Protein AF-0000000078595632 (afdb_homodimer)

Foldseek 3Di:
DVQLVVLQVLLQVDAFEEEELALLDLLQLQLLQVLVVSNRHQYEYEDDPVSNVVSCVVVVGDNVRHHYYQCVDDPCLLVLLVVLCVLCVVVPDDSVNSSVVCNRSLNVSLSCCLVVVGQEYEYALPDHPCVNVVSLCSRQNFAPPADDKAWKKWKAFPPDCWAPHRTAIFIHAGDFAADFLQNLLRRQVQQCVCCCQQRVDLAQEAQEDPDFPPNDDDPLQVSSQSSQVVNCVVPVVRNYDDDDHPCQQTQVVNVCVRPNPRPRGNHGRYYRYRGHVCRNVVSVCCCPVSVIDIQAGFMTGGLGGYGYDHNPDGSVSVSSNSSSNSSRSVVSD/DVQLVVLQVLLQVDAFEEEELALLDLLQLQLLQVLVVSNRHQYEYEDDPVSNVVSCVVVVGDNVRHHYYQCVDHPCLLVLLVVLCVLCVVVPDDSVNSSVVCNRSLNVSLSCCLVVVGQEYEYALPDHPCVNVVSLCSRQNFAPPADDKAWKKWKAFPPDCWAPHRTAIFIHAGDFAADFLQNLLRRQLQSCVCCCQQRVDLAQEAQEDPDFPPNDDDPLQVSSQSSQVVNCVVPVVRNYDDDDHPCQQTQVVNVCVRPNPRPRGNHGRYYRYRGNVCRNVVSVCCCPVSVIDIQAGFMTGGLGGYGYDHNPDGSVSVSSNSSSNSSRSVVSD

Structure (mmCIF, N/CA/C/O backbone):
data_AF-0000000078595632-model_v1
#
loop_
_entity.id
_entity.type
_entity.pdbx_description
1 polymer 'Phosphate acetyltransferase'
#
loop_
_atom_site.group_PDB
_atom_site.id
_atom_site.type_symbol
_atom_site.label_atom_id
_atom_site.label_alt_id
_atom_site.label_comp_id
_atom_site.label_asym_id
_atom_site.label_entity_id
_atom_site.label_seq_id
_atom_site.pdbx_PDB_ins_code
_atom_site.Cartn_x
_atom_site.Cartn_y
_atom_site.Cartn_z
_atom_site.occupancy
_atom_site.B_iso_or_equiv
_atom_site.auth_seq_id
_atom_site.auth_comp_id
_atom_site.auth_asym_id
_atom_site.auth_atom_id
_atom_site.pdbx_PDB_model_num
ATOM 1 N N . MET A 1 1 ? 1.241 -23.203 10.469 1 64.5 1 MET A N 1
ATOM 2 C CA . MET A 1 1 ? 0.076 -22.359 10.227 1 64.5 1 MET A CA 1
ATOM 3 C C . MET A 1 1 ? -1.195 -23.188 10.141 1 64.5 1 MET A C 1
ATOM 5 O O . MET A 1 1 ? -1.183 -24.297 9.586 1 64.5 1 MET A O 1
ATOM 9 N N . ARG A 1 2 ? -2.236 -22.781 10.883 1 74.69 2 ARG A N 1
ATOM 10 C CA . ARG A 1 2 ? -3.51 -23.484 10.977 1 74.69 2 ARG A CA 1
ATOM 11 C C . ARG A 1 2 ? -4.133 -23.672 9.602 1 74.69 2 ARG A C 1
ATOM 13 O O . ARG A 1 2 ? -4.574 -24.781 9.266 1 74.69 2 ARG A O 1
ATOM 20 N N . LEU A 1 3 ? -3.928 -22.719 8.672 1 83.88 3 LEU A N 1
ATOM 21 C CA . LEU A 1 3 ? -4.555 -22.828 7.359 1 83.88 3 LEU A CA 1
ATOM 22 C C . LEU A 1 3 ? -3.809 -23.828 6.484 1 83.88 3 LEU A C 1
ATOM 24 O O . LEU A 1 3 ? -4.43 -24.656 5.809 1 83.88 3 LEU A O 1
AT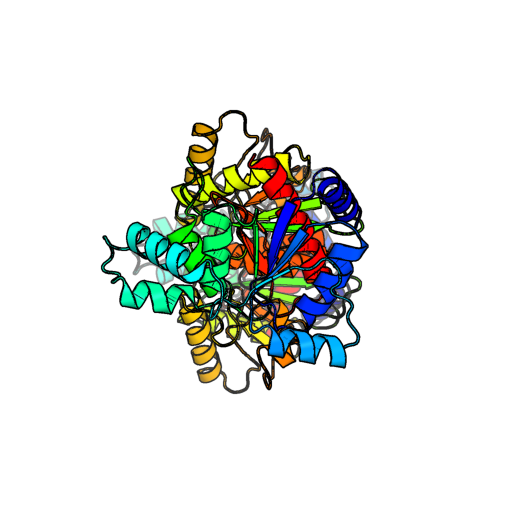OM 28 N N . MET A 1 4 ? -2.521 -23.781 6.535 1 89.81 4 MET A N 1
ATOM 29 C CA . MET A 1 4 ? -1.743 -24.656 5.66 1 89.81 4 MET A CA 1
ATOM 30 C C . MET A 1 4 ? -1.923 -26.109 6.059 1 89.81 4 MET A C 1
ATOM 32 O O . MET A 1 4 ? -1.937 -27 5.199 1 89.81 4 MET A O 1
ATOM 36 N N . LYS A 1 5 ? -2.107 -26.25 7.328 1 91.75 5 LYS A N 1
ATOM 37 C CA . LYS A 1 5 ? -2.389 -27.609 7.785 1 91.75 5 LYS A CA 1
ATOM 38 C C . LYS A 1 5 ? -3.697 -28.125 7.191 1 91.75 5 LYS A C 1
ATOM 40 O O . LYS A 1 5 ? -3.781 -29.281 6.773 1 91.75 5 LYS A O 1
ATOM 45 N N . GLN A 1 6 ? -4.648 -27.297 7.184 1 91.38 6 GLN A N 1
ATOM 46 C CA . GLN A 1 6 ? -5.938 -27.656 6.605 1 91.38 6 GLN A CA 1
ATOM 47 C C . GLN A 1 6 ? -5.816 -27.906 5.105 1 91.38 6 GLN A C 1
ATOM 49 O O . GLN A 1 6 ? -6.441 -28.828 4.574 1 91.38 6 GLN A O 1
ATOM 54 N N . ILE A 1 7 ? -5.055 -27.125 4.445 1 93.12 7 ILE A N 1
ATOM 55 C CA . ILE A 1 7 ? -4.863 -27.266 3.004 1 93.12 7 ILE A CA 1
ATOM 56 C C . ILE A 1 7 ? -4.137 -28.562 2.695 1 93.12 7 ILE A C 1
ATOM 58 O O . ILE A 1 7 ? -4.484 -29.266 1.742 1 93.12 7 ILE A O 1
ATOM 62 N N . TRP A 1 8 ? -3.16 -28.859 3.506 1 96.31 8 TRP A N 1
ATOM 63 C CA . TRP A 1 8 ? -2.451 -30.109 3.328 1 96.31 8 TRP A CA 1
ATOM 64 C C . TRP A 1 8 ? -3.404 -31.297 3.463 1 96.31 8 TRP A C 1
ATOM 66 O O . TRP A 1 8 ? -3.354 -32.25 2.666 1 96.31 8 TRP A O 1
ATOM 76 N N . GLU A 1 9 ? -4.246 -31.203 4.465 1 95.81 9 GLU A N 1
ATOM 77 C CA . GLU A 1 9 ? -5.203 -32.281 4.68 1 95.81 9 GLU A CA 1
ATOM 78 C C . GLU A 1 9 ? -6.156 -32.438 3.496 1 95.81 9 GLU A C 1
ATOM 80 O O . GLU A 1 9 ? -6.457 -33.531 3.059 1 95.81 9 GLU A O 1
ATOM 85 N N . LYS A 1 10 ? -6.578 -31.344 2.982 1 94.5 10 LYS A N 1
ATOM 86 C CA . LYS A 1 10 ? -7.445 -31.375 1.811 1 94.5 10 LYS A CA 1
ATOM 87 C C . LYS A 1 10 ? -6.727 -31.969 0.606 1 94.5 10 LYS A C 1
ATOM 89 O O . LYS A 1 10 ? -7.312 -32.75 -0.148 1 94.5 10 LYS A O 1
ATOM 94 N N . ALA A 1 11 ? -5.531 -31.594 0.421 1 97.31 11 ALA A N 1
ATOM 95 C CA . ALA A 1 11 ? -4.75 -32.062 -0.714 1 97.31 11 ALA A CA 1
ATOM 96 C C . ALA A 1 11 ? -4.633 -33.594 -0.69 1 97.31 11 ALA A C 1
ATOM 98 O O . ALA A 1 11 ? -4.672 -34.25 -1.738 1 97.31 11 ALA A O 1
ATOM 99 N N . LYS A 1 12 ? -4.555 -34.125 0.501 1 97.62 12 LYS A N 1
ATOM 100 C CA . LYS A 1 12 ? -4.355 -35.562 0.685 1 97.62 12 LYS A CA 1
ATOM 101 C C . LYS A 1 12 ? -5.625 -36.344 0.341 1 97.62 12 LYS A C 1
ATOM 103 O O . LYS A 1 12 ? -5.559 -37.531 -0.013 1 97.62 12 LYS A O 1
ATOM 108 N N . THR A 1 13 ? -6.758 -35.688 0.498 1 95.88 13 THR A N 1
ATOM 109 C CA . THR A 1 13 ? -8.031 -36.406 0.381 1 95.88 13 THR A CA 1
ATOM 110 C C . THR A 1 13 ? -8.312 -36.781 -1.07 1 95.88 13 THR A C 1
ATOM 112 O O . THR A 1 13 ? -9.039 -37.719 -1.339 1 95.88 13 THR A O 1
ATOM 115 N N . ASP A 1 14 ? -7.844 -36.062 -1.997 1 96.31 14 ASP A N 1
ATOM 116 C CA . ASP A 1 14 ? -7.953 -36.312 -3.436 1 96.31 14 ASP A CA 1
ATOM 117 C C . ASP A 1 14 ? -6.676 -35.875 -4.156 1 96.31 14 ASP A C 1
ATOM 119 O O . ASP A 1 14 ? -6.613 -34.781 -4.723 1 96.31 14 ASP A O 1
ATOM 123 N N . LYS A 1 15 ? -5.789 -36.719 -4.203 1 97.19 15 LYS A N 1
ATOM 124 C CA . LYS A 1 15 ? -4.453 -36.406 -4.703 1 97.19 15 LYS A CA 1
ATOM 125 C C . LYS A 1 15 ? -4.496 -36.031 -6.184 1 97.19 15 LYS A C 1
ATOM 127 O O . LYS A 1 15 ? -5.023 -36.781 -7.004 1 97.19 15 LYS A O 1
ATOM 132 N N . LYS A 1 16 ? -4.027 -34.906 -6.453 1 98.56 16 LYS A N 1
ATOM 133 C CA . LYS A 1 16 ? -3.969 -34.375 -7.82 1 98.56 16 LYS A CA 1
ATOM 134 C C . LYS A 1 16 ? -2.543 -34.438 -8.359 1 98.56 16 LYS A C 1
ATOM 136 O O . LYS A 1 16 ? -1.588 -34.594 -7.598 1 98.56 16 LYS A O 1
ATOM 141 N N . THR A 1 17 ? -2.441 -34.406 -9.664 1 98.81 17 THR A N 1
ATOM 142 C CA . THR A 1 17 ? -1.135 -34.406 -10.312 1 98.81 17 THR A CA 1
ATOM 143 C C . THR A 1 17 ? -0.682 -32.969 -10.594 1 98.81 17 THR A C 1
ATOM 145 O O . THR A 1 17 ? -1.321 -32.25 -11.367 1 98.81 17 THR A O 1
ATOM 148 N N . ILE A 1 18 ? 0.411 -32.531 -9.961 1 98.88 18 ILE A N 1
ATOM 149 C CA . ILE A 1 18 ? 0.931 -31.188 -10.109 1 98.88 18 ILE A CA 1
ATOM 150 C C . ILE A 1 18 ? 2.297 -31.219 -10.789 1 98.88 18 ILE A C 1
ATOM 152 O O . ILE A 1 18 ? 3.174 -32 -10.391 1 98.88 18 ILE A O 1
ATOM 156 N N . VAL A 1 19 ? 2.477 -30.453 -11.789 1 98.88 19 VAL A N 1
ATOM 157 C CA . VAL A 1 19 ? 3.742 -30.422 -12.516 1 98.88 19 VAL A CA 1
ATOM 158 C C . VAL A 1 19 ? 4.59 -29.25 -12.031 1 98.88 19 VAL A C 1
ATOM 160 O O . VAL A 1 19 ? 4.074 -28.141 -11.82 1 98.88 19 VAL A O 1
ATOM 163 N N . LEU A 1 20 ? 5.82 -29.422 -11.727 1 98.75 20 LE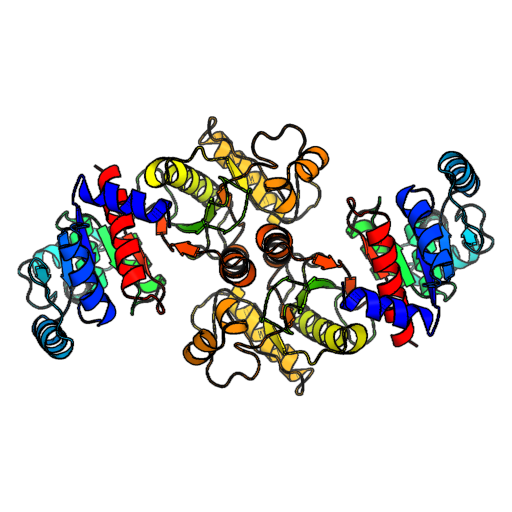U A N 1
ATOM 164 C CA . LEU A 1 20 ? 6.852 -28.422 -11.477 1 98.75 20 LEU A CA 1
ATOM 165 C C . LEU A 1 20 ? 7.703 -28.203 -12.719 1 98.75 20 LEU A C 1
ATOM 167 O O . LEU A 1 20 ? 8.469 -29.078 -13.125 1 98.75 20 LEU A O 1
ATOM 171 N N . ALA A 1 21 ? 7.621 -27.016 -13.258 1 98.5 21 ALA A N 1
ATOM 172 C CA . ALA A 1 21 ? 8.203 -26.75 -14.57 1 98.5 21 ALA A CA 1
ATOM 173 C C . ALA A 1 21 ? 9.719 -26.594 -14.477 1 98.5 21 ALA A C 1
ATOM 175 O O . ALA A 1 21 ? 10.422 -26.641 -15.484 1 98.5 21 ALA A O 1
ATOM 176 N N . GLU A 1 22 ? 10.203 -26.391 -13.289 1 98.38 22 GLU A N 1
ATOM 177 C CA . GLU A 1 22 ? 11.625 -26.172 -13.055 1 98.38 22 GLU A CA 1
ATOM 178 C C . GLU A 1 22 ? 12.258 -27.344 -12.328 1 98.38 22 GLU A C 1
ATOM 180 O O . GLU A 1 22 ? 12.867 -27.172 -11.273 1 98.38 22 GLU A O 1
ATOM 185 N N . GLY A 1 23 ? 12.219 -28.453 -13.016 1 98 23 GLY A N 1
ATOM 186 C CA . GLY A 1 23 ? 12.57 -29.719 -12.391 1 98 23 GLY A CA 1
ATOM 187 C C . GLY A 1 23 ? 14.055 -29.844 -12.086 1 98 23 GLY A C 1
ATOM 188 O O . GLY A 1 23 ? 14.469 -30.703 -11.305 1 98 23 GLY A O 1
ATOM 189 N N . GLU A 1 24 ? 14.891 -29.016 -12.641 1 97.88 24 GLU A N 1
ATOM 190 C CA . GLU A 1 24 ? 16.328 -29.094 -12.461 1 97.88 24 GLU A CA 1
ATOM 191 C C . GLU A 1 24 ? 16.781 -28.234 -11.273 1 97.88 24 GLU A C 1
ATOM 193 O O . GLU A 1 24 ? 17.938 -28.344 -10.836 1 97.88 24 GLU A O 1
ATOM 198 N N . GLU A 1 25 ? 15.859 -27.438 -10.812 1 97.44 25 GLU A N 1
ATOM 199 C CA . GLU A 1 25 ? 16.203 -26.5 -9.75 1 97.44 25 GLU A CA 1
ATOM 200 C C . GLU A 1 25 ? 16.219 -27.203 -8.391 1 97.44 25 GLU A C 1
ATOM 202 O O . GLU A 1 25 ? 15.266 -27.875 -8.016 1 97.44 25 GLU A O 1
ATOM 207 N N . GLU A 1 26 ? 17.219 -26.969 -7.484 1 97.62 26 GLU A N 1
ATOM 208 C CA . GLU A 1 26 ? 17.469 -27.719 -6.254 1 97.62 26 GLU A CA 1
ATOM 209 C C . GLU A 1 26 ? 16.312 -27.594 -5.277 1 97.62 26 GLU A C 1
ATOM 211 O O . GLU A 1 26 ? 15.93 -28.562 -4.625 1 97.62 26 GLU A O 1
ATOM 216 N N . ARG A 1 27 ? 15.797 -26.531 -5.137 1 96.69 27 ARG A N 1
ATOM 217 C CA . ARG A 1 27 ? 14.688 -26.328 -4.215 1 96.69 27 ARG A CA 1
ATOM 218 C C . ARG A 1 27 ? 13.477 -27.156 -4.629 1 96.69 27 ARG A C 1
ATOM 220 O O . ARG A 1 27 ? 12.734 -27.656 -3.775 1 96.69 27 ARG A O 1
ATOM 227 N N . ASN A 1 28 ? 13.234 -27.25 -5.945 1 98.38 28 ASN A N 1
ATOM 228 C CA . ASN A 1 28 ? 12.148 -28.094 -6.441 1 98.38 28 ASN A CA 1
ATOM 229 C C . ASN A 1 28 ? 12.406 -29.562 -6.164 1 98.38 28 ASN A C 1
ATOM 231 O O . ASN A 1 28 ? 11.477 -30.312 -5.867 1 98.38 28 ASN A O 1
ATOM 235 N N . LEU A 1 29 ? 13.672 -29.984 -6.301 1 98.56 29 LEU A N 1
ATOM 236 C CA . LEU A 1 29 ? 14.023 -31.375 -6.008 1 98.56 29 LEU A CA 1
ATOM 237 C C . LEU A 1 29 ? 13.742 -31.703 -4.547 1 98.56 29 LEU A C 1
ATOM 239 O O . LEU A 1 29 ? 13.109 -32.719 -4.254 1 98.56 29 LEU A O 1
ATOM 243 N N . LYS A 1 30 ? 14.109 -30.797 -3.68 1 98.44 30 LYS A N 1
ATOM 244 C CA . LYS A 1 30 ? 13.859 -30.969 -2.254 1 98.44 30 LYS A CA 1
ATOM 245 C C . LYS A 1 30 ? 12.367 -30.953 -1.953 1 98.44 30 LYS A C 1
ATOM 247 O O . LYS A 1 30 ? 11.883 -31.75 -1.137 1 98.44 30 LYS A O 1
ATOM 252 N N . ALA A 1 31 ? 11.68 -30.078 -2.633 1 98.38 31 ALA A N 1
ATOM 253 C CA . ALA A 1 31 ? 10.234 -29.984 -2.449 1 98.38 31 ALA A CA 1
ATOM 254 C C . ALA A 1 31 ? 9.547 -31.266 -2.914 1 98.38 31 ALA A C 1
ATOM 256 O O . ALA A 1 31 ? 8.594 -31.734 -2.285 1 98.38 31 ALA A O 1
ATOM 257 N N . GLY A 1 32 ? 10.023 -31.797 -4.066 1 98.31 32 GLY A N 1
ATOM 258 C CA . GLY A 1 32 ? 9.453 -33.031 -4.582 1 98.31 32 GLY A CA 1
ATOM 259 C C . GLY A 1 32 ? 9.477 -34.156 -3.576 1 98.31 32 GLY A C 1
ATOM 260 O O . GLY A 1 32 ? 8.492 -34.906 -3.424 1 98.31 32 GLY A O 1
ATOM 261 N N . GLU A 1 33 ? 10.57 -34.281 -2.891 1 98.38 33 GLU A N 1
ATOM 262 C CA . GLU A 1 33 ? 10.695 -35.281 -1.848 1 98.38 33 GLU A CA 1
ATOM 263 C C . GLU A 1 33 ? 9.672 -35.094 -0.738 1 98.38 33 GLU A C 1
ATOM 265 O O . GLU A 1 33 ? 8.984 -36.031 -0.331 1 98.38 33 GLU A O 1
ATOM 270 N N . LYS A 1 34 ? 9.562 -33.875 -0.3 1 98.12 34 LYS A N 1
ATOM 271 C CA . LYS A 1 34 ? 8.664 -33.531 0.799 1 98.12 34 LYS A CA 1
ATOM 272 C C . LYS A 1 34 ? 7.207 -33.75 0.396 1 98.12 34 LYS A C 1
ATOM 274 O O . LYS A 1 34 ? 6.402 -34.25 1.187 1 98.12 34 LYS A O 1
ATOM 279 N N . ILE A 1 35 ? 6.867 -33.375 -0.82 1 98.56 35 ILE A N 1
ATOM 280 C CA . ILE A 1 35 ? 5.504 -33.5 -1.325 1 98.56 35 ILE A CA 1
ATOM 281 C C . ILE A 1 35 ? 5.094 -34.969 -1.374 1 98.56 35 ILE A C 1
ATOM 283 O O . ILE A 1 35 ? 3.998 -35.312 -0.935 1 98.56 35 ILE A O 1
ATOM 287 N N . THR A 1 36 ? 5.992 -35.812 -1.872 1 98.06 36 THR A N 1
ATOM 288 C CA . THR A 1 36 ? 5.715 -37.219 -2.004 1 98.06 36 THR A CA 1
ATOM 289 C C . THR A 1 36 ? 5.641 -37.906 -0.632 1 98.06 36 THR A C 1
ATOM 291 O O . THR A 1 36 ? 4.742 -38.688 -0.372 1 98.06 36 THR A O 1
ATOM 294 N N . LYS A 1 37 ? 6.531 -37.562 0.224 1 97.56 37 LYS A N 1
ATOM 295 C CA . LYS A 1 37 ? 6.578 -38.156 1.562 1 97.56 37 LYS A CA 1
ATOM 296 C C . LYS A 1 37 ? 5.312 -37.812 2.35 1 97.56 37 LYS A C 1
ATOM 298 O O . LYS A 1 37 ? 4.844 -38.625 3.148 1 97.56 37 LYS A O 1
ATOM 303 N N . ASN A 1 38 ? 4.809 -36.688 2.098 1 97.69 38 ASN A N 1
ATOM 304 C CA . ASN A 1 38 ? 3.635 -36.25 2.85 1 97.69 38 ASN A CA 1
ATOM 305 C C . ASN A 1 38 ? 2.344 -36.562 2.1 1 97.69 38 ASN A C 1
ATOM 307 O O . ASN A 1 38 ? 1.251 -36.25 2.584 1 97.69 38 ASN A O 1
ATOM 311 N N . GLY A 1 39 ? 2.445 -37.094 0.878 1 98.25 39 GLY A N 1
ATOM 312 C CA . GLY A 1 39 ? 1.285 -37.5 0.108 1 98.25 39 GLY A CA 1
ATOM 313 C C . GLY A 1 39 ? 0.42 -36.344 -0.345 1 98.25 39 GLY A C 1
ATOM 314 O O . GLY A 1 39 ? -0.807 -36.469 -0.398 1 98.25 39 GLY A O 1
ATOM 315 N N . LEU A 1 40 ? 0.982 -35.219 -0.708 1 98.31 40 LEU A N 1
ATOM 316 C CA . LEU A 1 40 ? 0.229 -34 -0.978 1 98.31 40 LEU A CA 1
ATOM 317 C C . LEU A 1 40 ? -0.231 -33.969 -2.432 1 98.31 40 LEU A C 1
ATOM 319 O O . LEU A 1 40 ? -1.247 -33.344 -2.748 1 98.31 40 LEU A O 1
ATOM 323 N N . ALA A 1 41 ? 0.549 -34.594 -3.336 1 98.75 41 ALA A N 1
ATOM 324 C CA . ALA A 1 41 ? 0.268 -34.594 -4.77 1 98.75 41 ALA A CA 1
ATOM 325 C C . ALA A 1 41 ? 1.104 -35.656 -5.496 1 98.75 41 ALA A C 1
ATOM 327 O O . ALA A 1 41 ? 2.111 -36.125 -4.965 1 98.75 41 ALA A O 1
ATOM 328 N N . ASN A 1 42 ? 0.599 -36.125 -6.609 1 98.75 42 ASN A N 1
ATOM 329 C CA . ASN A 1 42 ? 1.483 -36.719 -7.594 1 98.75 42 ASN A CA 1
ATOM 330 C C . ASN A 1 42 ? 2.32 -35.688 -8.32 1 98.75 42 ASN A C 1
ATOM 332 O O . ASN A 1 42 ? 1.776 -34.75 -8.914 1 98.75 42 ASN A O 1
ATOM 336 N N . VAL A 1 43 ? 3.641 -35.844 -8.305 1 98.81 43 VAL A N 1
ATOM 337 C CA . VAL A 1 43 ? 4.496 -34.781 -8.797 1 98.81 43 VAL A CA 1
ATOM 338 C C . VAL A 1 43 ? 5.133 -35.188 -10.125 1 98.81 43 VAL A C 1
ATOM 340 O O . VAL A 1 43 ? 5.605 -36.312 -10.273 1 98.81 43 VAL A O 1
ATOM 343 N N . ILE A 1 44 ? 5.059 -34.312 -11.078 1 98.81 44 ILE A N 1
ATOM 344 C CA . ILE A 1 44 ? 5.832 -34.406 -12.312 1 98.81 44 ILE A CA 1
ATOM 345 C C . ILE A 1 44 ? 6.891 -33.312 -12.352 1 98.81 44 ILE A C 1
ATOM 347 O O . ILE A 1 44 ? 6.586 -32.125 -12.109 1 98.81 44 ILE A O 1
ATOM 351 N N . MET A 1 45 ? 8.117 -33.594 -12.641 1 98.69 45 MET A N 1
ATOM 352 C CA . MET A 1 45 ? 9.195 -32.625 -12.797 1 98.69 45 MET A CA 1
ATOM 353 C C . MET A 1 45 ? 9.641 -32.531 -14.25 1 98.69 45 MET A C 1
ATOM 355 O O . MET A 1 45 ? 9.984 -33.562 -14.859 1 98.69 45 MET A O 1
ATOM 359 N N . VAL A 1 46 ? 9.617 -31.391 -14.719 1 98.81 46 VAL A N 1
ATOM 360 C CA . VAL A 1 46 ? 9.977 -31.188 -16.109 1 98.81 46 VAL A CA 1
ATOM 361 C C . VAL A 1 46 ? 11.406 -30.656 -16.203 1 98.81 46 VAL A C 1
ATOM 363 O O . VAL A 1 46 ? 11.758 -29.672 -15.539 1 98.81 46 VAL A O 1
ATOM 366 N N . GLY A 1 47 ? 12.242 -31.234 -16.984 1 98.44 47 GLY A N 1
ATOM 367 C CA . GLY A 1 47 ? 13.625 -30.859 -17.203 1 98.44 47 GLY A CA 1
ATOM 368 C C . GLY A 1 47 ? 14.469 -31.984 -17.781 1 98.44 47 GLY A C 1
ATOM 369 O O . GLY A 1 47 ? 13.953 -33.062 -18.078 1 98.44 47 GLY A O 1
ATOM 370 N N . ASN A 1 48 ? 15.711 -31.672 -17.953 1 98.5 48 ASN A N 1
ATOM 371 C CA . ASN A 1 48 ? 16.656 -32.688 -18.391 1 98.5 48 ASN A CA 1
ATOM 372 C C . ASN A 1 48 ? 16.828 -33.781 -17.344 1 98.5 48 ASN A C 1
ATOM 374 O O . ASN A 1 48 ? 17.328 -33.531 -16.25 1 98.5 48 ASN A O 1
ATOM 378 N N . ILE A 1 49 ? 16.5 -35.031 -17.75 1 98.38 49 ILE A N 1
ATOM 379 C CA . ILE A 1 49 ? 16.438 -36.125 -16.797 1 98.38 49 ILE A CA 1
ATOM 380 C C . ILE A 1 49 ? 17.828 -36.406 -16.234 1 98.38 49 ILE A C 1
ATOM 382 O O . ILE A 1 49 ? 17.984 -36.688 -15.047 1 98.38 49 ILE A O 1
ATOM 386 N N . ASP A 1 50 ? 18.812 -36.281 -17.062 1 98.19 50 ASP A N 1
ATOM 387 C CA . ASP A 1 50 ? 20.172 -36.562 -16.609 1 98.19 50 ASP A CA 1
ATOM 388 C C . ASP A 1 50 ? 20.641 -35.531 -15.594 1 98.19 50 ASP A C 1
ATOM 390 O O . ASP A 1 50 ? 21.281 -35.875 -14.602 1 98.19 50 ASP A O 1
ATOM 394 N N . VAL A 1 51 ? 20.312 -34.312 -15.867 1 98.31 51 VAL A N 1
ATOM 395 C CA . VAL A 1 51 ? 20.672 -33.219 -14.953 1 98.31 51 VAL A CA 1
ATOM 396 C C . VAL A 1 51 ? 19.969 -33.438 -13.617 1 98.31 51 VAL A C 1
ATOM 398 O O . VAL A 1 51 ? 20.578 -33.281 -12.555 1 98.31 51 VAL A O 1
ATOM 401 N N . ILE A 1 52 ? 18.656 -33.812 -13.656 1 98.31 52 ILE A N 1
ATOM 402 C CA . ILE A 1 52 ? 17.875 -34 -12.445 1 98.31 52 ILE A CA 1
ATOM 403 C C . ILE A 1 52 ? 18.484 -35.156 -11.625 1 98.31 52 ILE A C 1
ATOM 405 O O . ILE A 1 52 ? 18.703 -35 -10.422 1 98.31 52 ILE A O 1
ATOM 409 N N . LYS A 1 53 ? 18.844 -36.219 -12.273 1 97.75 53 LYS A N 1
ATOM 410 C CA . LYS A 1 53 ? 19.375 -37.375 -11.578 1 97.75 53 LYS A CA 1
ATOM 411 C C . LYS A 1 53 ? 20.719 -37.062 -10.93 1 97.75 53 LYS A C 1
ATOM 413 O O . LYS A 1 53 ? 21 -37.5 -9.812 1 97.75 53 LYS A O 1
ATOM 418 N N . GLU A 1 54 ? 21.531 -36.344 -11.625 1 98.06 54 GLU A N 1
ATOM 419 C CA . GLU A 1 54 ? 22.828 -35.938 -11.094 1 98.06 54 GLU A CA 1
ATOM 420 C C . GLU A 1 54 ? 22.672 -35.094 -9.828 1 98.06 54 GLU A C 1
ATOM 422 O O . GLU A 1 54 ? 23.344 -35.344 -8.828 1 98.06 54 GLU A O 1
ATOM 427 N N . LYS A 1 55 ? 21.781 -34.156 -9.898 1 98 55 LYS A N 1
ATOM 428 C CA . LYS A 1 55 ? 21.578 -33.281 -8.758 1 98 55 LYS A CA 1
ATOM 429 C C . LYS A 1 55 ? 20.953 -34 -7.586 1 98 55 LYS A C 1
ATOM 431 O O . LYS A 1 55 ? 21.266 -33.719 -6.426 1 98 55 LYS A O 1
ATOM 436 N N . VAL A 1 56 ? 20.062 -34.875 -7.906 1 97.75 56 VAL A N 1
ATOM 437 C CA . VAL A 1 56 ? 19.391 -35.688 -6.883 1 97.75 56 VAL A CA 1
ATOM 438 C C . VAL A 1 56 ? 20.438 -36.5 -6.098 1 97.75 56 VAL A C 1
ATOM 440 O O . VAL A 1 56 ? 20.375 -36.562 -4.867 1 97.75 56 VAL A O 1
ATOM 443 N N . SER A 1 57 ? 21.375 -37.031 -6.844 1 97.44 57 SER A N 1
ATOM 444 C CA . SER A 1 57 ? 22.453 -37.812 -6.219 1 97.44 57 SER A CA 1
ATOM 445 C C . SER A 1 57 ? 23.328 -36.906 -5.355 1 97.44 57 SER A C 1
ATOM 447 O O . SER A 1 57 ? 23.656 -37.25 -4.223 1 97.44 57 SER A O 1
ATOM 449 N N . LYS A 1 58 ? 23.656 -35.812 -5.844 1 97.75 58 LYS A N 1
ATOM 450 C CA . LYS A 1 58 ? 24.531 -34.875 -5.141 1 97.75 58 LYS A CA 1
ATOM 451 C C . LYS A 1 58 ? 23.859 -34.344 -3.869 1 97.75 58 LYS A C 1
ATOM 453 O O . LYS A 1 58 ? 24.531 -34.156 -2.85 1 97.75 58 LYS A O 1
ATOM 458 N N . LEU A 1 59 ? 22.547 -34.125 -3.93 1 97.56 59 LEU A N 1
ATOM 459 C CA . LEU A 1 59 ? 21.812 -33.5 -2.83 1 97.56 59 LEU A CA 1
ATOM 460 C C . LEU A 1 59 ? 21.312 -34.562 -1.855 1 97.56 59 LEU A C 1
ATOM 462 O O . LEU A 1 59 ? 20.859 -34.219 -0.757 1 97.56 59 LEU A O 1
ATOM 466 N N . ASN A 1 60 ? 21.406 -35.812 -2.26 1 97.44 60 ASN A N 1
ATOM 467 C CA . ASN A 1 60 ? 20.875 -36.906 -1.471 1 97.44 60 ASN A CA 1
ATOM 468 C C . ASN A 1 60 ? 19.375 -36.781 -1.239 1 97.44 60 ASN A C 1
ATOM 470 O O . ASN A 1 60 ? 18.906 -36.812 -0.099 1 97.44 60 ASN A O 1
ATOM 474 N N . VAL A 1 61 ? 18.688 -36.438 -2.309 1 97.75 61 VAL A N 1
ATOM 475 C CA . VAL A 1 61 ? 17.234 -36.312 -2.309 1 97.75 61 VAL A CA 1
ATOM 476 C C . VAL A 1 61 ? 16.594 -37.594 -2.848 1 97.75 61 VAL A C 1
ATOM 478 O O . VAL A 1 61 ? 17.156 -38.219 -3.74 1 97.75 61 VAL A O 1
ATOM 481 N N . ASP A 1 62 ? 15.523 -37.969 -2.271 1 97.81 62 ASP A N 1
ATOM 482 C CA . ASP A 1 62 ? 14.773 -39.156 -2.719 1 97.81 62 ASP A CA 1
ATOM 483 C C . ASP A 1 62 ? 13.555 -38.75 -3.545 1 97.81 62 ASP A C 1
ATOM 485 O O . ASP A 1 62 ? 12.586 -38.188 -3.008 1 97.81 62 ASP A O 1
ATOM 489 N N . LEU A 1 63 ? 13.539 -39.062 -4.832 1 97.62 63 LEU A N 1
ATOM 490 C CA . LEU A 1 63 ? 12.438 -38.688 -5.711 1 97.62 63 LEU A CA 1
ATOM 491 C C . LEU A 1 63 ? 11.617 -39.906 -6.102 1 97.62 63 LEU A C 1
ATOM 493 O O . LEU A 1 63 ? 11.008 -39.938 -7.172 1 97.62 63 LEU A O 1
ATOM 497 N N . THR A 1 64 ? 11.742 -40.906 -5.238 1 96.69 64 THR A N 1
ATOM 498 C CA . THR A 1 64 ? 10.883 -42.062 -5.473 1 96.69 64 THR A CA 1
ATOM 499 C C . THR A 1 64 ? 9.422 -41.656 -5.57 1 96.69 64 THR A C 1
ATOM 501 O O . THR A 1 64 ? 8.922 -40.938 -4.707 1 96.69 64 THR A O 1
ATOM 504 N N . GLY A 1 65 ? 8.727 -42 -6.645 1 96.44 65 GLY A N 1
ATOM 505 C CA . GLY A 1 65 ? 7.324 -41.688 -6.844 1 96.44 65 GLY A CA 1
ATOM 506 C C . GLY A 1 65 ? 7.117 -40.438 -7.688 1 96.44 65 GLY A C 1
ATOM 507 O O . GLY A 1 65 ? 5.988 -40.125 -8.07 1 96.44 65 GLY A O 1
ATOM 508 N N . VAL A 1 66 ? 8.203 -39.719 -8.008 1 98.38 66 VAL A N 1
ATOM 509 C CA . VAL A 1 66 ? 8.109 -38.5 -8.844 1 98.38 66 VAL A CA 1
ATOM 510 C C . VAL A 1 66 ? 8.336 -38.875 -10.305 1 98.38 66 VAL A C 1
ATOM 512 O O . VAL A 1 66 ? 9.242 -39.656 -10.617 1 98.38 66 VAL A O 1
ATOM 515 N N . THR A 1 67 ? 7.504 -38.438 -11.117 1 98.56 67 THR A N 1
ATOM 516 C CA . THR A 1 67 ? 7.668 -38.656 -12.555 1 98.56 67 THR A CA 1
ATOM 517 C C . THR A 1 67 ? 8.562 -37.562 -13.164 1 98.56 67 THR A C 1
ATOM 519 O O . THR A 1 67 ? 8.344 -36.375 -12.945 1 98.56 67 THR A O 1
ATOM 522 N N . LEU A 1 68 ? 9.562 -38 -13.898 1 98.62 68 LEU A N 1
ATOM 523 C CA . LEU A 1 68 ? 10.445 -37.062 -14.586 1 98.62 68 LEU A CA 1
ATOM 524 C C . LEU A 1 68 ? 10.141 -37.031 -16.078 1 98.62 68 LEU A C 1
ATOM 526 O O . LEU A 1 68 ? 9.945 -38.062 -16.703 1 98.62 68 LEU A O 1
ATOM 530 N N . VAL A 1 69 ? 10.047 -35.844 -16.609 1 98.75 69 VAL A N 1
ATOM 531 C CA . VAL A 1 69 ? 9.75 -35.719 -18.031 1 98.75 69 VAL A CA 1
ATOM 532 C C . VAL A 1 69 ? 10.703 -34.719 -18.672 1 98.75 69 VAL A C 1
ATOM 534 O O . VAL A 1 69 ? 10.891 -33.625 -18.156 1 98.75 69 VAL A O 1
ATOM 537 N N . ASP A 1 70 ? 11.328 -35.062 -19.734 1 98.69 70 ASP A N 1
ATOM 538 C CA . ASP A 1 70 ? 12.172 -34.156 -20.531 1 98.69 70 ASP A CA 1
ATOM 539 C C . ASP A 1 70 ? 11.445 -33.719 -21.797 1 98.69 70 ASP A C 1
ATOM 541 O O . ASP A 1 70 ? 11.141 -34.531 -22.672 1 98.69 70 ASP A O 1
ATOM 545 N N . PRO A 1 71 ? 11.195 -32.375 -21.922 1 98.44 71 PRO A N 1
ATOM 546 C CA . PRO A 1 71 ? 10.477 -31.891 -23.109 1 98.44 71 PRO A CA 1
ATOM 547 C C . PRO A 1 71 ? 11.156 -32.25 -24.422 1 98.44 71 PRO A C 1
ATOM 549 O O . PRO A 1 71 ? 10.484 -32.406 -25.438 1 98.44 71 PRO A O 1
ATOM 552 N N . GLN A 1 72 ? 12.453 -32.5 -24.391 1 98.19 72 GLN A N 1
ATOM 553 C CA . GLN A 1 72 ? 13.211 -32.719 -25.609 1 98.19 72 GLN A CA 1
ATOM 554 C C . GLN A 1 72 ? 13.008 -34.156 -26.109 1 98.19 72 GLN A C 1
ATOM 556 O O . GLN A 1 72 ? 13.164 -34.406 -27.312 1 98.19 72 GLN A O 1
ATOM 561 N N . THR A 1 73 ? 12.664 -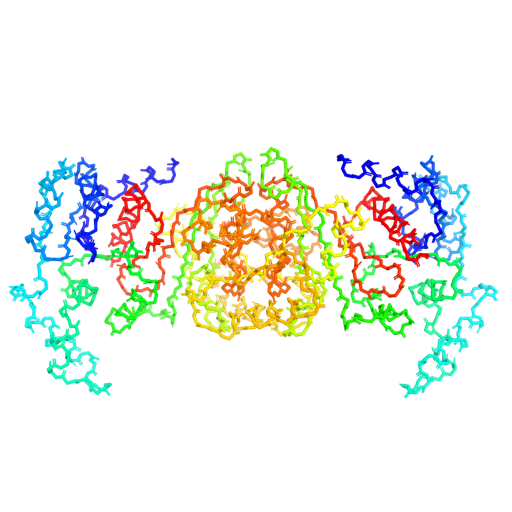35.031 -25.234 1 97.69 73 THR A N 1
ATOM 562 C CA . THR A 1 73 ? 12.664 -36.438 -25.625 1 97.69 73 THR A CA 1
ATOM 563 C C . THR A 1 73 ? 11.312 -37.094 -25.344 1 97.69 73 THR A C 1
ATOM 565 O O . THR A 1 73 ? 11.102 -38.25 -25.656 1 97.69 73 THR A O 1
ATOM 568 N N . SER A 1 74 ? 10.438 -36.344 -24.781 1 98.25 74 SER A N 1
ATOM 569 C CA . SER A 1 74 ? 9.141 -36.906 -24.375 1 98.25 74 SER A CA 1
ATOM 570 C C . SER A 1 74 ? 8.367 -37.406 -25.594 1 98.25 74 SER A C 1
ATOM 572 O O . SER A 1 74 ? 8.391 -36.812 -26.656 1 98.25 74 SER A O 1
ATOM 574 N N . ASP A 1 75 ? 7.633 -38.469 -25.391 1 97.88 75 ASP A N 1
ATOM 575 C CA . ASP A 1 75 ? 6.789 -39 -26.438 1 97.88 75 ASP A CA 1
ATOM 576 C C . ASP A 1 75 ? 5.555 -38.125 -26.672 1 97.88 75 ASP A C 1
ATOM 578 O O . ASP A 1 75 ? 4.824 -38.344 -27.641 1 97.88 75 ASP A O 1
ATOM 582 N N . LYS A 1 76 ? 5.402 -37.125 -25.844 1 98.19 76 LYS A N 1
ATOM 583 C CA . LYS A 1 76 ? 4.238 -36.25 -25.953 1 98.19 76 LYS A CA 1
ATOM 584 C C . LYS A 1 76 ? 4.59 -34.938 -26.688 1 98.19 76 LYS A C 1
ATOM 586 O O . LYS A 1 76 ? 3.711 -34.125 -27 1 98.19 76 LYS A O 1
ATOM 591 N N . LEU A 1 77 ? 5.844 -34.75 -27 1 98.38 77 LEU A N 1
ATOM 592 C CA . LEU A 1 77 ? 6.328 -33.469 -27.578 1 98.38 77 LEU A CA 1
ATOM 593 C C . LEU A 1 77 ? 5.586 -33.156 -28.875 1 98.38 77 LEU A C 1
ATOM 595 O O . LEU A 1 77 ? 5.109 -32.031 -29.047 1 98.38 77 LEU A O 1
ATOM 599 N N . GLU A 1 78 ? 5.453 -34.125 -29.75 1 98.19 78 GLU A N 1
ATOM 600 C CA . GLU A 1 78 ? 4.828 -33.906 -31.047 1 98.19 78 GLU A CA 1
ATOM 601 C C . GLU A 1 78 ? 3.355 -33.531 -30.875 1 98.19 78 GLU A C 1
ATOM 603 O O . GLU A 1 78 ? 2.865 -32.594 -31.547 1 98.19 78 GLU A O 1
ATOM 608 N N . LYS A 1 79 ? 2.732 -34.219 -30.031 1 98.62 79 LYS A N 1
ATOM 609 C CA . LYS A 1 79 ? 1.327 -33.938 -29.766 1 98.62 79 LYS A CA 1
ATOM 610 C C . LYS A 1 79 ? 1.164 -32.531 -29.188 1 98.62 79 LYS A C 1
ATOM 612 O O . LYS A 1 79 ? 0.306 -31.766 -29.641 1 98.62 79 LYS A O 1
ATOM 617 N N . TYR A 1 80 ? 1.967 -32.188 -28.188 1 98.81 80 TYR A N 1
ATOM 618 C CA . TYR A 1 80 ? 1.889 -30.875 -27.562 1 98.81 80 TYR A CA 1
ATOM 619 C C . TYR A 1 80 ? 2.193 -29.766 -28.578 1 98.81 80 TYR A C 1
ATOM 621 O O . TYR A 1 80 ? 1.532 -28.719 -28.578 1 98.81 80 TYR A O 1
ATOM 629 N N . ALA A 1 81 ? 3.189 -29.984 -29.406 1 98.69 81 ALA A N 1
ATOM 630 C CA . ALA A 1 81 ? 3.562 -29.016 -30.422 1 98.69 81 ALA A CA 1
ATOM 631 C C . ALA A 1 81 ? 2.42 -28.781 -31.406 1 98.69 81 ALA A C 1
ATOM 633 O O . ALA A 1 81 ? 2.133 -27.641 -31.781 1 98.69 81 ALA A O 1
ATOM 634 N N . HIS A 1 82 ? 1.831 -29.859 -31.797 1 98.69 82 HIS A N 1
ATOM 635 C CA . HIS A 1 82 ? 0.719 -29.766 -32.75 1 98.69 82 HIS A CA 1
ATOM 636 C C . HIS A 1 82 ? -0.455 -29.016 -32.125 1 98.69 82 HIS A C 1
ATOM 638 O O . HIS A 1 82 ? -1.04 -28.141 -32.781 1 98.69 82 HIS A O 1
ATOM 644 N N . GLU A 1 83 ? -0.808 -29.375 -30.922 1 98.75 83 GLU A N 1
ATOM 645 C CA . GLU A 1 83 ? -1.93 -28.719 -30.266 1 98.75 83 GLU A CA 1
ATOM 646 C C . GLU A 1 83 ? -1.64 -27.25 -30.031 1 98.75 83 GLU A C 1
ATOM 648 O O . GLU A 1 83 ? -2.537 -26.406 -30.125 1 98.75 83 GLU A O 1
ATOM 653 N N . PHE A 1 84 ? -0.438 -26.922 -29.656 1 98.75 84 PHE A N 1
ATOM 654 C CA . PHE A 1 84 ? -0.067 -25.531 -29.469 1 98.75 84 PHE A CA 1
ATOM 655 C C . PHE A 1 84 ? -0.178 -24.75 -30.781 1 98.75 84 PHE A C 1
ATOM 657 O O . PHE A 1 84 ? -0.652 -23.609 -30.812 1 98.75 84 PHE A O 1
ATOM 664 N N . TYR A 1 85 ? 0.272 -25.344 -31.812 1 98.56 85 TYR A N 1
ATOM 665 C CA . TYR A 1 85 ? 0.125 -24.766 -33.156 1 98.56 85 TYR A CA 1
ATOM 666 C C . TYR A 1 85 ? -1.339 -24.469 -33.438 1 98.56 85 TYR A C 1
ATOM 668 O O . TYR A 1 85 ? -1.681 -23.359 -33.875 1 98.56 85 TYR A O 1
ATOM 676 N N . GLU A 1 86 ? -2.164 -25.406 -33.188 1 98.5 86 GLU A N 1
ATOM 677 C CA . GLU A 1 86 ? -3.586 -25.234 -33.469 1 98.5 86 GLU A CA 1
ATOM 678 C C . GLU A 1 86 ? -4.16 -24.078 -32.656 1 98.5 86 GLU A C 1
ATOM 680 O O . GLU A 1 86 ? -5 -23.312 -33.156 1 98.5 86 GLU A O 1
ATOM 685 N N . LEU A 1 87 ? -3.688 -23.938 -31.438 1 97.88 87 LEU A N 1
ATOM 686 C CA . LEU A 1 87 ? -4.184 -22.891 -30.547 1 97.88 87 LEU A CA 1
ATOM 687 C C . LEU A 1 87 ? -3.736 -21.516 -31.016 1 97.88 87 LEU A C 1
ATOM 689 O O . LEU A 1 87 ? -4.441 -20.531 -30.812 1 97.88 87 LEU A O 1
ATOM 693 N N . ARG A 1 88 ? -2.553 -21.484 -31.703 1 98.06 88 ARG A N 1
ATOM 694 C CA . ARG A 1 88 ? -1.929 -20.172 -31.906 1 98.06 88 ARG A CA 1
ATOM 695 C C . ARG A 1 88 ? -1.74 -19.875 -33.375 1 98.06 88 ARG A C 1
ATOM 697 O O . ARG A 1 88 ? -1.151 -18.844 -33.75 1 98.06 88 ARG A O 1
ATOM 704 N N . LYS A 1 89 ? -2.211 -20.703 -34.25 1 96.94 89 LYS A N 1
ATOM 705 C CA . LYS A 1 89 ? -1.978 -20.547 -35.688 1 96.94 89 LYS A CA 1
ATOM 706 C C . LYS A 1 89 ? -2.57 -19.234 -36.188 1 96.94 89 LYS A C 1
ATOM 708 O O . LYS A 1 89 ? -2.004 -18.594 -37.094 1 96.94 89 LYS A O 1
ATOM 713 N N . LYS A 1 90 ? -3.689 -18.812 -35.656 1 97.19 90 LYS A N 1
ATOM 714 C CA . LYS A 1 90 ? -4.324 -17.578 -36.094 1 97.19 90 LYS A CA 1
ATOM 715 C C . LYS A 1 90 ? -3.494 -16.359 -35.688 1 97.19 90 LYS A C 1
ATOM 717 O O . LYS A 1 90 ? -3.682 -15.273 -36.219 1 97.19 90 LYS A O 1
ATOM 722 N N . LYS A 1 91 ? -2.617 -16.625 -34.781 1 96.25 91 LYS A N 1
ATOM 723 C CA . LYS A 1 91 ? -1.749 -15.547 -34.312 1 96.25 91 LYS A CA 1
ATOM 724 C C . LYS A 1 91 ? -0.387 -15.602 -35 1 96.25 91 LYS A C 1
ATOM 726 O O . LYS A 1 91 ? 0.568 -14.969 -34.531 1 96.25 91 LYS A O 1
ATOM 731 N N . GLY A 1 92 ? -0.251 -16.438 -36 1 95.81 92 GLY A N 1
ATOM 732 C CA . GLY A 1 92 ? 0.93 -16.406 -36.844 1 95.81 92 GLY A CA 1
ATOM 733 C C . GLY A 1 92 ? 1.965 -17.453 -36.469 1 95.81 92 GLY A C 1
ATOM 734 O O . GLY A 1 92 ? 3.061 -17.484 -37.031 1 95.81 92 GLY A O 1
ATOM 735 N N . ILE A 1 93 ? 1.637 -18.281 -35.562 1 97.19 93 ILE A N 1
ATOM 736 C CA . ILE A 1 93 ? 2.578 -19.312 -35.156 1 97.19 93 ILE A CA 1
ATOM 737 C C . ILE A 1 93 ? 2.611 -20.406 -36.219 1 97.19 93 ILE A C 1
ATOM 739 O O . ILE A 1 93 ? 1.566 -20.844 -36.719 1 97.19 93 ILE A O 1
ATOM 743 N N . THR A 1 94 ? 3.846 -20.828 -36.562 1 97.94 94 THR A N 1
ATOM 744 C CA . THR A 1 94 ? 4.027 -21.938 -37.5 1 97.94 94 THR A CA 1
ATOM 745 C C . THR A 1 94 ? 4.262 -23.25 -36.75 1 97.94 94 THR A C 1
ATOM 747 O O . THR A 1 94 ? 4.613 -23.234 -35.562 1 97.94 94 THR A O 1
ATOM 750 N N . PRO A 1 95 ? 4.07 -24.359 -37.438 1 97.81 95 PRO A N 1
ATOM 751 C CA . PRO A 1 95 ? 4.34 -25.641 -36.781 1 97.81 95 PRO A CA 1
ATOM 752 C C . PRO A 1 95 ? 5.773 -25.75 -36.25 1 97.81 95 PRO A C 1
ATOM 754 O O . PRO A 1 95 ? 5.992 -26.266 -35.156 1 97.81 95 PRO A O 1
ATOM 757 N N . ASP A 1 96 ? 6.719 -25.266 -37 1 98.12 96 ASP A N 1
ATOM 758 C CA . ASP A 1 96 ? 8.117 -25.328 -36.594 1 98.12 96 ASP A CA 1
ATOM 759 C C . ASP A 1 96 ? 8.367 -24.484 -35.375 1 98.12 96 ASP A C 1
ATOM 761 O O . ASP A 1 96 ? 9.07 -24.906 -34.438 1 98.12 96 ASP A O 1
ATOM 765 N N . LYS A 1 97 ? 7.816 -23.328 -35.406 1 98.12 97 LYS A N 1
ATOM 766 C CA . LYS A 1 97 ? 7.957 -22.453 -34.25 1 98.12 97 LYS A CA 1
ATOM 767 C C . LYS A 1 97 ? 7.285 -23.062 -33 1 98.12 97 LYS A C 1
ATOM 769 O O . LYS A 1 97 ? 7.805 -22.953 -31.891 1 98.12 97 LYS A O 1
ATOM 774 N N . ALA A 1 98 ? 6.102 -23.641 -33.188 1 98.62 98 ALA A N 1
ATOM 775 C CA . ALA A 1 98 ? 5.387 -24.297 -32.125 1 98.62 98 ALA A CA 1
ATOM 776 C C . ALA A 1 98 ? 6.23 -25.406 -31.484 1 98.62 98 ALA A C 1
ATOM 778 O O . ALA A 1 98 ? 6.297 -25.516 -30.25 1 98.62 98 ALA A O 1
ATOM 779 N N . ASN A 1 99 ? 6.824 -26.188 -32.344 1 98.38 99 ASN A N 1
ATOM 780 C CA . ASN A 1 99 ? 7.688 -27.266 -31.891 1 98.38 99 ASN A CA 1
ATOM 781 C C . ASN A 1 99 ? 8.852 -26.734 -31.062 1 98.38 99 ASN A C 1
ATOM 783 O O . ASN A 1 99 ? 9.195 -27.312 -30.031 1 98.38 99 ASN A O 1
ATOM 787 N N . LYS A 1 100 ? 9.375 -25.672 -31.438 1 98.44 100 LYS A N 1
ATOM 788 C CA . LYS A 1 100 ? 10.484 -25.062 -30.703 1 98.44 100 LYS A CA 1
ATOM 789 C C . LYS A 1 100 ? 10.023 -24.484 -29.375 1 98.44 100 LYS A C 1
ATOM 791 O O . LYS A 1 100 ? 10.68 -24.672 -28.344 1 98.44 100 LYS A O 1
ATOM 796 N N . ILE A 1 101 ? 8.883 -23.844 -29.375 1 98.5 101 ILE A N 1
ATOM 797 C CA . ILE A 1 101 ? 8.367 -23.141 -28.203 1 98.5 101 ILE A CA 1
ATOM 798 C C . ILE A 1 101 ? 7.988 -24.156 -27.125 1 98.5 101 ILE A C 1
ATOM 800 O O . ILE A 1 101 ? 8.312 -23.969 -25.953 1 98.5 101 ILE A O 1
ATOM 804 N N . VAL A 1 102 ? 7.41 -25.266 -27.516 1 98.56 102 VAL A N 1
ATOM 805 C CA . VAL A 1 102 ? 6.852 -26.219 -26.578 1 98.56 102 VAL A CA 1
ATOM 806 C C . VAL A 1 102 ? 7.984 -26.984 -25.891 1 98.56 102 VAL A C 1
ATOM 808 O O . VAL A 1 102 ? 7.781 -27.578 -24.828 1 98.56 102 VAL A O 1
ATOM 811 N N . ARG A 1 103 ? 9.188 -26.922 -26.406 1 98.5 103 ARG A N 1
ATOM 812 C CA . ARG A 1 103 ? 10.336 -27.578 -25.797 1 98.5 103 ARG A CA 1
ATOM 813 C C . ARG A 1 103 ? 10.773 -26.844 -24.531 1 98.5 103 ARG A C 1
ATOM 815 O O . ARG A 1 103 ? 11.477 -27.391 -23.688 1 98.5 103 ARG A O 1
ATOM 822 N N . ASP A 1 104 ? 10.336 -25.562 -24.469 1 98.19 104 ASP A N 1
ATOM 823 C CA . ASP A 1 104 ? 10.516 -24.844 -23.219 1 98.19 104 ASP A CA 1
ATOM 824 C C . ASP A 1 104 ? 9.75 -25.5 -22.078 1 98.19 104 ASP A C 1
ATOM 826 O O . ASP A 1 104 ? 8.57 -25.812 -22.203 1 98.19 104 ASP A O 1
ATOM 830 N N . PRO A 1 105 ? 10.43 -25.734 -20.953 1 98.19 105 PRO A N 1
ATOM 831 C CA . PRO A 1 105 ? 9.789 -26.484 -19.859 1 98.19 105 PRO A CA 1
ATOM 832 C C . PRO A 1 105 ? 8.477 -25.844 -19.406 1 98.19 105 PRO A C 1
ATOM 834 O O . PRO A 1 105 ? 7.539 -26.562 -19.031 1 98.19 105 PRO A O 1
ATOM 837 N N . LEU A 1 106 ? 8.406 -24.562 -19.391 1 98.12 106 LEU A N 1
ATOM 838 C CA . LEU A 1 106 ? 7.191 -23.891 -18.953 1 98.12 106 LEU A CA 1
ATOM 839 C C . LEU A 1 106 ? 6.051 -24.125 -19.938 1 98.12 106 LEU A C 1
ATOM 841 O O . LEU A 1 106 ? 4.918 -24.375 -19.531 1 98.12 106 LEU A O 1
ATOM 845 N N . TYR A 1 107 ? 6.309 -23.938 -21.188 1 98.75 107 TYR A N 1
ATOM 846 C CA . TYR A 1 107 ? 5.305 -24.203 -22.219 1 98.75 107 TYR A CA 1
ATOM 847 C C . TYR A 1 107 ? 4.898 -25.672 -22.219 1 98.75 107 TYR A C 1
ATOM 849 O O . TYR A 1 107 ? 3.713 -25.984 -22.344 1 98.75 107 TYR A O 1
ATOM 857 N N . PHE A 1 108 ? 5.887 -26.562 -22.094 1 98.88 108 PHE A N 1
ATOM 858 C CA . PHE A 1 108 ? 5.613 -28 -22.031 1 98.88 108 PHE A CA 1
ATOM 859 C C . PHE A 1 108 ? 4.691 -28.328 -20.875 1 98.88 108 PHE A C 1
ATOM 861 O O . PHE A 1 108 ? 3.686 -29.031 -21.047 1 98.88 108 PHE A O 1
ATOM 868 N N . ALA A 1 109 ? 5.02 -27.781 -19.703 1 98.88 109 ALA A N 1
ATOM 869 C CA . ALA A 1 109 ? 4.223 -28.016 -18.5 1 98.88 109 ALA A CA 1
ATOM 870 C C . ALA A 1 109 ? 2.814 -27.453 -18.672 1 98.88 109 ALA A C 1
ATOM 872 O O . ALA A 1 109 ? 1.839 -28.047 -18.219 1 98.88 109 ALA A O 1
ATOM 873 N N . THR A 1 110 ? 2.713 -26.297 -19.266 1 98.81 110 THR A N 1
ATOM 874 C CA . THR A 1 110 ? 1.404 -25.672 -19.484 1 98.81 110 THR A CA 1
ATOM 875 C C . THR A 1 110 ? 0.547 -26.531 -20.406 1 98.81 110 THR A C 1
ATOM 877 O O . THR A 1 110 ? -0.658 -26.672 -20.188 1 98.81 110 THR A O 1
ATOM 880 N N . MET A 1 111 ? 1.154 -27.125 -21.422 1 98.88 111 MET A N 1
ATOM 881 C CA . MET A 1 111 ? 0.437 -28.016 -22.328 1 98.88 111 MET A CA 1
ATOM 882 C C . MET A 1 111 ? -0.014 -29.281 -21.594 1 98.88 111 MET A C 1
ATOM 884 O O . MET A 1 111 ? -1.089 -29.812 -21.875 1 98.88 111 MET A O 1
ATOM 888 N N . MET A 1 112 ? 0.838 -29.766 -20.656 1 98.75 112 MET A N 1
ATOM 889 C CA . MET A 1 112 ? 0.45 -30.891 -19.812 1 98.75 112 MET A CA 1
ATOM 890 C C . MET A 1 112 ? -0.862 -30.625 -19.094 1 98.75 112 MET A C 1
ATOM 892 O O . MET A 1 112 ? -1.751 -31.469 -19.062 1 98.75 112 MET A O 1
ATOM 896 N N . VAL A 1 113 ? -0.94 -29.438 -18.578 1 98.75 113 VAL A N 1
ATOM 897 C CA . VAL A 1 113 ? -2.129 -29.062 -17.812 1 98.75 113 VAL A CA 1
ATOM 898 C C . VAL A 1 113 ? -3.314 -28.906 -18.766 1 98.75 113 VAL A C 1
ATOM 900 O O . VAL A 1 113 ? -4.406 -29.406 -18.5 1 98.75 113 VAL A O 1
ATOM 903 N N . LYS A 1 114 ? -3.094 -28.25 -19.906 1 98.56 114 LYS A N 1
ATOM 904 C CA . LYS A 1 114 ? -4.141 -28 -20.891 1 98.56 114 LYS A CA 1
ATOM 905 C C . LYS A 1 114 ? -4.758 -29.312 -21.391 1 98.56 114 LYS A C 1
ATOM 907 O O . LYS A 1 114 ? -5.98 -29.422 -21.516 1 98.56 114 LYS A O 1
ATOM 912 N N . LEU A 1 115 ? -3.922 -30.297 -21.578 1 98.38 115 LEU A N 1
ATOM 913 C CA . LEU A 1 115 ? -4.367 -31.531 -22.234 1 98.38 115 LEU A CA 1
ATOM 914 C C . LEU A 1 115 ? -4.703 -32.594 -21.203 1 98.38 115 LEU A C 1
ATOM 916 O O . LEU A 1 115 ? -5 -33.75 -21.562 1 98.38 115 LEU A O 1
ATOM 920 N N . GLY A 1 116 ? -4.57 -32.312 -19.906 1 97.81 116 GLY A N 1
ATOM 921 C CA . GLY A 1 116 ? -5.074 -33.188 -18.859 1 97.81 116 GLY A CA 1
ATOM 922 C C . GLY A 1 116 ? -4.043 -34.156 -18.359 1 97.81 116 GLY A C 1
ATOM 923 O O . GLY A 1 116 ? -4.375 -35.094 -17.641 1 97.81 116 GLY A O 1
ATOM 924 N N . ASP A 1 117 ? -2.801 -34 -18.766 1 98.5 117 ASP A N 1
ATOM 925 C CA . ASP A 1 117 ? -1.738 -34.875 -18.281 1 98.5 117 ASP A CA 1
ATOM 926 C C . ASP A 1 117 ? -1.287 -34.469 -16.875 1 98.5 117 ASP A C 1
ATOM 928 O O . ASP A 1 117 ? -0.612 -35.219 -16.188 1 98.5 117 ASP A O 1
ATOM 932 N N . ALA A 1 118 ? -1.641 -33.312 -16.453 1 98.69 118 ALA A N 1
ATOM 933 C CA . ALA A 1 118 ? -1.5 -32.781 -15.094 1 98.69 118 ALA A CA 1
ATOM 934 C C . ALA A 1 118 ? -2.711 -31.938 -14.711 1 98.69 118 ALA A C 1
ATOM 936 O O . ALA A 1 118 ? -3.436 -31.438 -15.578 1 98.69 118 ALA A O 1
ATOM 937 N N . ASP A 1 119 ? -2.875 -31.797 -13.406 1 98.56 119 ASP A N 1
ATOM 938 C CA . ASP A 1 119 ? -4.039 -31.062 -12.922 1 98.56 119 ASP A CA 1
ATOM 939 C C . ASP A 1 119 ? -3.688 -29.609 -12.633 1 98.56 119 ASP A C 1
ATOM 941 O O . ASP A 1 119 ? -4.574 -28.75 -12.531 1 98.56 119 ASP A O 1
ATOM 945 N N . GLY A 1 120 ? -2.463 -29.297 -12.484 1 98.5 120 GLY A N 1
ATOM 946 C CA . GLY A 1 120 ? -2.004 -27.953 -12.195 1 98.5 120 GLY A CA 1
ATOM 947 C C . GLY A 1 120 ? -0.511 -27.766 -12.398 1 98.5 120 GLY A C 1
ATOM 948 O O . GLY A 1 120 ? 0.212 -28.75 -12.625 1 98.5 120 GLY A O 1
ATOM 949 N N . LEU A 1 121 ? -0.09 -26.547 -12.336 1 98.75 121 LEU A N 1
ATOM 950 C CA . LEU A 1 121 ? 1.29 -26.172 -12.625 1 98.75 121 LEU A CA 1
ATOM 951 C C . LEU A 1 121 ? 1.813 -25.188 -11.586 1 98.75 121 LEU A C 1
ATOM 953 O O . LEU A 1 121 ? 1.107 -24.25 -11.203 1 98.75 121 LEU A O 1
ATOM 957 N N . VAL A 1 122 ? 2.99 -25.391 -11.07 1 98.5 122 VAL A N 1
ATOM 958 C CA . VAL A 1 122 ? 3.695 -24.453 -10.195 1 98.5 122 VAL A CA 1
ATOM 959 C C . VAL A 1 122 ? 5.062 -24.125 -10.789 1 98.5 122 VAL A C 1
ATOM 961 O O . VAL A 1 122 ? 5.793 -25.016 -11.219 1 98.5 122 VAL A O 1
ATOM 964 N N . SER A 1 123 ? 5.383 -22.906 -10.883 1 97.75 123 SER A N 1
ATOM 965 C CA . SER A 1 123 ? 6.672 -22.422 -11.367 1 97.75 123 SER A CA 1
ATOM 966 C C . SER A 1 123 ? 7.008 -21.062 -10.773 1 97.75 123 SER A C 1
ATOM 968 O O . SER A 1 123 ? 6.137 -20.375 -10.227 1 97.75 123 SER A O 1
ATOM 970 N N . GLY A 1 124 ? 8.312 -20.688 -10.836 1 93.19 124 GLY A N 1
ATOM 971 C CA . GLY A 1 124 ? 8.664 -19.344 -10.422 1 93.19 124 GLY A CA 1
ATOM 972 C C . GLY A 1 124 ? 9.945 -19.281 -9.617 1 93.19 124 GLY A C 1
ATOM 973 O O . GLY A 1 124 ? 10.453 -18.188 -9.328 1 93.19 124 GLY A O 1
ATOM 974 N N . SER A 1 125 ? 10.555 -20.422 -9.266 1 90.94 125 SER A N 1
ATOM 975 C CA . SER A 1 125 ? 11.812 -20.422 -8.523 1 90.94 125 SER A CA 1
ATOM 976 C C . SER A 1 125 ? 12.961 -19.906 -9.375 1 90.94 125 SER A C 1
ATOM 978 O O . SER A 1 125 ? 13.961 -19.422 -8.852 1 90.94 125 SER A O 1
ATOM 980 N N . ILE A 1 126 ? 12.797 -20.016 -10.664 1 91 126 ILE A N 1
ATOM 981 C CA . ILE A 1 126 ? 13.781 -19.547 -11.633 1 91 126 ILE A CA 1
ATOM 982 C C . ILE A 1 126 ? 13.117 -18.578 -12.617 1 91 126 ILE A C 1
ATOM 984 O O . ILE A 1 126 ? 13.633 -17.484 -12.867 1 91 126 ILE A O 1
ATOM 988 N N . HIS A 1 127 ? 11.961 -18.922 -13.047 1 91.62 127 HIS A N 1
ATOM 989 C CA . HIS A 1 127 ? 11.234 -18.125 -14.031 1 91.62 127 HIS A CA 1
ATOM 990 C C . HIS A 1 127 ? 10.523 -16.953 -13.383 1 91.62 127 HIS A C 1
ATOM 992 O O . HIS A 1 127 ? 10.164 -17 -12.203 1 91.62 127 HIS A O 1
ATOM 998 N N . THR A 1 128 ? 10.305 -15.898 -14.141 1 88.06 128 THR A N 1
ATOM 999 C CA . THR A 1 128 ? 9.562 -14.742 -13.664 1 88.06 128 THR A CA 1
ATOM 1000 C C . THR A 1 128 ? 8.055 -15 -13.734 1 88.06 128 THR A C 1
ATOM 1002 O O . THR A 1 128 ? 7.613 -15.93 -14.406 1 88.06 128 THR A O 1
ATOM 1005 N N . THR A 1 129 ? 7.344 -14.141 -13.07 1 89.62 129 THR A N 1
ATOM 1006 C CA . THR A 1 129 ? 5.891 -14.188 -13.141 1 89.62 129 THR A CA 1
ATOM 1007 C C . THR A 1 129 ? 5.414 -14.039 -14.586 1 89.62 129 THR A C 1
ATOM 1009 O O . THR A 1 129 ? 4.508 -14.75 -15.023 1 89.62 129 THR A O 1
ATOM 1012 N N . GLY A 1 130 ? 6.047 -13.164 -15.336 1 90.62 130 GLY A N 1
ATOM 1013 C CA . GLY A 1 130 ? 5.711 -12.969 -16.734 1 90.62 130 GLY A CA 1
ATOM 1014 C C . GLY A 1 130 ? 5.922 -14.219 -17.578 1 90.62 130 GLY A C 1
ATOM 1015 O O . GLY A 1 130 ? 5.109 -14.523 -18.453 1 90.62 130 GLY A O 1
ATOM 1016 N N . ASP A 1 131 ? 6.984 -14.93 -17.25 1 94.81 131 ASP A N 1
ATOM 1017 C CA . ASP A 1 131 ? 7.285 -16.172 -17.953 1 94.81 13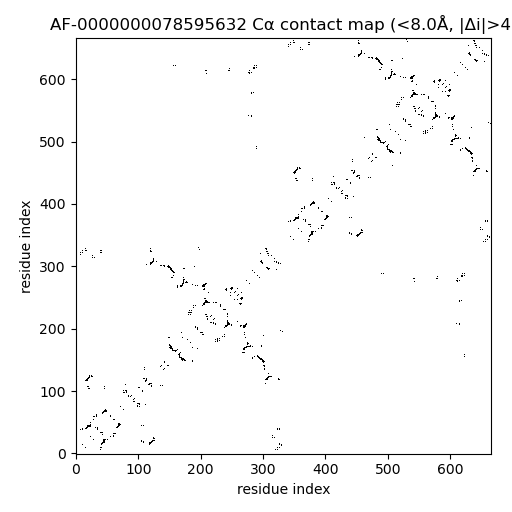1 ASP A CA 1
ATOM 1018 C C . ASP A 1 131 ? 6.172 -17.188 -17.766 1 94.81 131 ASP A C 1
ATOM 1020 O O . ASP A 1 131 ? 5.867 -17.969 -18.672 1 94.81 131 ASP A O 1
ATOM 1024 N N . LEU A 1 132 ? 5.66 -17.219 -16.578 1 96.5 132 LEU A N 1
ATOM 1025 C CA . LEU A 1 132 ? 4.617 -18.188 -16.25 1 96.5 132 LEU A CA 1
ATOM 1026 C C . LEU A 1 132 ? 3.275 -17.75 -16.828 1 96.5 132 LEU A C 1
ATOM 1028 O O . LEU A 1 132 ? 2.527 -18.578 -17.359 1 96.5 132 LEU A O 1
ATOM 1032 N N . LEU A 1 133 ? 2.973 -16.5 -16.734 1 96.06 133 LEU A N 1
ATOM 1033 C CA . LEU A 1 133 ? 1.664 -16 -17.141 1 96.06 133 LEU A CA 1
ATOM 1034 C C . LEU A 1 133 ? 1.487 -16.094 -18.656 1 96.06 133 LEU A C 1
ATOM 1036 O O . LEU A 1 133 ? 0.382 -16.344 -19.141 1 96.06 133 LEU A O 1
ATOM 1040 N N . ARG A 1 134 ? 2.506 -15.906 -19.375 1 96.5 134 ARG A N 1
ATOM 1041 C CA . ARG A 1 134 ? 2.42 -15.844 -20.828 1 96.5 134 ARG A CA 1
ATOM 1042 C C . ARG A 1 134 ? 1.886 -17.156 -21.406 1 96.5 134 ARG A C 1
ATOM 1044 O O . ARG A 1 134 ? 0.831 -17.172 -22.047 1 96.5 134 ARG A O 1
ATOM 1051 N N . PRO A 1 135 ? 2.531 -18.281 -21.188 1 98.19 135 PRO A N 1
ATOM 1052 C CA . PRO A 1 135 ? 1.938 -19.516 -21.688 1 98.19 135 PRO A CA 1
ATOM 1053 C C . PRO A 1 135 ? 0.613 -19.859 -21.016 1 98.19 135 PRO A C 1
ATOM 1055 O O . PRO A 1 135 ? -0.271 -20.453 -21.641 1 98.19 135 PRO A O 1
ATOM 1058 N N . GLY A 1 136 ? 0.452 -19.531 -19.734 1 98.06 136 GLY A N 1
ATOM 1059 C CA . GLY A 1 136 ? -0.828 -19.734 -19.062 1 98.06 136 GLY A CA 1
ATOM 1060 C C . GLY A 1 136 ? -1.985 -19.078 -19.797 1 98.06 136 GLY A C 1
ATOM 1061 O O . GLY A 1 136 ? -3.033 -19.703 -20 1 98.06 136 GLY A O 1
ATOM 1062 N N . LEU A 1 137 ? -1.75 -17.859 -20.234 1 96.81 137 LEU A N 1
ATOM 1063 C CA . LEU A 1 137 ? -2.799 -17.078 -20.875 1 96.81 137 LEU A CA 1
ATOM 1064 C C . LEU A 1 137 ? -2.971 -17.5 -22.328 1 96.81 137 LEU A C 1
ATOM 1066 O O . LEU A 1 137 ? -4.07 -17.422 -22.891 1 96.81 137 LEU A O 1
ATOM 1070 N N . GLN A 1 138 ? -1.924 -17.969 -23 1 97.56 138 GLN A N 1
ATOM 1071 C CA . GLN A 1 138 ? -1.974 -18.375 -24.391 1 97.56 138 GLN A CA 1
ATOM 1072 C C . GLN A 1 138 ? -2.627 -19.75 -24.547 1 97.56 138 GLN A C 1
ATOM 1074 O O . GLN A 1 138 ? -3.281 -20.016 -25.547 1 97.56 138 GLN A O 1
ATOM 1079 N N . ILE A 1 139 ? -2.453 -20.594 -23.5 1 98.5 139 ILE A N 1
ATOM 1080 C CA . ILE A 1 139 ? -2.766 -22.016 -23.656 1 98.5 139 ILE A CA 1
ATOM 1081 C C . ILE A 1 139 ? -3.984 -22.375 -22.812 1 98.5 139 ILE A C 1
ATOM 1083 O O . ILE A 1 139 ? -4.992 -22.859 -23.344 1 98.5 139 ILE A O 1
ATOM 1087 N N . VAL A 1 140 ? -3.928 -22.062 -21.562 1 97.75 140 VAL A N 1
ATOM 1088 C CA . VAL A 1 140 ? -4.98 -22.453 -20.625 1 97.75 140 VAL A CA 1
ATOM 1089 C C . VAL A 1 140 ? -6.094 -21.406 -20.656 1 97.75 140 VAL A C 1
ATOM 1091 O O . VAL A 1 140 ? -7.273 -21.734 -20.531 1 97.75 140 VAL A O 1
ATOM 1094 N N . LYS A 1 141 ? -5.715 -20.125 -20.812 1 96.56 141 LYS A N 1
ATOM 1095 C CA . LYS A 1 141 ? -6.625 -19 -20.875 1 96.56 141 LYS A CA 1
ATOM 1096 C C . LYS A 1 141 ? -7.41 -18.844 -19.562 1 96.56 141 LYS A C 1
ATOM 1098 O O . LYS A 1 141 ? -7.082 -19.484 -18.562 1 96.56 141 LYS A O 1
ATOM 1103 N N . THR A 1 142 ? -8.297 -17.891 -19.5 1 95.12 142 THR A N 1
ATOM 1104 C CA . THR A 1 142 ? -9.102 -17.625 -18.312 1 95.12 142 THR A CA 1
ATOM 1105 C C . THR A 1 142 ? -10.281 -18.594 -18.234 1 95.12 142 THR A C 1
ATOM 1107 O O . THR A 1 142 ? -10.688 -19.172 -19.234 1 95.12 142 THR A O 1
ATOM 1110 N N . ALA A 1 143 ? -10.742 -18.859 -17.062 1 92.5 143 ALA A N 1
ATOM 1111 C CA . ALA A 1 143 ? -11.953 -19.641 -16.859 1 92.5 143 ALA A CA 1
ATOM 1112 C C . ALA A 1 143 ? -13.164 -18.969 -17.5 1 92.5 143 ALA A C 1
ATOM 1114 O O . ALA A 1 143 ? -13.172 -17.75 -17.688 1 92.5 143 ALA A O 1
ATOM 1115 N N . PRO A 1 144 ? -14.156 -19.781 -17.875 1 88 144 PRO A N 1
ATOM 1116 C CA . PRO A 1 144 ? -15.375 -19.172 -18.406 1 88 144 PRO A CA 1
ATOM 1117 C C . PRO A 1 144 ? -15.977 -18.125 -17.469 1 88 144 PRO A C 1
ATOM 1119 O O . PRO A 1 144 ? -16.094 -18.359 -16.266 1 88 144 PRO A O 1
ATOM 1122 N N . GLY A 1 145 ? -16.234 -16.969 -17.984 1 84.38 145 GLY A N 1
ATOM 1123 C CA . GLY A 1 145 ? -16.859 -15.914 -17.203 1 84.38 145 GLY A CA 1
ATOM 1124 C C . GLY A 1 145 ? -15.867 -14.992 -16.531 1 84.38 145 GLY A C 1
ATOM 1125 O O . GLY A 1 145 ? -16.25 -14.016 -15.883 1 84.38 145 GLY A O 1
ATOM 1126 N N . THR A 1 146 ? -14.641 -15.383 -16.656 1 87.69 146 THR A N 1
ATOM 1127 C CA . THR A 1 146 ? -13.594 -14.562 -16.078 1 87.69 146 THR A CA 1
ATOM 1128 C C . THR A 1 146 ? -12.789 -13.852 -17.156 1 87.69 146 THR A C 1
ATOM 1130 O O . THR A 1 146 ? -12.406 -14.469 -18.156 1 87.69 146 THR A O 1
ATOM 1133 N N . SER A 1 147 ? -12.539 -12.57 -16.938 1 89.25 147 SER A N 1
ATOM 1134 C CA . SER A 1 147 ? -11.922 -11.805 -18.016 1 89.25 147 SER A CA 1
ATOM 1135 C C . SER A 1 147 ? -10.453 -11.516 -17.719 1 89.25 147 SER A C 1
ATOM 1137 O O . SER A 1 147 ? -9.719 -11.047 -18.594 1 89.25 147 SER A O 1
ATOM 1139 N N . VAL A 1 148 ? -10.062 -11.852 -16.469 1 96.12 148 VAL A N 1
ATOM 1140 C CA . VAL A 1 148 ? -8.703 -11.445 -16.109 1 96.12 148 VAL A CA 1
ATOM 1141 C C . VAL A 1 148 ? -8.117 -12.438 -15.109 1 96.12 148 VAL A C 1
ATOM 1143 O O . VAL A 1 148 ? -8.836 -12.984 -14.273 1 96.12 148 VAL A O 1
ATOM 1146 N N . VAL A 1 149 ? -6.805 -12.727 -15.25 1 97.25 149 VAL A N 1
ATOM 1147 C CA . VAL A 1 149 ? -6.059 -13.477 -14.242 1 97.25 149 VAL A CA 1
ATOM 1148 C C . VAL A 1 149 ? -5.477 -12.516 -13.211 1 97.25 149 VAL A C 1
ATOM 1150 O O . VAL A 1 149 ? -4.977 -11.445 -13.555 1 97.25 149 VAL A O 1
ATOM 1153 N N . SER A 1 150 ? -5.656 -12.875 -11.969 1 97.81 150 SER A N 1
ATOM 1154 C CA . SER A 1 150 ? -5.117 -12.078 -10.867 1 97.81 150 SER A CA 1
ATOM 1155 C C . SER A 1 150 ? -4.449 -12.969 -9.82 1 97.81 150 SER A C 1
ATOM 1157 O O . SER A 1 150 ? -4.305 -14.172 -10.023 1 97.81 150 SER A O 1
ATOM 1159 N N . SER A 1 151 ? -3.951 -12.328 -8.781 1 96.88 151 SER A N 1
ATOM 1160 C CA . SER A 1 151 ? -3.291 -13.078 -7.723 1 96.88 151 SER A CA 1
ATOM 1161 C C . SER A 1 151 ? -3.881 -12.75 -6.355 1 96.88 151 SER A C 1
ATOM 1163 O O . SER A 1 151 ? -4.535 -11.719 -6.191 1 96.88 151 SER A O 1
ATOM 1165 N N . ILE A 1 152 ? -3.645 -13.672 -5.449 1 97 152 ILE A N 1
ATOM 1166 C CA . ILE A 1 152 ? -3.939 -13.383 -4.051 1 97 152 ILE A CA 1
ATOM 1167 C C . ILE A 1 152 ? -2.746 -13.773 -3.18 1 97 152 ILE A C 1
ATOM 1169 O O . ILE A 1 152 ? -1.949 -14.633 -3.561 1 97 152 ILE A O 1
ATOM 1173 N N . PHE A 1 153 ? -2.605 -13.086 -2.133 1 95.69 153 PHE A N 1
ATOM 1174 C CA . PHE A 1 153 ? -1.826 -13.523 -0.983 1 95.69 153 PHE A CA 1
ATOM 1175 C C . PHE A 1 153 ? -2.736 -13.836 0.199 1 95.69 153 PHE A C 1
ATOM 1177 O O . PHE A 1 153 ? -3.57 -13.016 0.582 1 95.69 153 PHE A O 1
ATOM 1184 N N . MET A 1 154 ? -2.623 -15.039 0.706 1 95 154 MET A N 1
ATOM 1185 C CA . MET A 1 154 ? -3.256 -15.391 1.976 1 95 154 MET A CA 1
ATOM 1186 C C . MET A 1 154 ? -2.4 -14.93 3.152 1 95 154 MET A C 1
ATOM 1188 O O . MET A 1 154 ? -1.303 -15.445 3.365 1 95 154 MET A O 1
ATOM 1192 N N . MET A 1 155 ? -2.945 -13.961 3.889 1 96 155 MET A N 1
ATOM 1193 C CA . MET A 1 155 ? -2.199 -13.328 4.977 1 96 155 MET A CA 1
ATOM 1194 C C . MET A 1 155 ? -2.643 -13.875 6.328 1 96 155 MET A C 1
ATOM 1196 O O . MET A 1 155 ? -3.834 -13.875 6.645 1 96 155 MET A O 1
ATOM 1200 N N . GLU A 1 156 ? -1.728 -14.367 7.066 1 94.94 156 GLU A N 1
ATOM 1201 C CA . GLU A 1 156 ? -1.978 -14.758 8.453 1 94.94 156 GLU A CA 1
ATOM 1202 C C . GLU A 1 156 ? -1.191 -13.883 9.422 1 94.94 156 GLU A C 1
ATOM 1204 O O . GLU A 1 156 ? 0.015 -14.062 9.594 1 94.94 156 GLU A O 1
ATOM 1209 N N . VAL A 1 157 ? -1.876 -12.992 10.086 1 96.88 157 VAL A N 1
ATOM 1210 C CA . VAL A 1 157 ? -1.258 -12.023 10.984 1 96.88 157 VAL A CA 1
ATOM 1211 C C . VAL A 1 157 ? -1.347 -12.523 12.43 1 96.88 157 VAL A C 1
ATOM 1213 O O . VAL A 1 157 ? -2.439 -12.789 12.93 1 96.88 157 VAL A O 1
ATOM 1216 N N . PRO A 1 158 ? -0.268 -12.656 13.133 1 95.62 158 PRO A N 1
ATOM 1217 C CA . PRO A 1 158 ? -0.301 -13.172 14.508 1 95.62 158 PRO A CA 1
ATOM 1218 C C . PRO A 1 158 ? -0.907 -12.18 15.492 1 95.62 158 PRO A C 1
ATOM 1220 O O . PRO A 1 158 ? -0.751 -10.961 15.328 1 95.62 158 PRO A O 1
ATOM 1223 N N . ASN A 1 159 ? -1.602 -12.727 16.531 1 95.25 159 ASN A N 1
ATOM 1224 C CA . ASN A 1 159 ? -2.156 -11.906 17.609 1 95.25 159 ASN A CA 1
ATOM 1225 C C . ASN A 1 159 ? -3.023 -10.781 17.062 1 95.25 159 ASN A C 1
ATOM 1227 O O . ASN A 1 159 ? -2.844 -9.617 17.422 1 95.25 159 ASN A O 1
ATOM 1231 N N . CYS A 1 160 ? -3.85 -11.148 16.078 1 96.62 160 CYS A N 1
ATOM 1232 C CA . CYS A 1 160 ? -4.648 -10.156 15.367 1 96.62 160 CYS A CA 1
ATOM 1233 C C . CYS A 1 160 ? -6.117 -10.57 15.32 1 96.62 160 CYS A C 1
ATOM 1235 O O . CYS A 1 160 ? -6.43 -11.742 15.102 1 96.62 160 CYS A O 1
ATOM 1237 N N . ASP A 1 161 ? -7.023 -9.625 15.555 1 96.88 161 ASP A N 1
ATOM 1238 C CA . ASP A 1 161 ? -8.453 -9.93 15.539 1 96.88 161 ASP A CA 1
ATOM 1239 C C . ASP A 1 161 ? -9.125 -9.32 14.305 1 96.88 161 ASP A C 1
ATOM 1241 O O . ASP A 1 161 ? -10.344 -9.406 14.156 1 96.88 161 ASP A O 1
ATOM 1245 N N . LEU A 1 162 ? -8.414 -8.758 13.406 1 97.81 162 LEU A N 1
ATOM 1246 C CA . LEU A 1 162 ? -8.961 -8.195 12.18 1 97.81 162 LEU A CA 1
ATOM 1247 C C . LEU A 1 162 ? -9.211 -9.289 11.148 1 97.81 162 LEU A C 1
ATOM 1249 O O . LEU A 1 162 ? -8.617 -10.367 11.219 1 97.81 162 LEU A O 1
ATOM 1253 N N . GLY A 1 163 ? -10.062 -8.984 10.195 1 96.88 163 GLY A N 1
ATOM 1254 C CA . GLY A 1 163 ? -10.438 -10.023 9.25 1 96.88 163 GLY A CA 1
ATOM 1255 C C . GLY A 1 163 ? -11.055 -11.242 9.906 1 96.88 163 GLY A C 1
ATOM 1256 O O . GLY A 1 163 ? -11.984 -11.117 10.711 1 96.88 163 GLY A O 1
ATOM 1257 N N . ASP A 1 164 ? -10.648 -12.398 9.477 1 96.06 164 ASP A N 1
ATOM 1258 C CA . ASP A 1 164 ? -11.062 -13.641 10.125 1 96.06 164 ASP A CA 1
ATOM 1259 C C . ASP A 1 164 ? -10.016 -14.102 11.133 1 96.06 164 ASP A C 1
ATOM 1261 O O . ASP A 1 164 ? -9.297 -15.07 10.883 1 96.06 164 ASP A O 1
ATOM 1265 N N . ASN A 1 165 ? -9.984 -13.367 12.297 1 95.19 165 ASN A N 1
ATOM 1266 C CA . ASN A 1 165 ? -9.039 -13.648 13.375 1 95.19 165 ASN A CA 1
ATOM 1267 C C . ASN A 1 165 ? -7.602 -13.664 12.867 1 95.19 165 ASN A C 1
ATOM 1269 O O . ASN A 1 165 ? -6.867 -14.625 13.094 1 95.19 165 ASN A O 1
ATOM 1273 N N . GLY A 1 166 ? -7.305 -12.641 12.109 1 96.56 166 GLY A N 1
ATOM 1274 C CA . GLY A 1 166 ? -5.941 -12.461 11.633 1 96.56 166 GLY A CA 1
ATOM 1275 C C . GLY A 1 166 ? -5.695 -13.062 10.266 1 96.56 166 GLY A C 1
ATOM 1276 O O . GLY A 1 166 ? -4.602 -12.938 9.711 1 96.56 166 GLY A O 1
ATOM 1277 N N . PHE A 1 167 ? -6.734 -13.727 9.68 1 96.44 167 PHE A N 1
ATOM 1278 C CA . PHE A 1 167 ? -6.613 -14.297 8.344 1 96.44 167 PHE A CA 1
ATOM 1279 C C . PHE A 1 167 ? -7.352 -13.445 7.32 1 96.44 167 PHE A C 1
ATOM 1281 O O . PHE A 1 167 ? -8.523 -13.125 7.504 1 96.44 167 PHE A O 1
ATOM 1288 N N . LEU A 1 168 ? -6.652 -12.969 6.227 1 98.44 168 LEU A N 1
ATOM 1289 C CA . LEU A 1 168 ? -7.227 -12.133 5.18 1 98.44 168 LEU A CA 1
ATOM 1290 C C . LEU A 1 168 ? -6.66 -12.508 3.814 1 98.44 168 LEU A C 1
ATOM 1292 O O . LEU A 1 168 ? -5.555 -13.039 3.721 1 98.44 168 LEU A O 1
ATOM 1296 N N . LEU A 1 169 ? -7.414 -12.242 2.812 1 98.56 169 LEU A N 1
ATOM 1297 C CA . LEU A 1 169 ? -6.91 -12.328 1.445 1 98.56 169 LEU A CA 1
ATOM 1298 C C . LEU A 1 169 ? -6.613 -10.945 0.884 1 98.56 169 LEU A C 1
ATOM 1300 O O . LEU A 1 169 ? -7.43 -10.031 1.015 1 98.56 169 LEU A O 1
ATOM 1304 N N . PHE A 1 170 ? -5.41 -10.75 0.345 1 98.81 170 PHE A N 1
ATOM 1305 C CA . PHE A 1 170 ? -4.988 -9.523 -0.324 1 98.81 170 PHE A CA 1
ATOM 1306 C C . PHE A 1 170 ? -4.906 -9.727 -1.832 1 98.81 170 PHE A C 1
ATOM 1308 O O . PHE A 1 170 ? -4.27 -10.672 -2.301 1 98.81 170 PHE A O 1
ATOM 1315 N N . SER A 1 171 ? -5.57 -8.93 -2.619 1 98.81 171 SER A N 1
ATOM 1316 C CA . SER A 1 171 ? -5.57 -9.07 -4.074 1 98.81 171 SER A CA 1
ATOM 1317 C C . SER A 1 171 ? -5.734 -7.719 -4.754 1 98.81 171 SER A C 1
ATOM 1319 O O . SER A 1 171 ? -6.434 -6.84 -4.246 1 98.81 171 SER A O 1
ATOM 1321 N N . ASP A 1 172 ? -5.207 -7.562 -5.867 1 98.12 172 ASP A N 1
ATOM 1322 C CA . ASP A 1 172 ? -4.129 -8.211 -6.598 1 98.12 172 ASP A CA 1
ATOM 1323 C C . ASP A 1 172 ? -2.768 -7.656 -6.188 1 98.12 172 ASP A C 1
ATOM 1325 O O . ASP A 1 172 ? -2.586 -6.438 -6.113 1 98.12 172 ASP A O 1
ATOM 1329 N N . CYS A 1 173 ? -1.883 -8.555 -6.016 1 97.19 173 CYS A N 1
ATOM 1330 C CA . CYS A 1 173 ? -0.614 -8.102 -5.453 1 97.19 173 CYS A CA 1
ATOM 1331 C C . CYS A 1 173 ? 0.552 -8.492 -6.352 1 97.19 173 CYS A C 1
ATOM 1333 O O . CYS A 1 173 ? 1.711 -8.242 -6.016 1 97.19 173 CYS A O 1
ATOM 1335 N N . ALA A 1 174 ? 0.26 -9.109 -7.555 1 95 174 ALA A N 1
ATOM 1336 C CA . ALA A 1 174 ? 1.421 -9.617 -8.281 1 95 174 ALA A CA 1
ATOM 1337 C C . ALA A 1 174 ? 1.206 -9.531 -9.789 1 95 174 ALA A C 1
ATOM 1339 O O . ALA A 1 174 ? 2.162 -9.594 -10.562 1 95 174 ALA A O 1
ATOM 1340 N N . VAL A 1 175 ? 0.02 -9.281 -10.273 1 95.69 175 VAL A N 1
ATOM 1341 C CA . VAL A 1 175 ? -0.21 -9.648 -11.672 1 95.69 175 VAL A CA 1
ATOM 1342 C C . VAL A 1 175 ? -0.572 -8.398 -12.477 1 95.69 175 VAL A C 1
ATOM 1344 O O . VAL A 1 175 ? 0.02 -8.133 -13.523 1 95.69 175 VAL A O 1
ATOM 1347 N N . ASN A 1 176 ? -1.576 -7.621 -12.023 1 97 176 ASN A N 1
ATOM 1348 C CA . ASN A 1 176 ? -2.121 -6.559 -12.859 1 97 176 ASN A CA 1
ATOM 1349 C C . ASN A 1 176 ? -1.628 -5.188 -12.414 1 97 176 ASN A C 1
ATOM 1351 O O . ASN A 1 176 ? -2.109 -4.641 -11.414 1 97 176 ASN A O 1
ATOM 1355 N N . PRO A 1 177 ? -0.795 -4.566 -13.156 1 97.19 177 PRO A N 1
ATOM 1356 C CA . PRO A 1 177 ? -0.219 -3.287 -12.734 1 97.19 177 PRO A CA 1
ATOM 1357 C C . PRO A 1 177 ? -1.27 -2.191 -12.562 1 97.19 177 PRO A C 1
ATOM 1359 O O . PRO A 1 177 ? -1.271 -1.483 -11.555 1 97.19 177 PRO A O 1
ATOM 1362 N N . VAL A 1 178 ? -2.162 -2.045 -13.578 1 97.81 178 VAL A N 1
ATOM 1363 C CA . VAL A 1 178 ? -3.191 -1.01 -13.555 1 97.81 178 VAL A CA 1
ATOM 1364 C C . VAL A 1 178 ? -4.52 -1.586 -14.039 1 97.81 178 VAL A C 1
ATOM 1366 O O . VAL A 1 178 ? -4.957 -1.293 -15.156 1 97.81 178 VAL A O 1
ATOM 1369 N N . PRO A 1 179 ? -5.176 -2.363 -13.203 1 98.25 179 PRO A N 1
ATOM 1370 C CA . PRO A 1 179 ? -6.461 -2.904 -13.648 1 98.25 179 PRO A CA 1
ATOM 1371 C C . PRO A 1 179 ? -7.484 -1.813 -13.961 1 98.25 179 PRO A C 1
ATOM 1373 O O . PRO A 1 179 ? -7.539 -0.795 -13.266 1 98.25 179 PRO A O 1
ATOM 1376 N N . ASN A 1 180 ? -8.211 -1.927 -15.016 1 97.94 180 ASN A N 1
ATOM 1377 C CA . ASN A 1 180 ? -9.336 -1.041 -15.281 1 97.94 180 ASN A CA 1
ATOM 1378 C C . ASN A 1 180 ? -10.562 -1.43 -14.453 1 97.94 180 ASN A C 1
ATOM 1380 O O . ASN A 1 180 ? -10.492 -2.338 -13.625 1 97.94 180 ASN A O 1
ATOM 1384 N N . THR A 1 181 ? -11.656 -0.687 -14.68 1 98.31 181 THR A N 1
ATOM 1385 C CA . THR A 1 181 ? -12.867 -0.855 -13.891 1 98.31 181 THR A CA 1
ATOM 1386 C C . THR A 1 181 ? -13.375 -2.291 -13.977 1 98.31 181 THR A C 1
ATOM 1388 O O . THR A 1 181 ? -13.672 -2.912 -12.953 1 98.31 181 THR A O 1
ATOM 1391 N N . GLU A 1 182 ? -13.461 -2.865 -15.133 1 97.62 182 GLU A N 1
ATOM 1392 C CA . GLU A 1 182 ? -13.977 -4.215 -15.352 1 97.62 182 GLU A CA 1
ATOM 1393 C C . GLU A 1 182 ? -13.062 -5.262 -14.727 1 97.62 182 GLU A C 1
ATOM 1395 O O . GLU A 1 182 ? -13.531 -6.215 -14.102 1 97.62 182 GLU A O 1
ATOM 1400 N N . GLN A 1 183 ? -11.828 -5.059 -14.914 1 97.75 183 GLN A N 1
ATOM 1401 C CA . GLN A 1 183 ? -10.844 -5.98 -14.344 1 97.75 183 GLN A CA 1
ATOM 1402 C C . GLN A 1 183 ? -10.898 -5.98 -12.82 1 97.75 183 GLN A C 1
ATOM 1404 O O . GLN A 1 183 ? -10.844 -7.039 -12.195 1 97.75 183 GLN A O 1
ATOM 1409 N N . LEU A 1 184 ? -11.016 -4.793 -12.258 1 98.62 184 LEU A N 1
ATOM 1410 C CA . LEU A 1 184 ? -11.055 -4.676 -10.805 1 98.62 184 LEU A CA 1
ATOM 1411 C C . LEU A 1 184 ? -12.281 -5.375 -10.234 1 98.62 184 LEU A C 1
ATOM 1413 O O . LEU A 1 184 ? -12.203 -6.039 -9.203 1 98.62 184 LEU A O 1
ATOM 1417 N N . ALA A 1 185 ? -13.391 -5.246 -10.93 1 98.19 185 ALA A N 1
ATOM 1418 C CA . ALA A 1 185 ? -14.609 -5.949 -10.531 1 98.19 185 ALA A CA 1
ATOM 1419 C C . ALA A 1 185 ? -14.422 -7.461 -10.602 1 98.19 185 ALA A C 1
ATOM 1421 O O . ALA A 1 185 ? -14.797 -8.18 -9.68 1 98.19 185 ALA A O 1
ATOM 1422 N N . ALA A 1 186 ? -13.828 -7.926 -11.664 1 97.38 186 ALA A N 1
ATOM 1423 C CA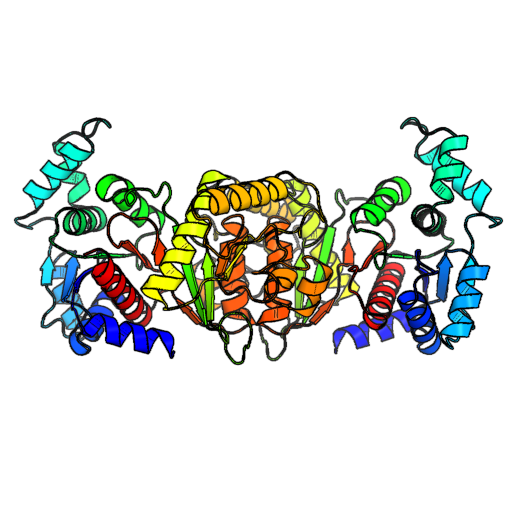 . ALA A 1 186 ? -13.602 -9.352 -11.859 1 97.38 186 ALA A CA 1
ATOM 1424 C C . ALA A 1 186 ? -12.648 -9.906 -10.805 1 97.38 186 ALA A C 1
ATOM 1426 O O . ALA A 1 186 ? -12.828 -11.023 -10.32 1 97.38 186 ALA A O 1
ATOM 1427 N N . ILE A 1 187 ? -11.641 -9.141 -10.469 1 98.25 187 ILE A N 1
ATOM 1428 C CA . ILE A 1 187 ? -10.664 -9.531 -9.453 1 98.25 187 ILE A CA 1
ATOM 1429 C C . ILE A 1 187 ? -11.367 -9.703 -8.109 1 98.25 187 ILE A C 1
ATOM 1431 O O . ILE A 1 187 ? -11.133 -10.68 -7.395 1 98.25 187 ILE A O 1
ATOM 1435 N N . ALA A 1 188 ? -12.234 -8.766 -7.793 1 98.56 188 ALA A N 1
ATOM 1436 C CA . ALA A 1 188 ? -12.977 -8.828 -6.535 1 98.56 188 ALA A CA 1
ATOM 1437 C C . ALA A 1 188 ? -13.828 -10.094 -6.469 1 98.56 188 ALA A C 1
ATOM 1439 O O . ALA A 1 188 ? -13.812 -10.805 -5.461 1 98.56 188 ALA A O 1
ATOM 1440 N N . ILE A 1 189 ? -14.492 -10.383 -7.535 1 97.25 189 ILE A N 1
ATOM 1441 C CA . ILE A 1 189 ? -15.383 -11.539 -7.594 1 97.25 189 ILE A CA 1
ATOM 1442 C C . ILE A 1 189 ? -14.562 -12.82 -7.504 1 97.25 189 ILE A C 1
ATOM 1444 O O . ILE A 1 189 ? -14.898 -13.727 -6.727 1 97.25 189 ILE A O 1
ATOM 1448 N N . SER A 1 190 ? -13.492 -12.914 -8.266 1 96 190 SER A N 1
ATOM 1449 C CA . SER A 1 190 ? -12.625 -14.086 -8.242 1 96 190 SER A CA 1
ATOM 1450 C C . SER A 1 190 ? -12.039 -14.312 -6.855 1 96 190 SER A C 1
ATOM 1452 O O . SER A 1 190 ? -11.922 -15.453 -6.402 1 96 190 SER A O 1
ATOM 1454 N N . THR A 1 191 ? -11.688 -13.219 -6.203 1 98 191 THR A N 1
ATOM 1455 C CA . THR A 1 191 ? -11.07 -13.328 -4.883 1 98 191 THR A CA 1
ATOM 1456 C C . THR A 1 191 ? -12.086 -13.82 -3.854 1 98 191 THR A C 1
ATOM 1458 O O . THR A 1 191 ? -11.75 -14.625 -2.98 1 98 191 THR A O 1
ATOM 1461 N N . ALA A 1 192 ? -13.297 -13.32 -3.971 1 97.56 192 ALA A N 1
ATOM 1462 C CA . ALA A 1 192 ? -14.359 -13.789 -3.09 1 97.56 192 ALA A CA 1
ATOM 1463 C C . ALA A 1 192 ? -14.609 -15.281 -3.273 1 97.56 192 ALA A C 1
ATOM 1465 O O . ALA A 1 192 ? -14.805 -16.016 -2.299 1 97.56 192 ALA A O 1
ATOM 1466 N N . GLU A 1 193 ? -14.578 -15.703 -4.496 1 93.38 193 GLU A N 1
ATOM 1467 C CA . GLU A 1 193 ? -14.766 -17.125 -4.789 1 93.38 193 GLU A CA 1
ATOM 1468 C C . GLU A 1 193 ? -13.641 -17.969 -4.195 1 93.38 193 GLU A C 1
ATOM 1470 O O . GLU A 1 193 ? -13.891 -19.031 -3.635 1 93.38 193 GLU A O 1
ATOM 1475 N N . THR A 1 194 ? -12.461 -17.484 -4.359 1 93.62 194 THR A N 1
ATOM 1476 C CA . THR A 1 194 ? -11.312 -18.188 -3.781 1 93.62 194 THR A CA 1
ATOM 1477 C C . THR A 1 194 ? -11.43 -18.25 -2.262 1 93.62 194 THR A C 1
ATOM 1479 O O . THR A 1 194 ? -11.156 -19.281 -1.659 1 93.62 194 THR A O 1
ATOM 1482 N N . ALA A 1 195 ? -11.82 -17.141 -1.632 1 95.75 195 ALA A N 1
ATOM 1483 C CA . ALA A 1 195 ? -12 -17.109 -0.183 1 95.75 195 ALA A CA 1
ATOM 1484 C C . ALA A 1 195 ? -12.969 -18.188 0.278 1 95.75 195 ALA A C 1
ATOM 1486 O O . ALA A 1 195 ? -12.727 -18.859 1.277 1 95.75 195 ALA A O 1
ATOM 1487 N N . LYS A 1 196 ? -14 -18.328 -0.485 1 93.5 196 LYS A N 1
ATOM 1488 C CA . LYS A 1 196 ? -15.031 -19.312 -0.139 1 93.5 196 LYS A CA 1
ATOM 1489 C C . LYS A 1 196 ? -14.547 -20.734 -0.405 1 93.5 196 LYS A C 1
ATOM 1491 O O . LYS A 1 196 ? -14.586 -21.578 0.487 1 93.5 196 LYS A O 1
ATOM 1496 N N . SER A 1 197 ? -14.055 -20.969 -1.582 1 88.81 197 SER A N 1
ATOM 1497 C CA . SER A 1 197 ? -13.812 -22.344 -2.045 1 88.81 197 SER A CA 1
ATOM 1498 C C . SER A 1 197 ? -12.508 -22.891 -1.474 1 88.81 197 SER A C 1
ATOM 1500 O O . SER A 1 197 ? -12.438 -24.062 -1.092 1 88.81 197 SER A O 1
ATOM 1502 N N . LEU A 1 198 ? -11.516 -22.062 -1.416 1 90.12 198 LEU A N 1
ATOM 1503 C CA . LEU A 1 198 ? -10.195 -22.531 -1.006 1 90.12 198 LEU A CA 1
ATOM 1504 C C . LEU A 1 198 ? -10.008 -22.375 0.5 1 90.12 198 LEU A C 1
ATOM 1506 O O . LEU A 1 198 ? -9.398 -23.234 1.142 1 90.12 198 LEU A O 1
ATOM 1510 N N . CYS A 1 199 ? -10.602 -21.281 1.085 1 91.44 199 CYS A N 1
ATOM 1511 C CA . CYS A 1 199 ? -10.266 -20.953 2.465 1 91.44 199 CYS A CA 1
ATOM 1512 C C . CYS A 1 199 ? -11.445 -21.234 3.395 1 91.44 199 CYS A C 1
ATOM 1514 O O . CYS A 1 199 ? -11.297 -21.203 4.617 1 91.44 199 CYS A O 1
ATOM 1516 N N . GLY A 1 200 ? -12.625 -21.484 2.85 1 90.25 200 GLY A N 1
ATOM 1517 C CA . GLY A 1 200 ? -13.797 -21.719 3.672 1 90.25 200 GLY A CA 1
ATOM 1518 C C . GLY A 1 200 ? -14.266 -20.484 4.418 1 90.25 200 GLY A C 1
ATOM 1519 O O . GLY A 1 200 ? -14.82 -20.594 5.512 1 90.25 200 GLY A O 1
ATOM 1520 N N . MET A 1 201 ? -14.031 -19.359 3.852 1 94.19 201 MET A N 1
ATOM 1521 C CA . MET A 1 201 ? -14.383 -18.094 4.477 1 94.19 201 MET A CA 1
ATOM 1522 C C . MET A 1 201 ? -15.719 -17.578 3.953 1 94.19 201 MET A C 1
ATOM 1524 O O . MET A 1 201 ? -16.156 -17.953 2.861 1 94.19 201 MET A O 1
ATOM 1528 N N . ASP A 1 202 ? -16.406 -16.875 4.789 1 97.25 202 ASP A N 1
ATOM 1529 C CA . ASP A 1 202 ? -17.469 -16 4.32 1 97.25 202 ASP A CA 1
ATOM 1530 C C . ASP A 1 202 ? -16.922 -14.641 3.883 1 97.25 202 ASP A C 1
ATOM 1532 O O . ASP A 1 202 ? -16.703 -13.758 4.715 1 97.25 202 ASP A O 1
ATOM 1536 N N . PRO A 1 203 ? -16.781 -14.461 2.602 1 98.5 203 PRO A N 1
ATOM 1537 C CA . PRO A 1 203 ? -16.047 -13.289 2.137 1 98.5 203 PRO A CA 1
ATOM 1538 C C . PRO A 1 203 ? -16.797 -11.977 2.406 1 98.5 203 PRO A C 1
ATOM 1540 O O . PRO A 1 203 ? -17.984 -11.875 2.131 1 98.5 203 PRO A O 1
ATOM 1543 N N . LYS A 1 204 ? -16.188 -11.047 2.988 1 98.88 204 LYS A N 1
ATOM 1544 C CA . LYS A 1 204 ? -16.531 -9.633 3.082 1 98.88 204 LYS A CA 1
ATOM 1545 C C . LYS A 1 204 ? -15.5 -8.766 2.371 1 98.88 204 LYS A C 1
ATOM 1547 O O . LYS A 1 204 ? -14.453 -8.453 2.934 1 98.88 204 LYS A O 1
ATOM 1552 N N . VAL A 1 205 ? -15.875 -8.312 1.166 1 98.94 205 VAL A N 1
ATOM 1553 C CA . VAL A 1 205 ? -14.914 -7.785 0.208 1 98.94 205 VAL A CA 1
ATOM 1554 C C . VAL A 1 205 ? -14.891 -6.262 0.288 1 98.94 205 VAL A C 1
ATOM 1556 O O . VAL A 1 205 ? -15.883 -5.602 -0.013 1 98.94 205 VAL A O 1
ATOM 1559 N N . ALA A 1 206 ? -13.781 -5.668 0.69 1 98.94 206 ALA A N 1
ATOM 1560 C CA . ALA A 1 206 ? -13.586 -4.223 0.686 1 98.94 206 ALA A CA 1
ATOM 1561 C C . ALA A 1 206 ? -12.805 -3.775 -0.545 1 98.94 206 ALA A C 1
ATOM 1563 O O . ALA A 1 206 ? -11.695 -4.25 -0.787 1 98.94 206 ALA A O 1
ATOM 1564 N N . MET A 1 207 ? -13.391 -2.912 -1.342 1 98.94 207 MET A N 1
ATOM 1565 C CA . MET A 1 207 ? -12.711 -2.264 -2.457 1 98.94 207 MET A CA 1
ATOM 1566 C C . MET A 1 207 ? -11.945 -1.027 -1.985 1 98.94 207 MET A C 1
ATOM 1568 O O . MET A 1 207 ? -12.555 0.013 -1.72 1 98.94 207 MET A O 1
ATOM 1572 N N . LEU A 1 208 ? -10.641 -1.073 -1.978 1 98.94 208 LEU A N 1
ATOM 1573 C CA . LEU A 1 208 ? -9.836 -0.1 -1.249 1 98.94 208 LEU A CA 1
ATOM 1574 C C . LEU A 1 208 ? -9.57 1.135 -2.104 1 98.94 208 LEU A C 1
ATOM 1576 O O . LEU A 1 208 ? -9.367 1.024 -3.316 1 98.94 208 LEU A O 1
ATOM 1580 N N . SER A 1 209 ? -9.523 2.201 -1.488 1 98.62 209 SER A N 1
ATOM 1581 C CA . SER A 1 209 ? -9.219 3.52 -2.033 1 98.62 209 SER A CA 1
ATOM 1582 C C . SER A 1 209 ? -8.75 4.473 -0.941 1 98.62 209 SER A C 1
ATOM 1584 O O . SER A 1 209 ? -8.828 4.152 0.247 1 98.62 209 SER A O 1
ATOM 1586 N N . PHE A 1 210 ? -8.219 5.637 -1.379 1 96.75 210 PHE A N 1
ATOM 1587 C CA . PHE A 1 210 ? -7.902 6.656 -0.387 1 96.75 210 PHE A CA 1
ATOM 1588 C C . PHE A 1 210 ? -9.148 7.453 -0.01 1 96.75 210 PHE A C 1
ATOM 1590 O O . PHE A 1 210 ? -9.078 8.375 0.802 1 96.75 210 PHE A O 1
ATOM 1597 N N . SER A 1 211 ? -10.258 7.082 -0.453 1 95.69 211 SER A N 1
ATOM 1598 C CA . SER A 1 211 ? -11.555 7.688 -0.191 1 95.69 211 SER A CA 1
ATOM 1599 C C . SER A 1 211 ? -12.523 6.68 0.424 1 95.69 211 SER A C 1
ATOM 1601 O O . SER A 1 211 ? -12.43 5.48 0.153 1 95.69 211 SER A O 1
ATOM 1603 N N . THR A 1 212 ? -13.383 7.176 1.292 1 96 212 THR A N 1
ATOM 1604 C CA . THR A 1 212 ? -14.508 6.387 1.775 1 96 212 THR A CA 1
ATOM 1605 C C . THR A 1 212 ? -15.828 7.035 1.385 1 96 212 THR A C 1
ATOM 1607 O O . THR A 1 212 ? -16.141 8.141 1.842 1 96 212 THR A O 1
ATOM 1610 N N . LYS A 1 213 ? -16.625 6.387 0.626 1 95.94 213 LYS A N 1
ATOM 1611 C CA . LYS A 1 213 ? -17.984 6.758 0.273 1 95.94 213 LYS A CA 1
ATOM 1612 C C . LYS A 1 213 ? -18.078 8.227 -0.132 1 95.94 213 LYS A C 1
ATOM 1614 O O . LYS A 1 213 ? -18.906 8.969 0.384 1 95.94 213 LYS A O 1
ATOM 1619 N N . GLY A 1 214 ? -17.125 8.648 -0.995 1 92.44 214 GLY A N 1
ATOM 1620 C CA . GLY A 1 214 ? -17.219 9.977 -1.588 1 92.44 214 GLY A CA 1
ATOM 1621 C C . GLY A 1 214 ? -16.469 11.031 -0.809 1 92.44 214 GLY A C 1
ATOM 1622 O O . GLY A 1 214 ? -16.594 12.227 -1.086 1 92.44 214 GLY A O 1
ATOM 1623 N N . SER A 1 215 ? -15.633 10.664 0.144 1 89.5 215 SER A N 1
ATOM 1624 C CA . SER A 1 215 ? -14.875 11.617 0.949 1 89.5 215 SER A CA 1
ATOM 1625 C C . SER A 1 215 ? -13.859 12.367 0.101 1 89.5 215 SER A C 1
ATOM 1627 O O . SER A 1 215 ? -13.359 13.422 0.509 1 89.5 215 SER A O 1
ATOM 1629 N N . ALA A 1 216 ? -13.492 11.836 -1.079 1 89.81 216 ALA A N 1
ATOM 1630 C CA . ALA A 1 216 ? -12.586 12.492 -2.021 1 89.81 216 ALA A CA 1
ATOM 1631 C C . ALA A 1 216 ? -13.094 12.352 -3.455 1 89.81 216 ALA A C 1
ATOM 1633 O O . ALA A 1 216 ? -13.945 11.508 -3.738 1 89.81 216 ALA A O 1
ATOM 1634 N N . GLN A 1 217 ? -12.594 13.266 -4.277 1 92.62 217 GLN A N 1
ATOM 1635 C CA . GLN A 1 217 ? -12.93 13.227 -5.695 1 92.62 217 GLN A CA 1
ATOM 1636 C C . GLN A 1 217 ? -11.672 13.102 -6.555 1 92.62 217 GLN A C 1
ATOM 1638 O O . GLN A 1 217 ? -10.773 13.945 -6.473 1 92.62 217 GLN A O 1
ATOM 1643 N N . HIS A 1 218 ? -11.633 12.078 -7.297 1 96.12 218 HIS A N 1
ATOM 1644 C CA . HIS A 1 218 ? -10.523 11.789 -8.203 1 96.12 218 HIS A CA 1
ATOM 1645 C C . HIS A 1 218 ? -10.867 10.625 -9.125 1 96.12 218 HIS A C 1
ATOM 1647 O O . HIS A 1 218 ? -11.688 9.773 -8.781 1 96.12 218 HIS A O 1
ATOM 1653 N N . GLU A 1 219 ? -10.211 10.539 -10.234 1 97.69 219 GLU A N 1
ATOM 1654 C CA . GLU A 1 219 ? -10.461 9.469 -11.195 1 97.69 219 GLU A CA 1
ATOM 1655 C C . GLU A 1 219 ? -10.133 8.102 -10.594 1 97.69 219 GLU A C 1
ATOM 1657 O O . GLU A 1 219 ? -10.82 7.117 -10.875 1 97.69 219 GLU A O 1
ATOM 1662 N N . ASN A 1 220 ? -9.102 8 -9.805 1 97.81 220 ASN A N 1
ATOM 1663 C CA . ASN A 1 220 ? -8.734 6.754 -9.141 1 97.81 220 ASN A CA 1
ATOM 1664 C C . ASN A 1 220 ? -9.82 6.289 -8.18 1 97.81 220 ASN A C 1
ATOM 1666 O O . ASN A 1 220 ? -10.023 5.086 -7.996 1 97.81 220 ASN A O 1
ATOM 1670 N N . VAL A 1 221 ? -10.492 7.227 -7.527 1 98.12 221 VAL A N 1
ATOM 1671 C CA . VAL A 1 221 ? -11.609 6.941 -6.633 1 98.12 221 VAL A CA 1
ATOM 1672 C C . VAL A 1 221 ? -12.812 6.461 -7.441 1 98.12 221 VAL A C 1
ATOM 1674 O O . VAL A 1 221 ? -13.445 5.465 -7.09 1 98.12 221 VAL A O 1
ATOM 1677 N N . ASP A 1 222 ? -13.031 7.141 -8.57 1 98.56 222 ASP A N 1
ATOM 1678 C CA . ASP A 1 222 ? -14.148 6.801 -9.438 1 98.56 222 ASP A CA 1
ATOM 1679 C C . ASP A 1 222 ? -14.016 5.375 -9.977 1 98.56 222 ASP A C 1
ATOM 1681 O O . ASP A 1 222 ? -15.008 4.645 -10.055 1 98.56 222 ASP A O 1
ATOM 1685 N N . LYS A 1 223 ? -12.844 5.035 -10.312 1 98.62 223 LYS A N 1
ATOM 1686 C CA . LYS A 1 223 ? -12.586 3.695 -10.828 1 98.62 223 LYS A CA 1
ATOM 1687 C C . LYS A 1 223 ? -13 2.627 -9.82 1 98.62 223 LYS A C 1
ATOM 1689 O O . LYS A 1 223 ? -13.648 1.643 -10.188 1 98.62 223 LYS A O 1
ATOM 1694 N N . VAL A 1 224 ? -12.68 2.809 -8.594 1 98.81 224 VAL A N 1
ATOM 1695 C CA . VAL A 1 224 ? -12.992 1.841 -7.543 1 98.81 224 VAL A CA 1
ATOM 1696 C C . VAL A 1 224 ? -14.5 1.82 -7.289 1 98.81 224 VAL A C 1
ATOM 1698 O O . VAL A 1 224 ? -15.094 0.752 -7.117 1 98.81 224 VAL A O 1
ATOM 1701 N N . ARG A 1 225 ? -15.094 3.012 -7.258 1 98.62 225 ARG A N 1
ATOM 1702 C CA . ARG A 1 225 ? -16.531 3.123 -7.059 1 98.62 225 ARG A CA 1
ATOM 1703 C C . ARG A 1 225 ? -17.297 2.387 -8.156 1 98.62 225 ARG A C 1
ATOM 1705 O O . ARG A 1 225 ? -18.219 1.621 -7.867 1 98.62 225 ARG A O 1
ATOM 1712 N N . GLU A 1 226 ? -16.891 2.631 -9.375 1 98.81 226 GLU A N 1
ATOM 1713 C CA . GLU A 1 226 ? -17.547 2.01 -10.516 1 98.81 226 GLU A CA 1
ATOM 1714 C C . GLU A 1 226 ? -17.312 0.503 -10.539 1 98.81 226 GLU A C 1
ATOM 1716 O O . GLU A 1 226 ? -18.219 -0.266 -10.883 1 98.81 226 GLU A O 1
ATOM 1721 N N . ALA A 1 227 ? -16.109 0.057 -10.219 1 98.81 227 ALA A N 1
ATOM 1722 C CA . ALA A 1 227 ? -15.812 -1.372 -10.141 1 98.81 227 ALA A CA 1
ATOM 1723 C C . ALA A 1 227 ? -16.688 -2.057 -9.086 1 98.81 227 ALA A C 1
ATOM 1725 O O . ALA A 1 227 ? -17.141 -3.186 -9.289 1 98.81 227 ALA A O 1
ATOM 1726 N N . THR A 1 228 ? -16.859 -1.36 -7.949 1 98.88 228 THR A N 1
ATOM 1727 C CA . THR A 1 228 ? -17.703 -1.887 -6.883 1 98.88 228 THR A CA 1
ATOM 1728 C C . THR A 1 228 ? -19.141 -2.08 -7.371 1 98.88 228 THR A C 1
ATOM 1730 O O . THR A 1 228 ? -19.75 -3.133 -7.148 1 98.88 228 THR A O 1
ATOM 1733 N N . LYS A 1 229 ? -19.625 -1.059 -8.008 1 98.62 229 LYS A N 1
ATOM 1734 C CA . LYS A 1 229 ? -20.969 -1.119 -8.562 1 98.62 229 LYS A CA 1
ATOM 1735 C C . LYS A 1 229 ? -21.109 -2.275 -9.555 1 98.62 229 LYS A C 1
ATOM 1737 O O . LYS A 1 229 ? -22.078 -3.023 -9.508 1 98.62 229 LYS A O 1
ATOM 1742 N N . LEU A 1 230 ? -20.172 -2.381 -10.414 1 98.31 230 LEU A N 1
ATOM 1743 C CA . LEU A 1 230 ? -20.188 -3.428 -11.43 1 98.31 230 LEU A CA 1
ATOM 1744 C C . LEU A 1 230 ? -20.141 -4.809 -10.789 1 98.31 230 LEU A C 1
ATOM 1746 O O . LEU A 1 230 ? -20.875 -5.711 -11.195 1 98.31 230 LEU A O 1
ATOM 1750 N N . ALA A 1 231 ? -19.266 -5.039 -9.812 1 98.12 231 ALA A N 1
ATOM 1751 C CA . ALA A 1 231 ? -19.172 -6.32 -9.117 1 98.12 231 ALA A CA 1
ATOM 1752 C C . ALA A 1 231 ? -20.5 -6.684 -8.461 1 98.12 231 ALA A C 1
ATOM 1754 O O . ALA A 1 231 ? -20.922 -7.844 -8.5 1 98.12 231 ALA A O 1
ATOM 1755 N N . LYS A 1 232 ? -21.156 -5.691 -7.84 1 98.12 232 LYS A N 1
ATOM 1756 C CA . LYS A 1 232 ? -22.453 -5.91 -7.203 1 98.12 232 LYS A CA 1
ATOM 1757 C C . LYS A 1 232 ? -23.5 -6.328 -8.227 1 98.12 232 LYS A C 1
ATOM 1759 O O . LYS A 1 232 ? -24.359 -7.168 -7.938 1 98.12 232 LYS A O 1
ATOM 1764 N N . GLN A 1 233 ? -23.453 -5.727 -9.352 1 97.94 233 GLN A N 1
ATOM 1765 C CA . GLN A 1 233 ? -24.391 -6.07 -10.414 1 97.94 233 GLN A CA 1
ATOM 1766 C C . GLN A 1 233 ? -24.172 -7.496 -10.906 1 97.94 233 GLN A C 1
ATOM 1768 O O . GLN A 1 233 ? -25.125 -8.227 -11.164 1 97.94 233 GLN A O 1
ATOM 1773 N N . MET A 1 234 ? -22.938 -7.852 -11 1 95.94 234 MET A N 1
ATOM 1774 C CA . MET A 1 234 ? -22.594 -9.172 -11.516 1 95.94 234 MET A CA 1
ATOM 1775 C C . MET A 1 234 ? -22.875 -10.258 -10.484 1 95.94 234 MET A C 1
ATOM 1777 O O . MET A 1 234 ? -23.219 -11.383 -10.852 1 95.94 234 MET A O 1
ATOM 1781 N N . GLN A 1 235 ? -22.688 -9.953 -9.219 1 96.56 235 GLN A N 1
ATOM 1782 C CA . GLN A 1 235 ? -22.922 -10.875 -8.109 1 96.56 235 GLN A CA 1
ATOM 1783 C C . GLN A 1 235 ? -23.688 -10.188 -6.977 1 96.56 235 GLN A C 1
ATOM 1785 O O . GLN A 1 235 ? -23.094 -9.844 -5.945 1 96.56 235 GLN A O 1
ATOM 1790 N N . PRO A 1 236 ? -24.938 -10.133 -7.043 1 97.12 236 PRO A N 1
ATOM 1791 C CA . PRO A 1 236 ? -25.766 -9.344 -6.117 1 97.12 236 PRO A CA 1
ATOM 1792 C C . PRO A 1 236 ? -25.703 -9.867 -4.684 1 97.12 236 PRO A C 1
ATOM 1794 O O . PRO A 1 236 ? -25.922 -9.109 -3.734 1 97.12 236 PRO A O 1
ATOM 1797 N N . ASP A 1 237 ? -25.344 -11.102 -4.5 1 96.88 237 ASP A N 1
ATOM 1798 C CA . ASP A 1 237 ? -25.328 -11.688 -3.162 1 96.88 237 ASP A CA 1
ATOM 1799 C C . ASP A 1 237 ? -23.969 -11.523 -2.504 1 96.88 237 ASP A C 1
ATOM 1801 O O . ASP A 1 237 ? -23.797 -11.812 -1.316 1 96.88 237 ASP A O 1
ATOM 1805 N N . LEU A 1 238 ? -23.031 -11.086 -3.256 1 97 238 LEU A N 1
ATOM 1806 C CA . LEU A 1 238 ? -21.672 -10.906 -2.738 1 97 238 LEU A CA 1
ATOM 1807 C C . LEU A 1 238 ? -21.625 -9.758 -1.737 1 97 238 LEU A C 1
ATOM 1809 O O . LEU A 1 238 ? -22.094 -8.656 -2.027 1 97 238 LEU A O 1
ATOM 1813 N N . LYS A 1 239 ? -21.188 -10.016 -0.522 1 98.56 239 LYS A N 1
ATOM 1814 C CA . LYS A 1 239 ? -20.922 -8.938 0.42 1 98.56 239 LYS A CA 1
ATOM 1815 C C . LYS A 1 239 ? -19.703 -8.133 0.006 1 98.56 239 LYS A C 1
ATOM 1817 O O . LYS A 1 239 ? -18.562 -8.492 0.339 1 98.56 239 LYS A O 1
ATOM 1822 N N . ILE A 1 240 ? -19.938 -7.086 -0.674 1 98.81 240 ILE A N 1
ATOM 1823 C CA . ILE A 1 240 ? -18.891 -6.238 -1.229 1 98.81 240 ILE A CA 1
ATOM 1824 C C . ILE A 1 240 ? -19.25 -4.77 -1.022 1 98.81 240 ILE A C 1
ATOM 1826 O O . ILE A 1 240 ? -20.438 -4.398 -1.073 1 98.81 240 ILE A O 1
ATOM 1830 N N . ASP A 1 241 ? -18.297 -3.961 -0.676 1 98.88 241 ASP A N 1
ATOM 1831 C CA . ASP A 1 241 ? -18.516 -2.523 -0.559 1 98.88 241 ASP A CA 1
ATOM 1832 C C . ASP A 1 241 ? -17.25 -1.738 -0.906 1 98.88 241 ASP A C 1
ATOM 1834 O O . ASP A 1 241 ? -16.141 -2.277 -0.855 1 98.88 241 ASP A O 1
ATOM 1838 N N . GLY A 1 242 ? -17.484 -0.508 -1.318 1 98.56 242 GLY A N 1
ATOM 1839 C CA . GLY A 1 242 ? -16.422 0.401 -1.744 1 98.56 242 GLY A CA 1
ATOM 1840 C C . GLY A 1 242 ? -16.953 1.688 -2.346 1 98.56 242 GLY A C 1
ATOM 1841 O O . GLY A 1 242 ? -18.156 1.807 -2.615 1 98.56 242 GLY A O 1
ATOM 1842 N N . GLU A 1 243 ? -16.188 2.658 -2.633 1 98.56 243 GLU A N 1
ATOM 1843 C CA . GLU A 1 243 ? -14.773 2.66 -2.254 1 98.56 243 GLU A CA 1
ATOM 1844 C C . GLU A 1 243 ? -14.602 2.91 -0.758 1 98.56 243 GLU A C 1
ATOM 1846 O O . GLU A 1 243 ? -15.367 3.674 -0.161 1 98.56 243 GLU A O 1
ATOM 1851 N N . LEU A 1 244 ? -13.648 2.207 -0.115 1 98.69 244 LEU A N 1
ATOM 1852 C CA . LEU A 1 244 ? -13.398 2.312 1.317 1 98.69 244 LEU A CA 1
ATOM 1853 C C . LEU A 1 244 ? -11.906 2.514 1.592 1 98.69 244 LEU A C 1
ATOM 1855 O O . LEU A 1 244 ? -11.062 1.879 0.956 1 98.69 244 LEU A O 1
ATOM 1859 N N . GLN A 1 245 ? -11.594 3.43 2.488 1 97.44 245 GLN A N 1
ATOM 1860 C CA . GLN A 1 245 ? -10.242 3.451 3.043 1 97.44 245 GLN A CA 1
ATOM 1861 C C . GLN A 1 245 ? -9.977 2.209 3.887 1 97.44 245 GLN A C 1
ATOM 1863 O O . GLN A 1 245 ? -10.914 1.573 4.383 1 97.44 245 GLN A O 1
ATOM 1868 N N . LEU A 1 246 ? -8.719 1.86 4.055 1 98.38 246 LEU A N 1
ATOM 1869 C CA . LEU A 1 246 ? -8.336 0.638 4.754 1 98.38 246 LEU A CA 1
ATOM 1870 C C . LEU A 1 246 ? -8.891 0.63 6.176 1 98.38 246 LEU A C 1
ATOM 1872 O O . LEU A 1 246 ? -9.406 -0.389 6.641 1 98.38 246 LEU A O 1
ATOM 1876 N N . ASP A 1 247 ? -8.766 1.774 6.898 1 95.81 247 ASP A N 1
ATOM 1877 C CA . ASP A 1 247 ? -9.211 1.801 8.289 1 95.81 247 ASP A CA 1
ATOM 1878 C C . ASP A 1 247 ? -10.734 1.648 8.375 1 95.81 247 ASP A C 1
ATOM 1880 O O . ASP A 1 247 ? -11.242 0.978 9.273 1 95.81 247 ASP A O 1
ATOM 1884 N N . ALA A 1 248 ? -11.484 2.217 7.477 1 97 248 ALA A N 1
ATOM 1885 C CA . ALA A 1 248 ? -12.938 2.057 7.43 1 97 248 ALA A CA 1
ATOM 1886 C C . ALA A 1 248 ? -13.312 0.614 7.105 1 97 248 ALA A C 1
ATOM 1888 O O . ALA A 1 248 ? -14.383 0.143 7.508 1 97 248 ALA A O 1
ATOM 1889 N N . SER A 1 249 ? -12.477 -0.116 6.398 1 98.62 249 SER A N 1
ATOM 1890 C CA . SER A 1 249 ? -12.727 -1.498 6.008 1 98.62 249 SER A CA 1
ATOM 1891 C C . SER A 1 249 ? -12.547 -2.449 7.184 1 98.62 249 SER A C 1
ATOM 1893 O O . SER A 1 249 ? -13.18 -3.508 7.238 1 98.62 249 SER A O 1
ATOM 1895 N N . LEU A 1 250 ? -11.68 -2.053 8.156 1 98.38 250 LEU A N 1
ATOM 1896 C CA . LEU A 1 250 ? -11.211 -3.035 9.125 1 98.38 250 LEU A CA 1
ATOM 1897 C C . LEU A 1 250 ? -11.68 -2.682 10.531 1 98.38 250 LEU A C 1
ATOM 1899 O O . LEU A 1 250 ? -11.812 -3.562 11.383 1 98.38 250 LEU A O 1
ATOM 1903 N N . ILE A 1 251 ? -11.82 -1.363 10.812 1 96.38 251 ILE A N 1
ATOM 1904 C CA . ILE A 1 251 ? -12.086 -0.899 12.172 1 96.38 251 ILE A CA 1
ATOM 1905 C C . ILE A 1 251 ? -13.547 -0.479 12.297 1 96.38 251 ILE A C 1
ATOM 1907 O O . ILE A 1 251 ? -13.961 0.523 11.711 1 96.38 251 ILE A O 1
ATOM 1911 N N . GLN A 1 252 ? -14.273 -1.172 13.148 1 96.19 252 GLN A N 1
ATOM 1912 C CA . GLN A 1 252 ? -15.719 -0.971 13.266 1 96.19 252 GLN A CA 1
ATOM 1913 C C . GLN A 1 252 ? -16.047 0.467 13.648 1 96.19 252 GLN A C 1
ATOM 1915 O O . GLN A 1 252 ? -16.984 1.064 13.117 1 96.19 252 GLN A O 1
ATOM 1920 N N . GLU A 1 253 ? -15.32 1.011 14.586 1 92.25 253 GLU A N 1
ATOM 1921 C CA . GLU A 1 253 ? -15.57 2.375 15.039 1 92.25 253 GLU A CA 1
ATOM 1922 C C . GLU A 1 253 ? -15.422 3.373 13.898 1 92.25 253 GLU A C 1
ATOM 1924 O O . GLU A 1 253 ? -16.219 4.309 13.773 1 92.25 253 GLU A O 1
ATOM 1929 N N . VAL A 1 254 ? -14.414 3.197 13.07 1 92.31 254 VAL A N 1
ATOM 1930 C CA . VAL A 1 254 ? -14.188 4.078 11.93 1 92.31 254 VAL A CA 1
ATOM 1931 C C . VAL A 1 254 ? -15.289 3.869 10.891 1 92.31 254 VAL A C 1
ATOM 1933 O O . VAL A 1 254 ? -15.789 4.832 10.312 1 92.31 254 VAL A O 1
ATOM 1936 N N . ALA A 1 255 ? -15.609 2.604 10.703 1 96 255 ALA A N 1
ATOM 1937 C CA . ALA A 1 255 ? -16.672 2.258 9.758 1 96 255 ALA A CA 1
ATOM 1938 C C . ALA A 1 255 ? -17.984 2.926 10.141 1 96 255 ALA A C 1
ATOM 1940 O O . ALA A 1 255 ? -18.703 3.418 9.273 1 96 255 ALA A O 1
ATOM 1941 N N . ASN A 1 256 ? -18.328 2.906 11.406 1 94.56 256 ASN A N 1
ATOM 1942 C CA . ASN A 1 256 ? -19.562 3.504 11.883 1 94.56 256 ASN A CA 1
ATOM 1943 C C . ASN A 1 256 ? -19.656 4.984 11.523 1 94.56 256 ASN A C 1
ATOM 1945 O O . ASN A 1 256 ? -20.734 5.504 11.258 1 94.56 256 ASN A O 1
ATOM 1949 N N . LEU A 1 257 ? -18.562 5.582 11.445 1 88.69 257 LEU A N 1
ATOM 1950 C CA . LEU A 1 257 ? -18.5 7.016 11.18 1 88.69 257 LEU A CA 1
ATOM 1951 C C . LEU A 1 257 ? -18.484 7.285 9.68 1 88.69 257 LEU A C 1
ATOM 1953 O O . LEU A 1 257 ? -19.172 8.195 9.195 1 88.69 257 LEU A O 1
ATOM 1957 N N . LYS A 1 258 ? -17.703 6.531 8.938 1 91.06 258 LYS A N 1
ATOM 1958 C CA . LYS A 1 258 ? -17.391 6.895 7.559 1 91.06 258 LYS A CA 1
ATOM 1959 C C . LYS A 1 258 ? -18.281 6.141 6.578 1 91.06 258 LYS A C 1
ATOM 1961 O O . LYS A 1 258 ? -18.469 6.582 5.441 1 91.06 258 LYS A O 1
ATOM 1966 N N . ALA A 1 259 ? -18.766 5 6.949 1 96.06 259 ALA A N 1
ATOM 1967 C CA . ALA A 1 259 ? -19.562 4.148 6.074 1 96.06 259 ALA A CA 1
ATOM 1968 C C . ALA A 1 259 ? -20.672 3.441 6.855 1 96.06 259 ALA A C 1
ATOM 1970 O O . ALA A 1 259 ? -20.781 2.215 6.805 1 96.06 259 ALA A O 1
ATOM 1971 N N . PRO A 1 260 ? -21.5 4.262 7.465 1 95.06 260 PRO A N 1
ATOM 1972 C CA . PRO A 1 260 ? -22.547 3.641 8.273 1 95.06 260 PRO A CA 1
ATOM 1973 C C . PRO A 1 260 ? -23.469 2.734 7.449 1 95.06 260 PRO A C 1
ATOM 1975 O O . PRO A 1 260 ? -23.797 3.059 6.305 1 95.06 260 PRO A O 1
ATOM 1978 N N . GLY A 1 261 ? -23.797 1.562 8.016 1 94.75 261 GLY A N 1
ATOM 1979 C CA . GLY A 1 261 ? -24.75 0.664 7.383 1 94.75 261 GLY A CA 1
ATOM 1980 C C . GLY A 1 261 ? -24.094 -0.312 6.414 1 94.75 261 GLY A C 1
ATOM 1981 O O . GLY A 1 261 ? -24.766 -1.217 5.902 1 94.75 261 GLY A O 1
ATOM 1982 N N . SER A 1 262 ? -22.875 -0.151 6.094 1 97.12 262 SER A N 1
ATOM 1983 C CA . SER A 1 262 ? -22.188 -1.052 5.184 1 97.12 262 SER A CA 1
ATOM 1984 C C . SER A 1 262 ? -22.125 -2.469 5.742 1 97.12 262 SER A C 1
ATOM 1986 O O . SER A 1 262 ? -21.812 -2.666 6.914 1 97.12 262 SER A O 1
ATOM 1988 N N . PRO A 1 263 ? -22.406 -3.404 4.941 1 96.06 263 PRO A N 1
ATOM 1989 C CA . PRO A 1 263 ? -22.312 -4.793 5.395 1 96.06 263 PRO A CA 1
ATOM 1990 C C . PRO A 1 263 ? -20.859 -5.293 5.434 1 96.06 263 PRO A C 1
ATOM 1992 O O . PRO A 1 263 ? -20.594 -6.383 5.941 1 96.06 263 PRO A O 1
ATOM 1995 N N . VAL A 1 264 ? -19.938 -4.539 4.965 1 98.44 264 VAL A N 1
ATOM 1996 C CA . VAL A 1 264 ? -18.562 -4.98 4.785 1 98.44 264 VAL A CA 1
ATOM 1997 C C . VAL A 1 264 ? -17.625 -4.117 5.637 1 98.44 264 VAL A C 1
ATOM 1999 O O . VAL A 1 264 ? -16.688 -4.633 6.258 1 98.44 264 VAL A O 1
ATOM 2002 N N . ALA A 1 265 ? -17.906 -2.777 5.738 1 98.31 265 ALA A N 1
ATOM 2003 C CA . ALA A 1 265 ? -17.031 -1.851 6.445 1 98.31 265 ALA A CA 1
ATOM 2004 C C . ALA A 1 265 ? -16.844 -2.268 7.902 1 98.31 265 ALA A C 1
ATOM 2006 O O . ALA A 1 265 ? -17.797 -2.686 8.555 1 98.31 265 ALA A O 1
ATOM 2007 N N . GLY A 1 266 ? -15.609 -2.271 8.367 1 98.06 266 GLY A N 1
ATOM 2008 C CA . GLY A 1 266 ? -15.289 -2.613 9.742 1 98.06 266 GLY A CA 1
ATOM 2009 C C . GLY A 1 266 ? -15.055 -4.098 9.945 1 98.06 266 GLY A C 1
ATOM 2010 O O . GLY A 1 266 ? -14.5 -4.508 10.969 1 98.06 266 GLY A O 1
ATOM 2011 N N . LYS A 1 267 ? -15.367 -4.906 8.875 1 97.81 267 LYS A N 1
ATOM 2012 C CA . LYS A 1 267 ? -15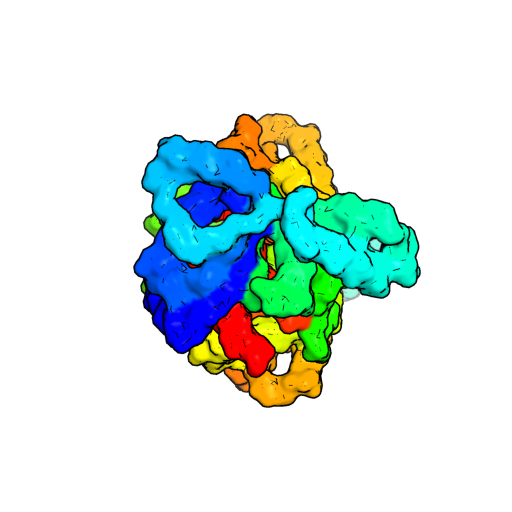.344 -6.352 9.078 1 97.81 267 LYS A CA 1
ATOM 2013 C C . LYS A 1 267 ? -14.727 -7.07 7.883 1 97.81 267 LYS A C 1
ATOM 2015 O O . LYS A 1 267 ? -14.82 -8.289 7.766 1 97.81 267 LYS A O 1
ATOM 2020 N N . ALA A 1 268 ? -14.125 -6.387 7.051 1 98.81 268 ALA A N 1
ATOM 2021 C CA . ALA A 1 268 ? -13.625 -6.965 5.809 1 98.81 268 ALA A CA 1
ATOM 2022 C C . ALA A 1 268 ? -12.578 -8.047 6.09 1 98.81 268 ALA A C 1
ATOM 2024 O O . ALA A 1 268 ? -11.773 -7.914 7.012 1 98.81 268 ALA A O 1
ATOM 2025 N N . ASN A 1 269 ? -12.648 -9.102 5.297 1 98.75 269 ASN A N 1
ATOM 2026 C CA . ASN A 1 269 ? -11.625 -10.141 5.359 1 98.75 269 ASN A CA 1
ATOM 2027 C C . ASN A 1 269 ? -11.023 -10.422 3.982 1 98.75 269 ASN A C 1
ATOM 2029 O O . ASN A 1 269 ? -10.141 -11.266 3.848 1 98.75 269 ASN A O 1
ATOM 2033 N N . VAL A 1 270 ? -11.461 -9.773 3.002 1 98.88 270 VAL A N 1
ATOM 2034 C CA . VAL A 1 270 ? -10.898 -9.727 1.66 1 98.88 270 VAL A CA 1
ATOM 2035 C C . VAL A 1 270 ? -10.609 -8.273 1.269 1 98.88 270 VAL A C 1
ATOM 2037 O O . VAL A 1 270 ? -11.523 -7.441 1.252 1 98.88 270 VAL A O 1
ATOM 2040 N N . LEU A 1 271 ? -9.391 -7.93 1.003 1 98.94 271 LEU A N 1
ATOM 2041 C CA . LEU A 1 271 ? -8.977 -6.578 0.634 1 98.94 271 LEU A CA 1
ATOM 2042 C C . LEU A 1 271 ? -8.555 -6.52 -0.831 1 98.94 271 LEU A C 1
ATOM 2044 O O . LEU A 1 271 ? -7.582 -7.168 -1.228 1 98.94 271 LEU A O 1
ATOM 2048 N N . ILE A 1 272 ? -9.273 -5.785 -1.626 1 98.94 272 ILE A N 1
ATOM 2049 C CA . ILE A 1 272 ? -8.961 -5.598 -3.039 1 98.94 272 ILE A CA 1
ATOM 2050 C C . ILE A 1 272 ? -8.211 -4.277 -3.232 1 98.94 272 ILE A C 1
ATOM 2052 O O . ILE A 1 272 ? -8.789 -3.201 -3.062 1 98.94 272 ILE A O 1
ATOM 2056 N N . PHE A 1 273 ? -6.965 -4.348 -3.582 1 98.94 273 PHE A N 1
ATOM 2057 C CA . PHE A 1 273 ? -6.152 -3.162 -3.814 1 98.94 273 PHE A CA 1
ATOM 2058 C C . PHE A 1 273 ? -6.461 -2.551 -5.176 1 98.94 273 PHE A C 1
ATOM 2060 O O . PHE A 1 273 ? -6.777 -3.27 -6.129 1 98.94 273 PHE A O 1
ATOM 2067 N N . PRO A 1 274 ? -6.348 -1.285 -5.324 1 98.88 274 PRO A N 1
ATOM 2068 C CA . PRO A 1 274 ? -6.781 -0.594 -6.539 1 98.88 274 PRO A CA 1
ATOM 2069 C C . PRO A 1 274 ? -5.809 -0.774 -7.699 1 98.88 274 PRO A C 1
ATOM 2071 O O . PRO A 1 274 ? -6.184 -0.592 -8.859 1 98.88 274 PRO A O 1
ATOM 2074 N N . GLU A 1 275 ? -4.543 -1.089 -7.406 1 98.5 275 GLU A N 1
ATOM 2075 C CA . GLU A 1 275 ? -3.502 -1.331 -8.398 1 98.5 275 GLU A CA 1
ATOM 2076 C C . GLU A 1 275 ? -2.32 -2.078 -7.789 1 98.5 275 GLU A C 1
ATOM 2078 O O . GLU A 1 275 ? -2.244 -2.24 -6.566 1 98.5 275 GLU A O 1
ATOM 2083 N N . LEU A 1 276 ? -1.432 -2.5 -8.602 1 98.19 276 LEU A N 1
ATOM 2084 C CA . LEU A 1 276 ? -0.396 -3.455 -8.227 1 98.19 276 LEU A CA 1
ATOM 2085 C C . LEU A 1 276 ? 0.567 -2.844 -7.215 1 98.19 276 LEU A C 1
ATOM 2087 O O . LEU A 1 276 ? 1.008 -3.521 -6.285 1 98.19 276 LEU A O 1
ATOM 2091 N N . GLN A 1 277 ? 0.955 -1.597 -7.391 1 98.38 277 GLN A N 1
ATOM 2092 C CA . GLN A 1 277 ? 1.913 -0.988 -6.473 1 98.38 277 GLN A CA 1
ATOM 2093 C C . GLN A 1 277 ? 1.378 -0.98 -5.043 1 98.38 277 GLN A C 1
ATOM 2095 O O . GLN A 1 277 ? 2.096 -1.331 -4.105 1 98.38 277 GLN A O 1
ATOM 2100 N N . ALA A 1 278 ? 0.106 -0.635 -4.949 1 98.75 278 ALA A N 1
ATOM 2101 C CA . ALA A 1 278 ? -0.516 -0.632 -3.627 1 98.75 278 ALA A CA 1
ATOM 2102 C C . ALA A 1 278 ? -0.584 -2.043 -3.051 1 98.75 278 ALA A C 1
ATOM 2104 O O . ALA A 1 278 ? -0.309 -2.25 -1.867 1 98.75 278 ALA A O 1
ATOM 2105 N N . GLY A 1 279 ? -0.924 -2.967 -3.916 1 98.69 279 GLY A N 1
ATOM 2106 C CA . GLY A 1 279 ? -1.035 -4.344 -3.459 1 98.69 279 GLY A CA 1
ATOM 2107 C C . GLY A 1 279 ? 0.301 -4.957 -3.09 1 98.69 279 GLY A C 1
ATOM 2108 O O . GLY A 1 279 ? 0.444 -5.547 -2.016 1 98.69 279 GLY A O 1
ATOM 2109 N N . ASN A 1 280 ? 1.256 -4.82 -3.963 1 97.38 280 ASN A N 1
ATOM 2110 C CA . ASN A 1 280 ? 2.582 -5.391 -3.752 1 97.38 280 ASN A CA 1
ATOM 2111 C C . ASN A 1 280 ? 3.254 -4.805 -2.514 1 97.38 280 ASN A C 1
ATOM 2113 O O . ASN A 1 280 ? 3.773 -5.539 -1.675 1 97.38 280 ASN A O 1
ATOM 2117 N N . ILE A 1 281 ? 3.178 -3.482 -2.412 1 98.69 281 ILE A N 1
ATOM 2118 C CA . ILE A 1 281 ? 3.758 -2.816 -1.25 1 98.69 281 ILE A CA 1
ATOM 2119 C C . ILE A 1 281 ? 2.965 -3.186 0.003 1 98.69 281 ILE A C 1
ATOM 2121 O O . ILE A 1 281 ? 3.549 -3.455 1.056 1 98.69 281 ILE A O 1
ATOM 2125 N N . GLY A 1 282 ? 1.691 -3.256 -0.153 1 98.75 282 GLY A N 1
ATOM 2126 C CA . GLY A 1 282 ? 0.794 -3.488 0.968 1 98.75 282 GLY A CA 1
ATOM 2127 C C . GLY A 1 282 ? 1.015 -4.828 1.64 1 98.75 282 GLY A C 1
ATOM 2128 O O . GLY A 1 282 ? 1.176 -4.902 2.859 1 98.75 282 GLY A O 1
ATOM 2129 N N . TYR A 1 283 ? 1.022 -5.953 0.83 1 97.94 283 TYR A N 1
ATOM 2130 C CA . TYR A 1 283 ? 1.158 -7.246 1.49 1 97.94 283 TYR A CA 1
ATOM 2131 C C . TYR A 1 283 ? 2.527 -7.383 2.145 1 97.94 283 TYR A C 1
ATOM 2133 O O . TYR A 1 283 ? 2.658 -8.008 3.201 1 97.94 283 TYR A O 1
ATOM 2141 N N . LYS A 1 284 ? 3.551 -6.766 1.544 1 97.81 284 LYS A N 1
ATOM 2142 C CA . LYS A 1 284 ? 4.902 -6.852 2.094 1 97.81 284 LYS A CA 1
ATOM 2143 C C . LYS A 1 284 ? 5.02 -6.051 3.387 1 97.81 284 LYS A C 1
ATOM 2145 O O . LYS A 1 284 ? 5.762 -6.434 4.293 1 97.81 284 LYS A O 1
ATOM 2150 N N . LEU A 1 285 ? 4.316 -4.883 3.453 1 98.75 285 LEU A N 1
ATOM 2151 C CA . LEU A 1 285 ? 4.285 -4.117 4.695 1 98.75 285 LEU A CA 1
ATOM 2152 C C . LEU A 1 285 ? 3.76 -4.973 5.844 1 98.75 285 LEU A C 1
ATOM 2154 O O . LEU A 1 285 ? 4.371 -5.023 6.914 1 98.75 285 LEU A O 1
ATOM 2158 N N . VAL A 1 286 ? 2.656 -5.68 5.574 1 98.5 286 VAL A N 1
ATOM 2159 C CA . VAL A 1 286 ? 2.029 -6.484 6.617 1 98.5 286 VAL A CA 1
ATOM 2160 C C . VAL A 1 286 ? 2.904 -7.695 6.934 1 98.5 286 VAL A C 1
ATOM 2162 O O . VAL A 1 286 ? 3.049 -8.078 8.094 1 98.5 286 VAL A O 1
ATOM 2165 N N . GLN A 1 287 ? 3.492 -8.242 5.906 1 96.31 287 GLN A N 1
ATOM 2166 C CA . GLN A 1 287 ? 4.391 -9.383 6.086 1 96.31 287 GLN A CA 1
ATOM 2167 C C . GLN A 1 287 ? 5.57 -9.016 6.98 1 96.31 287 GLN A C 1
ATOM 2169 O O . GLN A 1 287 ? 5.926 -9.773 7.887 1 96.31 287 GLN A O 1
ATOM 2174 N N . ARG A 1 288 ? 6.137 -7.895 6.789 1 97.44 288 ARG A N 1
ATOM 2175 C CA . ARG A 1 288 ? 7.387 -7.562 7.465 1 97.44 288 ARG A CA 1
ATOM 2176 C C . ARG A 1 288 ? 7.125 -6.875 8.797 1 97.44 288 ARG A C 1
ATOM 2178 O O . ARG A 1 288 ? 7.703 -7.25 9.82 1 97.44 288 ARG A O 1
ATOM 2185 N N . PHE A 1 289 ? 6.223 -5.875 8.828 1 98.44 289 PHE A N 1
ATOM 2186 C CA . PHE A 1 289 ? 6.047 -5.082 10.039 1 98.44 289 PHE A CA 1
ATOM 2187 C C . PHE A 1 289 ? 5.117 -5.789 11.016 1 98.44 289 PHE A C 1
ATOM 2189 O O . PHE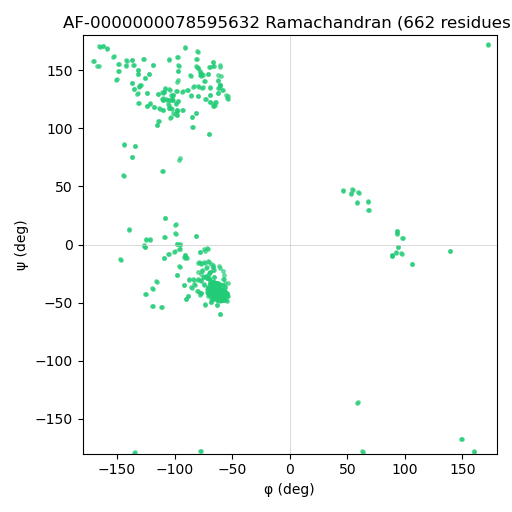 A 1 289 ? 5.281 -5.664 12.234 1 98.44 289 PHE A O 1
ATOM 2196 N N . ALA A 1 290 ? 4.109 -6.512 10.469 1 98.12 290 ALA A N 1
ATOM 2197 C CA . ALA A 1 290 ? 3.178 -7.211 11.352 1 98.12 290 ALA A CA 1
ATOM 2198 C C . ALA A 1 290 ? 3.598 -8.664 11.547 1 98.12 290 ALA A C 1
ATOM 2200 O O . ALA A 1 290 ? 2.893 -9.438 12.203 1 98.12 290 ALA A O 1
ATOM 2201 N N . LYS A 1 291 ? 4.742 -9.062 10.891 1 96.5 291 LYS A N 1
ATOM 2202 C CA . LYS A 1 291 ? 5.293 -10.414 10.992 1 96.5 291 LYS A CA 1
ATOM 2203 C C . LYS A 1 291 ? 4.281 -11.461 10.531 1 96.5 291 LYS A C 1
ATOM 2205 O O . LYS A 1 291 ? 4.145 -12.516 11.156 1 96.5 291 LYS A O 1
ATOM 2210 N N . ALA A 1 292 ? 3.547 -11.094 9.555 1 95.69 292 ALA A N 1
ATOM 2211 C CA . ALA A 1 292 ? 2.545 -12 8.992 1 95.69 292 ALA A CA 1
ATOM 2212 C C . ALA A 1 292 ? 3.197 -13.055 8.102 1 95.69 292 ALA A C 1
ATOM 2214 O O . ALA A 1 292 ? 4.223 -12.797 7.469 1 95.69 292 ALA A O 1
ATOM 2215 N N . GLU A 1 293 ? 2.629 -14.203 8.094 1 90.75 293 GLU A N 1
ATOM 2216 C CA . GLU A 1 293 ? 2.924 -15.18 7.043 1 90.75 293 GLU A CA 1
ATOM 2217 C C . GLU A 1 293 ? 2.154 -14.859 5.766 1 90.75 293 GLU A C 1
ATOM 2219 O O . GLU A 1 293 ? 0.949 -14.602 5.809 1 90.75 293 GLU A O 1
ATOM 2224 N N . ALA A 1 294 ? 2.826 -14.789 4.703 1 91.38 294 ALA A N 1
ATOM 2225 C CA . ALA A 1 294 ? 2.219 -14.531 3.4 1 91.38 294 ALA A CA 1
ATOM 2226 C C . ALA A 1 294 ? 2.354 -15.75 2.486 1 91.38 294 ALA A C 1
ATOM 2228 O O . ALA A 1 294 ? 3.467 -16.188 2.178 1 91.38 294 ALA A O 1
ATOM 2229 N N . ILE A 1 295 ? 1.267 -16.312 2.104 1 89.12 295 ILE A N 1
ATOM 2230 C CA . ILE A 1 295 ? 1.261 -17.453 1.188 1 89.12 295 ILE A CA 1
ATOM 2231 C C . ILE A 1 295 ? 0.809 -17 -0.198 1 89.12 295 ILE A C 1
ATOM 2233 O O . ILE A 1 295 ? -0.319 -16.531 -0.367 1 89.12 295 ILE A O 1
ATOM 2237 N N . GLY A 1 296 ? 1.57 -17.172 -1.135 1 89.69 296 GLY A N 1
ATOM 2238 C CA . GLY A 1 296 ? 1.304 -16.75 -2.506 1 89.69 296 GLY A CA 1
ATOM 2239 C C . GLY A 1 296 ? 2.559 -16.391 -3.273 1 89.69 296 GLY A C 1
ATOM 2240 O O . GLY A 1 296 ? 3.672 -16.656 -2.816 1 89.69 296 GLY A O 1
ATOM 2241 N N . PRO A 1 297 ? 2.297 -15.805 -4.332 1 93.31 297 PRO A N 1
ATOM 2242 C CA . PRO A 1 297 ? 1.021 -15.484 -4.98 1 93.31 297 PRO A CA 1
ATOM 2243 C C . PRO A 1 297 ? 0.304 -16.734 -5.504 1 93.31 297 PRO A C 1
ATOM 2245 O O . PRO A 1 297 ? 0.946 -17.625 -6.051 1 93.31 297 PRO A O 1
ATOM 2248 N N . ILE A 1 298 ? -0.98 -16.797 -5.242 1 95.38 298 ILE A N 1
ATOM 2249 C CA . ILE A 1 298 ? -1.85 -17.797 -5.836 1 95.38 298 ILE A CA 1
ATOM 2250 C C . ILE A 1 298 ? -2.658 -17.188 -6.973 1 95.38 298 ILE A C 1
ATOM 2252 O O . ILE A 1 298 ? -3.332 -16.172 -6.785 1 95.38 298 ILE A O 1
ATOM 2256 N N . CYS A 1 299 ? -2.58 -17.75 -8.125 1 96.5 299 CYS A N 1
ATOM 2257 C CA . CYS A 1 299 ? -3.287 -17.188 -9.273 1 96.5 299 CYS A CA 1
ATOM 2258 C C . CYS A 1 299 ? -4.773 -17.516 -9.219 1 96.5 299 CYS A C 1
ATOM 2260 O O . CYS A 1 299 ? -5.152 -18.609 -8.766 1 96.5 299 CYS A O 1
ATOM 2262 N N . GLN A 1 300 ? -5.508 -16.594 -9.68 1 95.12 300 GLN A N 1
ATOM 2263 C CA . GLN A 1 300 ? -6.949 -16.766 -9.836 1 95.12 300 GLN A CA 1
ATOM 2264 C C . GLN A 1 300 ? -7.387 -16.469 -11.266 1 95.12 300 GLN A C 1
ATOM 2266 O O . GLN A 1 300 ? -6.824 -15.586 -11.922 1 95.12 300 GLN A O 1
ATOM 2271 N N . GLY A 1 301 ? -8.344 -17.219 -11.719 1 93.62 301 GLY A N 1
ATOM 2272 C CA . GLY A 1 301 ? -8.977 -16.844 -12.977 1 93.62 301 GLY A CA 1
ATOM 2273 C C . GLY A 1 301 ? -8.57 -17.75 -14.125 1 93.62 301 GLY A C 1
ATOM 2274 O O . GLY A 1 301 ? -9.242 -17.766 -15.164 1 93.62 301 GLY A O 1
ATOM 2275 N N . PHE A 1 302 ? -7.492 -18.531 -14.008 1 96.06 302 PHE A N 1
ATOM 2276 C CA . PHE A 1 302 ? -7.145 -19.469 -15.062 1 96.06 302 PHE A CA 1
ATOM 2277 C C . PHE A 1 302 ? -8.195 -20.578 -15.164 1 96.06 302 PHE A C 1
ATOM 2279 O O . PHE A 1 302 ? -8.828 -20.938 -14.172 1 96.06 302 PHE A O 1
ATOM 2286 N N . ALA A 1 303 ? -8.32 -21.156 -16.328 1 96.12 303 ALA A N 1
ATOM 2287 C CA . ALA A 1 303 ? -9.266 -22.25 -16.531 1 96.12 303 ALA A CA 1
ATOM 2288 C C . ALA A 1 303 ? -8.812 -23.516 -15.812 1 96.12 303 ALA A C 1
ATOM 2290 O O . ALA A 1 303 ? -9.625 -24.375 -15.5 1 96.12 303 ALA A O 1
ATOM 2291 N N . LYS A 1 304 ? -7.543 -23.641 -15.57 1 96.94 304 LYS A N 1
ATOM 2292 C CA . LYS A 1 304 ? -6.902 -24.672 -14.781 1 96.94 304 LYS A CA 1
ATOM 2293 C C . LYS A 1 304 ? -5.852 -24.094 -13.844 1 96.94 304 LYS A C 1
ATOM 2295 O O . LYS A 1 304 ? -5.293 -23.031 -14.117 1 96.94 304 LYS A O 1
ATOM 2300 N N . PRO A 1 305 ? -5.543 -24.734 -12.75 1 97 305 PRO A N 1
ATOM 2301 C CA . PRO A 1 305 ? -4.672 -24.141 -11.734 1 97 305 PRO A CA 1
ATOM 2302 C C . PRO A 1 305 ? -3.24 -23.938 -12.219 1 97 305 PRO A C 1
ATOM 2304 O O . PRO A 1 305 ? -2.584 -24.906 -12.625 1 97 305 PRO A O 1
ATOM 2307 N N . ILE A 1 306 ? -2.787 -22.797 -12.242 1 98 306 ILE A N 1
ATOM 2308 C CA . ILE A 1 306 ? -1.421 -22.359 -12.516 1 98 306 ILE A CA 1
ATOM 2309 C C . ILE A 1 306 ? -0.962 -21.375 -11.438 1 98 306 ILE A C 1
ATOM 2311 O O . ILE A 1 306 ? -1.599 -20.344 -11.219 1 98 306 ILE A O 1
ATOM 2315 N N . ASN A 1 307 ? 0.11 -21.688 -10.758 1 97.75 307 ASN A N 1
ATOM 2316 C CA . ASN A 1 307 ? 0.511 -20.812 -9.664 1 97.75 307 ASN A CA 1
ATOM 2317 C C . ASN A 1 307 ? 1.995 -20.469 -9.734 1 97.75 307 ASN A C 1
ATOM 2319 O O . ASN A 1 307 ? 2.807 -21.281 -10.18 1 97.75 307 ASN A O 1
ATOM 2323 N N . ASP A 1 308 ? 2.262 -19.297 -9.32 1 95.25 308 ASP A N 1
ATOM 2324 C CA . ASP A 1 308 ? 3.586 -18.688 -9.359 1 95.25 308 ASP A CA 1
ATOM 2325 C C . ASP A 1 308 ? 4.305 -18.828 -8.023 1 95.25 308 ASP A C 1
ATOM 2327 O O . ASP A 1 308 ? 3.682 -19.156 -7.012 1 95.25 308 ASP A O 1
ATOM 2331 N N . LEU A 1 309 ? 5.605 -18.812 -8.047 1 90.81 309 LEU A N 1
ATOM 2332 C CA . LEU A 1 309 ? 6.48 -18.719 -6.883 1 90.81 309 LEU A CA 1
ATOM 2333 C C . LEU A 1 309 ? 7.336 -17.453 -6.945 1 90.81 309 LEU A C 1
ATOM 2335 O O . LEU A 1 309 ? 7.512 -16.875 -8.023 1 90.81 309 LEU A O 1
ATOM 2339 N N . SER A 1 310 ? 7.746 -17 -5.738 1 83.19 310 SER A N 1
ATOM 2340 C CA . SER A 1 310 ? 8.789 -15.977 -5.723 1 83.19 310 SER A CA 1
ATOM 2341 C C . SER A 1 310 ? 10.156 -16.578 -6.008 1 83.19 310 SER A C 1
ATOM 2343 O O . SER A 1 310 ? 10.469 -17.672 -5.547 1 83.19 310 SER A O 1
ATOM 2345 N N . ARG A 1 311 ? 11 -15.82 -6.664 1 81.06 311 ARG A N 1
ATOM 2346 C CA . ARG A 1 311 ? 12.344 -16.312 -6.949 1 81.06 311 ARG A CA 1
ATOM 2347 C C . ARG A 1 311 ? 13.109 -16.594 -5.664 1 81.06 311 ARG A C 1
ATOM 2349 O O . ARG A 1 311 ? 14.094 -17.344 -5.672 1 81.06 311 ARG A O 1
ATOM 2356 N N . GLY A 1 312 ? 12.68 -16.047 -4.59 1 77.25 312 GLY A N 1
ATOM 2357 C CA . GLY A 1 312 ? 13.32 -16.266 -3.305 1 77.25 312 GLY A CA 1
ATOM 2358 C C . GLY A 1 312 ? 12.625 -17.297 -2.447 1 77.25 312 GLY A C 1
ATOM 2359 O O . GLY A 1 312 ? 12.891 -17.406 -1.251 1 77.25 312 GLY A O 1
ATOM 2360 N N . CYS A 1 313 ? 11.797 -18.094 -3.021 1 85.75 313 CYS A N 1
ATOM 2361 C CA . CYS A 1 313 ? 11.023 -19.062 -2.258 1 85.75 313 CYS A CA 1
ATOM 2362 C C . CYS A 1 313 ? 11.922 -20.172 -1.718 1 85.75 313 CYS A C 1
ATOM 2364 O O . CYS A 1 313 ? 12.984 -20.453 -2.281 1 85.75 313 CYS A O 1
ATOM 2366 N N . SER A 1 314 ? 11.547 -20.766 -0.641 1 90.5 314 SER A N 1
ATOM 2367 C CA . SER A 1 314 ? 12.164 -21.969 -0.098 1 90.5 314 SER A CA 1
ATOM 2368 C C . SER A 1 314 ? 11.492 -23.234 -0.631 1 90.5 314 SER A C 1
ATOM 2370 O O . SER A 1 314 ? 10.445 -23.156 -1.274 1 90.5 314 SER A O 1
ATOM 2372 N N . SER A 1 315 ? 12.117 -24.328 -0.368 1 96.25 315 SER A N 1
ATOM 2373 C CA . SER A 1 315 ? 11.484 -25.594 -0.718 1 96.25 315 SER A CA 1
ATOM 2374 C C . SER A 1 315 ? 10.156 -25.766 0.011 1 96.25 315 SER A C 1
ATOM 2376 O O . SER A 1 315 ? 9.203 -26.328 -0.544 1 96.25 315 SER A O 1
ATOM 2378 N N . ASP A 1 316 ? 10.102 -25.266 1.225 1 94.31 316 ASP A N 1
ATOM 2379 C CA . ASP A 1 316 ? 8.859 -25.359 1.987 1 94.31 316 ASP A CA 1
ATOM 2380 C C . ASP A 1 316 ? 7.762 -24.5 1.356 1 94.31 316 ASP A C 1
ATOM 2382 O O . ASP A 1 316 ? 6.586 -24.891 1.367 1 94.31 316 ASP A O 1
ATOM 2386 N N . ASP A 1 317 ? 8.133 -23.406 0.812 1 90.81 317 ASP A N 1
ATOM 2387 C CA . ASP A 1 317 ? 7.168 -22.578 0.101 1 90.81 317 ASP A CA 1
ATOM 2388 C C . ASP A 1 317 ? 6.594 -23.297 -1.111 1 90.81 317 ASP A C 1
ATOM 2390 O O . ASP A 1 317 ? 5.398 -23.203 -1.394 1 90.81 317 ASP A O 1
ATOM 2394 N N . ILE A 1 318 ? 7.453 -23.984 -1.795 1 96.31 318 ILE A N 1
ATOM 2395 C CA . ILE A 1 318 ? 7.047 -24.734 -2.973 1 96.31 318 ILE A CA 1
ATOM 2396 C C . ILE A 1 318 ? 6.043 -25.812 -2.57 1 96.31 318 ILE A C 1
ATOM 2398 O O . ILE A 1 318 ? 5.016 -26 -3.227 1 96.31 318 ILE A O 1
ATOM 2402 N N . VAL A 1 319 ? 6.363 -26.5 -1.452 1 97.44 319 VAL A N 1
ATOM 2403 C CA . VAL A 1 319 ? 5.473 -27.547 -0.946 1 97.44 319 VAL A CA 1
ATOM 2404 C C . VAL A 1 319 ? 4.094 -26.953 -0.674 1 97.44 319 VAL A C 1
ATOM 2406 O O . VAL A 1 319 ? 3.074 -27.516 -1.077 1 97.44 319 VAL A O 1
ATOM 2409 N N . ASN A 1 320 ? 4.059 -25.812 -0.091 1 94.38 320 ASN A N 1
ATOM 2410 C CA . ASN A 1 320 ? 2.803 -25.172 0.263 1 94.38 320 ASN A CA 1
ATOM 2411 C C . ASN A 1 320 ? 2.014 -24.75 -0.979 1 94.38 320 ASN A C 1
ATOM 2413 O O . ASN A 1 320 ? 0.799 -24.953 -1.04 1 94.38 320 ASN A O 1
ATOM 2417 N N . VAL A 1 321 ? 2.656 -24.203 -1.972 1 95.88 321 VAL A N 1
ATOM 2418 C CA . VAL A 1 321 ? 1.971 -23.75 -3.174 1 95.88 321 VAL A CA 1
ATOM 2419 C C . VAL A 1 321 ? 1.458 -24.953 -3.969 1 95.88 321 VAL A C 1
ATOM 2421 O O . VAL A 1 321 ? 0.386 -24.891 -4.578 1 95.88 321 VAL A O 1
ATOM 2424 N N . VAL A 1 322 ? 2.211 -26.031 -3.908 1 98 322 VAL A N 1
ATOM 2425 C CA . VAL A 1 322 ? 1.756 -27.25 -4.57 1 98 322 VAL A CA 1
ATOM 2426 C C . VAL A 1 322 ? 0.481 -27.766 -3.9 1 98 322 VAL A C 1
ATOM 2428 O O . VAL A 1 322 ? -0.471 -28.156 -4.582 1 98 322 VAL A O 1
ATOM 2431 N N . ALA A 1 323 ? 0.514 -27.719 -2.59 1 97.06 323 ALA A N 1
ATOM 2432 C CA . ALA A 1 323 ? -0.679 -28.156 -1.863 1 97.06 323 ALA A CA 1
ATOM 2433 C C . ALA A 1 323 ? -1.88 -27.281 -2.219 1 97.06 323 ALA A C 1
ATOM 2435 O O . ALA A 1 323 ? -2.979 -27.797 -2.447 1 97.06 323 ALA A O 1
ATOM 2436 N N . VAL A 1 324 ? -1.677 -26.016 -2.297 1 96 324 VAL A N 1
ATOM 2437 C CA . VAL A 1 324 ? -2.738 -25.078 -2.662 1 96 324 VAL A CA 1
ATOM 2438 C C . VAL A 1 324 ? -3.225 -25.391 -4.078 1 96 324 VAL A C 1
ATOM 2440 O O . VAL A 1 324 ? -4.43 -25.406 -4.336 1 96 324 VAL A O 1
ATOM 2443 N N . THR A 1 325 ? -2.285 -25.609 -4.961 1 97.56 325 THR A N 1
ATOM 2444 C CA . THR A 1 325 ? -2.604 -25.906 -6.355 1 97.56 325 THR A CA 1
ATOM 2445 C C . THR A 1 325 ? -3.422 -27.188 -6.465 1 97.56 325 THR A C 1
ATOM 2447 O O . THR A 1 325 ? -4.359 -27.266 -7.262 1 97.56 325 THR A O 1
ATOM 2450 N N . ALA A 1 326 ? -3.037 -28.156 -5.68 1 97.75 326 ALA A N 1
ATOM 2451 C CA . ALA A 1 326 ? -3.766 -29.422 -5.656 1 97.75 326 ALA A CA 1
ATOM 2452 C C . ALA A 1 326 ? -5.215 -29.219 -5.219 1 97.75 326 ALA A C 1
ATOM 2454 O O . ALA A 1 326 ? -6.137 -29.766 -5.828 1 97.75 326 ALA A O 1
ATOM 2455 N N . VAL A 1 327 ? -5.383 -28.422 -4.223 1 95.75 327 VAL A N 1
ATOM 2456 C CA . VAL A 1 327 ? -6.727 -28.188 -3.707 1 95.75 327 VAL A CA 1
ATOM 2457 C C . VAL A 1 327 ? -7.539 -27.406 -4.734 1 95.75 327 VAL A C 1
ATOM 2459 O O . VAL A 1 327 ? -8.727 -27.672 -4.926 1 95.75 327 VAL A O 1
ATOM 2462 N N . GLN A 1 328 ? -6.902 -26.422 -5.402 1 95.25 328 GLN A N 1
ATOM 2463 C CA . GLN A 1 328 ? -7.578 -25.734 -6.492 1 95.25 328 GLN A CA 1
ATOM 2464 C C . GLN A 1 328 ? -8.047 -26.703 -7.562 1 95.25 328 GLN A C 1
ATOM 2466 O O . GLN A 1 328 ? -9.141 -26.562 -8.109 1 95.25 328 GLN A O 1
ATOM 2471 N N . ALA A 1 329 ? -7.211 -27.688 -7.848 1 96.25 329 ALA A N 1
ATOM 2472 C CA . ALA A 1 329 ? -7.5 -28.656 -8.898 1 96.25 329 ALA A CA 1
ATOM 2473 C C . ALA A 1 329 ? -8.656 -29.562 -8.5 1 96.25 329 ALA A C 1
ATOM 2475 O O . ALA A 1 329 ? -9.391 -30.062 -9.359 1 96.25 329 ALA A O 1
ATOM 2476 N N . GLN A 1 330 ? -8.758 -29.781 -7.195 1 95 330 GLN A N 1
ATOM 2477 C CA . GLN A 1 330 ? -9.875 -30.578 -6.691 1 95 330 GLN A CA 1
ATOM 2478 C C . GLN A 1 330 ? -11.211 -29.891 -6.961 1 95 330 GLN A C 1
ATOM 2480 O O . GLN A 1 330 ? -12.219 -30.562 -7.203 1 95 330 GLN A O 1
ATOM 2485 N N . ALA A 1 331 ? -11.203 -28.609 -6.93 1 84.06 331 ALA A N 1
ATOM 2486 C CA . ALA A 1 331 ? -12.43 -27.828 -7.07 1 84.06 331 ALA A CA 1
ATOM 2487 C C . ALA A 1 331 ? -12.797 -27.656 -8.539 1 84.06 331 ALA A C 1
ATOM 2489 O O . ALA A 1 331 ? -13.961 -27.391 -8.867 1 84.06 331 ALA A O 1
ATOM 2490 N N . ALA A 1 332 ? -11.859 -27.609 -9.453 1 72.5 332 ALA A N 1
ATOM 2491 C CA . ALA A 1 332 ? -12.094 -27.438 -10.883 1 72.5 332 ALA A CA 1
ATOM 2492 C C . ALA A 1 332 ? -12.711 -28.688 -11.5 1 72.5 332 ALA A C 1
ATOM 2494 O O . ALA A 1 332 ? -13.141 -28.672 -12.656 1 72.5 332 ALA A O 1
ATOM 2495 N N . LYS A 1 333 ? -12.922 -29.797 -10.836 1 56.53 333 LYS A N 1
ATOM 2496 C CA . LYS A 1 333 ? -13.539 -31 -11.375 1 56.53 333 LYS A CA 1
ATOM 2497 C C . LYS A 1 333 ? -15.055 -30.828 -11.508 1 56.53 333 LYS A C 1
ATOM 2499 O O . LYS A 1 333 ? -15.68 -30.156 -10.688 1 56.53 333 LYS A O 1
ATOM 2504 N N . MET B 1 1 ? 5.48 7.664 23.609 1 63.78 1 MET B N 1
ATOM 2505 C CA . MET B 1 1 ? 6.348 7.453 22.453 1 63.78 1 MET B CA 1
ATOM 2506 C C . MET B 1 1 ? 7.629 8.266 22.594 1 63.78 1 MET B C 1
ATOM 2508 O O . MET B 1 1 ? 7.602 9.406 23.062 1 63.78 1 MET B O 1
ATOM 2512 N N . ARG B 1 2 ? 8.781 7.633 22.484 1 74.31 2 ARG B N 1
ATOM 2513 C CA . ARG B 1 2 ? 10.109 8.219 22.656 1 74.31 2 ARG B CA 1
ATOM 2514 C C . ARG B 1 2 ? 10.297 9.438 21.766 1 74.31 2 ARG B C 1
ATOM 2516 O O . ARG B 1 2 ? 10.758 10.484 22.219 1 74.31 2 ARG B O 1
ATOM 2523 N N . LEU B 1 3 ? 9.688 9.453 20.578 1 83.88 3 LEU B N 1
ATOM 2524 C CA . LEU B 1 3 ? 9.891 10.562 19.656 1 83.88 3 LEU B CA 1
ATOM 2525 C C . LEU B 1 3 ? 9.055 11.773 20.078 1 83.88 3 LEU B C 1
ATOM 2527 O O . LEU B 1 3 ? 9.547 12.898 20.062 1 83.88 3 LEU B O 1
ATOM 2531 N N . MET B 1 4 ? 7.84 11.531 20.453 1 89.69 4 MET B N 1
ATOM 2532 C CA . MET B 1 4 ? 6.957 12.641 20.781 1 89.69 4 MET B CA 1
ATOM 2533 C C . MET B 1 4 ? 7.441 13.367 22.031 1 89.69 4 MET B C 1
ATOM 2535 O O . MET B 1 4 ? 7.312 14.594 22.141 1 89.69 4 MET B O 1
ATOM 2539 N N . LYS B 1 5 ? 8.023 12.57 22.875 1 91.75 5 LYS B N 1
ATOM 2540 C CA . LYS B 1 5 ? 8.602 13.195 24.062 1 91.75 5 LYS B CA 1
ATOM 2541 C C . LYS B 1 5 ? 9.727 14.156 23.672 1 91.75 5 LYS B C 1
ATOM 2543 O O . LYS B 1 5 ? 9.836 15.25 24.219 1 91.75 5 LYS B O 1
ATOM 2548 N N . GLN B 1 6 ? 10.508 13.719 22.781 1 91.38 6 GLN B N 1
ATOM 2549 C CA . GLN B 1 6 ? 11.602 14.555 22.297 1 91.38 6 GLN B CA 1
ATOM 2550 C C . GLN B 1 6 ? 11.07 15.797 21.578 1 91.38 6 GLN B C 1
ATOM 2552 O O . GLN B 1 6 ? 11.617 16.891 21.734 1 91.38 6 GLN B O 1
ATOM 2557 N N . ILE B 1 7 ? 10.047 15.648 20.844 1 93.12 7 ILE B N 1
ATOM 2558 C CA . ILE B 1 7 ? 9.445 16.75 20.094 1 93.12 7 ILE B CA 1
ATOM 2559 C C . ILE B 1 7 ? 8.836 17.766 21.078 1 93.12 7 ILE B C 1
ATOM 2561 O O . ILE B 1 7 ? 8.969 18.969 20.891 1 93.12 7 ILE B O 1
ATOM 2565 N N . TRP B 1 8 ? 8.203 17.234 22.078 1 96.25 8 TRP B N 1
ATOM 2566 C CA . TRP B 1 8 ? 7.645 18.109 23.094 1 96.25 8 TRP B CA 1
ATOM 2567 C C . TRP B 1 8 ? 8.742 18.953 23.75 1 96.25 8 TRP B C 1
ATOM 2569 O O . TRP B 1 8 ? 8.578 20.156 23.953 1 96.25 8 TRP B O 1
ATOM 2579 N N . GLU B 1 9 ? 9.828 18.281 24.062 1 95.81 9 GLU B N 1
ATOM 2580 C CA . GLU B 1 9 ? 10.938 18.984 24.688 1 95.81 9 GLU B CA 1
ATOM 2581 C C . GLU B 1 9 ? 11.5 20.062 23.766 1 95.81 9 GLU B C 1
ATOM 2583 O O . GLU B 1 9 ? 11.805 21.172 24.203 1 95.81 9 GLU B O 1
ATOM 2588 N N . LYS B 1 10 ? 11.602 19.766 22.547 1 94.44 10 LYS B N 1
ATOM 2589 C CA . LYS B 1 10 ? 12.07 20.75 21.578 1 94.44 10 LYS B CA 1
ATOM 2590 C C . LYS B 1 10 ? 11.102 21.938 21.484 1 94.44 10 LYS B C 1
ATOM 2592 O O . LYS B 1 10 ? 11.531 23.094 21.406 1 94.44 10 LYS B O 1
ATOM 2597 N N . ALA B 1 11 ? 9.867 21.641 21.438 1 97.31 11 ALA B N 1
ATOM 2598 C CA . ALA B 1 11 ? 8.852 22.688 21.328 1 97.31 11 ALA B CA 1
ATOM 2599 C C . ALA B 1 11 ? 8.953 23.672 22.484 1 97.31 11 ALA B C 1
ATOM 2601 O O . ALA B 1 11 ? 8.758 24.875 22.281 1 97.31 11 ALA B O 1
ATOM 2602 N N . LYS B 1 12 ? 9.305 23.172 23.625 1 97.69 12 LYS B N 1
ATOM 2603 C CA . LYS B 1 12 ? 9.367 23.969 24.828 1 97.69 12 LYS B CA 1
ATOM 2604 C C . LYS B 1 12 ? 10.562 24.922 24.812 1 97.69 12 LYS B C 1
ATOM 2606 O O . LYS B 1 12 ? 10.547 25.969 25.453 1 97.69 12 LYS B O 1
ATOM 2611 N N . THR B 1 13 ? 11.594 24.531 24.094 1 95.88 13 THR B N 1
ATOM 2612 C CA . THR B 1 13 ? 12.859 25.266 24.156 1 95.88 13 THR B CA 1
ATOM 2613 C C . THR B 1 13 ? 12.734 26.609 23.453 1 95.88 13 THR B C 1
ATOM 2615 O O . THR B 1 13 ? 13.469 27.547 23.75 1 95.88 13 THR B O 1
ATOM 2618 N N . ASP B 1 14 ? 11.914 26.75 22.5 1 96.31 14 ASP B N 1
ATOM 2619 C CA . ASP B 1 14 ? 11.609 27.953 21.75 1 96.31 14 ASP B CA 1
ATOM 2620 C C . ASP B 1 14 ? 10.133 28.016 21.375 1 96.31 14 ASP B C 1
ATOM 2622 O O . ASP B 1 14 ? 9.758 27.688 20.25 1 96.31 14 ASP B O 1
ATOM 2626 N N . LYS B 1 15 ? 9.398 28.5 22.219 1 97.25 15 LYS B N 1
ATOM 2627 C CA . LYS B 1 15 ? 7.945 28.469 22.078 1 97.25 15 LYS B CA 1
ATOM 2628 C C . LYS B 1 15 ? 7.488 29.297 20.875 1 97.25 15 LYS B C 1
ATOM 2630 O O . LYS B 1 15 ? 7.836 30.469 20.766 1 97.25 15 LYS B O 1
ATOM 2635 N N . LYS B 1 16 ? 6.812 28.656 20.031 1 98.56 16 LYS B N 1
ATOM 2636 C CA . LYS B 1 16 ? 6.277 29.297 18.844 1 98.56 16 LYS B CA 1
ATOM 2637 C C . LYS B 1 16 ? 4.773 29.531 18.969 1 98.56 16 LYS B C 1
ATOM 2639 O O . LYS B 1 16 ? 4.125 28.953 19.844 1 98.56 16 LYS B O 1
ATOM 2644 N N . THR B 1 17 ? 4.281 30.438 18.172 1 98.81 17 THR B N 1
ATOM 2645 C CA . THR B 1 17 ? 2.852 30.719 18.141 1 98.81 17 THR B CA 1
ATOM 2646 C C . THR B 1 17 ? 2.148 29.891 17.078 1 98.81 17 THR B C 1
ATOM 2648 O O . THR B 1 17 ? 2.426 30.047 15.883 1 98.81 17 THR B O 1
ATOM 2651 N N . ILE B 1 18 ? 1.245 29 17.484 1 98.88 18 ILE B N 1
ATOM 2652 C CA . ILE B 1 18 ? 0.53 28.109 16.578 1 98.88 18 ILE B CA 1
ATOM 2653 C C . ILE B 1 18 ? -0.96 28.453 16.594 1 98.88 18 ILE B C 1
ATOM 2655 O O . ILE B 1 18 ? -1.564 28.562 17.656 1 98.88 18 ILE B O 1
ATOM 2659 N N . VAL B 1 19 ? -1.528 28.625 15.461 1 98.88 19 VAL B N 1
ATOM 2660 C CA . VAL B 1 19 ? -2.945 28.969 15.367 1 98.88 19 VAL B CA 1
ATOM 2661 C C . VAL B 1 19 ? -3.756 27.703 15.062 1 98.88 19 VAL B C 1
ATOM 2663 O O . VAL B 1 19 ? -3.35 26.875 14.242 1 98.88 19 VAL B O 1
ATOM 2666 N N . LEU B 1 20 ? -4.805 27.438 15.75 1 98.75 20 LEU B N 1
ATOM 2667 C CA . LEU B 1 20 ? -5.836 26.438 15.484 1 98.75 20 LEU B CA 1
ATOM 2668 C C . LEU B 1 20 ? -7.047 27.062 14.812 1 98.75 20 LEU B C 1
ATOM 2670 O O . LEU B 1 20 ? -7.77 27.844 15.43 1 98.75 20 LEU B O 1
ATOM 2674 N N . ALA B 1 21 ? -7.285 26.672 13.609 1 98.5 21 ALA B N 1
ATOM 2675 C CA . ALA B 1 21 ? -8.273 27.359 12.781 1 98.5 21 ALA B CA 1
ATOM 2676 C C . ALA B 1 21 ? -9.695 26.969 13.188 1 98.5 21 ALA B C 1
ATOM 2678 O O . ALA B 1 21 ? -10.656 27.641 12.805 1 98.5 21 ALA B O 1
ATOM 2679 N N . GLU B 1 22 ? -9.812 25.906 13.906 1 98.38 22 GLU B N 1
ATOM 2680 C CA . GLU B 1 22 ? -11.117 25.391 14.312 1 98.38 22 GLU B CA 1
ATOM 2681 C C . GLU B 1 22 ? -11.344 25.578 15.812 1 98.38 22 GLU B C 1
ATOM 2683 O O . GLU B 1 22 ? -11.617 24.625 16.531 1 98.38 22 GLU B O 1
ATOM 2688 N N . GLY B 1 23 ? -11.367 26.828 16.172 1 98 23 GLY B N 1
ATOM 2689 C CA . GLY B 1 23 ? -11.344 27.188 17.594 1 98 23 GLY B CA 1
ATOM 2690 C C . GLY B 1 23 ? -12.633 26.859 18.312 1 98 23 GLY B C 1
ATOM 2691 O O . GLY B 1 23 ? -12.664 26.812 19.547 1 98 23 GLY B O 1
ATOM 2692 N N . GLU B 1 24 ? -13.695 26.578 17.609 1 97.94 24 GLU B N 1
ATOM 2693 C CA . GLU B 1 24 ? -14.992 26.297 18.219 1 97.94 24 GLU B CA 1
ATOM 2694 C C . GLU B 1 24 ? -15.172 24.797 18.469 1 97.94 24 GLU B C 1
ATOM 2696 O O . GLU B 1 24 ? -16.109 24.391 19.172 1 97.94 24 GLU B O 1
ATOM 2701 N N . GLU B 1 25 ? -14.266 24.062 17.906 1 97.5 25 GLU B N 1
ATOM 2702 C CA . GLU B 1 25 ? -14.375 22.609 18 1 97.5 25 GLU B CA 1
ATOM 2703 C C . GLU B 1 25 ? -13.898 22.094 19.359 1 97.5 25 GLU B C 1
ATOM 2705 O O . GLU B 1 25 ? -12.797 22.422 19.797 1 97.5 25 GLU B O 1
ATOM 2710 N N . GLU B 1 26 ? -14.602 21.156 20.062 1 97.69 26 GLU B N 1
ATOM 2711 C CA . GLU B 1 26 ? -14.375 20.734 21.438 1 97.69 26 GLU B CA 1
ATOM 2712 C C . GLU B 1 26 ? -12.992 20.109 21.594 1 97.69 26 GLU B C 1
ATOM 2714 O O . GLU B 1 26 ? -12.312 20.344 22.594 1 97.69 26 GLU B O 1
ATOM 2719 N N . ARG B 1 27 ? -12.609 19.344 20.75 1 96.75 27 ARG B N 1
ATOM 2720 C CA . ARG B 1 27 ? -11.305 18.703 20.844 1 96.75 27 ARG B CA 1
ATOM 2721 C C . ARG B 1 27 ? -10.18 19.719 20.828 1 96.75 27 ARG B C 1
ATOM 2723 O O . ARG B 1 27 ? -9.156 19.531 21.484 1 96.75 27 ARG B O 1
ATOM 2730 N N . ASN B 1 28 ? -10.336 20.766 20 1 98.44 28 ASN B N 1
ATOM 2731 C CA . ASN B 1 28 ? -9.352 21.844 19.984 1 98.44 28 ASN B CA 1
ATOM 2732 C C . ASN B 1 28 ? -9.312 22.594 21.297 1 98.44 28 ASN B C 1
ATOM 2734 O O . ASN B 1 28 ? -8.242 23.016 21.75 1 98.44 28 ASN B O 1
ATOM 2738 N N . LEU B 1 29 ? -10.492 22.812 21.906 1 98.56 29 LEU B N 1
ATOM 2739 C CA . LEU B 1 29 ? -10.547 23.484 23.188 1 98.56 29 LEU B CA 1
ATOM 2740 C C . LEU B 1 29 ? -9.789 22.703 24.25 1 98.56 29 LEU B C 1
ATOM 2742 O O . LEU B 1 29 ? -8.969 23.25 24.984 1 98.56 29 LEU B O 1
ATOM 2746 N N . LYS B 1 30 ? -10.008 21.406 24.234 1 98.5 30 LYS B N 1
ATOM 2747 C CA . LYS B 1 30 ? -9.32 20.531 25.188 1 98.5 30 LYS B CA 1
ATOM 2748 C C . LYS B 1 30 ? -7.816 20.5 24.906 1 98.5 30 LYS B C 1
ATOM 2750 O O . LYS B 1 30 ? -7.008 20.516 25.844 1 98.5 30 LYS B O 1
ATOM 2755 N N . ALA B 1 31 ? -7.488 20.484 23.625 1 98.38 31 ALA B N 1
ATOM 2756 C CA . ALA B 1 31 ? -6.082 20.484 23.25 1 98.38 31 ALA B CA 1
ATOM 2757 C C . ALA B 1 31 ? -5.402 21.781 23.688 1 98.38 31 ALA B C 1
ATOM 2759 O O . ALA B 1 31 ? -4.25 21.766 24.125 1 98.38 31 ALA B O 1
ATOM 2760 N N . GLY B 1 32 ? -6.125 22.922 23.5 1 98.31 32 GLY B N 1
ATOM 2761 C CA . GLY B 1 32 ? -5.578 24.203 23.906 1 98.31 32 GLY B CA 1
ATOM 2762 C C . GLY B 1 32 ? -5.148 24.234 25.359 1 98.31 32 GLY B C 1
ATOM 2763 O O . GLY B 1 32 ? -4.074 24.75 25.688 1 98.31 32 GLY B O 1
ATOM 2764 N N . GLU B 1 33 ? -5.953 23.656 26.203 1 98.38 33 GLU B N 1
ATOM 2765 C CA . GLU B 1 33 ? -5.625 23.578 27.625 1 98.38 33 GLU B CA 1
ATOM 2766 C C . GLU B 1 33 ? -4.352 22.766 27.844 1 98.38 33 GLU B C 1
ATOM 2768 O O . GLU B 1 33 ? -3.455 23.203 28.578 1 98.38 33 GLU B O 1
ATOM 2773 N N . LYS B 1 34 ? -4.281 21.656 27.203 1 98.19 34 LYS B N 1
ATOM 2774 C CA . LYS B 1 34 ? -3.139 20.766 27.375 1 98.19 34 LYS B CA 1
ATOM 2775 C C . LYS B 1 34 ? -1.859 21.391 26.828 1 98.19 34 LYS B C 1
ATOM 2777 O O . LYS B 1 34 ? -0.793 21.266 27.438 1 98.19 34 LYS B O 1
ATOM 2782 N N . ILE B 1 35 ? -1.96 22.062 25.703 1 98.56 35 ILE B N 1
ATOM 2783 C CA . ILE B 1 35 ? -0.811 22.688 25.062 1 98.56 35 ILE B CA 1
ATOM 2784 C C . ILE B 1 35 ? -0.24 23.781 25.969 1 98.56 35 ILE B C 1
ATOM 2786 O O . ILE B 1 35 ? 0.975 23.844 26.172 1 98.56 35 ILE B O 1
ATOM 2790 N N . THR B 1 36 ? -1.126 24.594 26.547 1 98.06 36 THR B N 1
ATOM 2791 C CA . THR B 1 36 ? -0.71 25.688 27.406 1 98.06 36 THR B CA 1
ATOM 2792 C C . THR B 1 36 ? -0.14 25.156 28.719 1 98.06 36 THR B C 1
ATOM 2794 O O . THR B 1 36 ? 0.897 25.625 29.188 1 98.06 36 THR B O 1
ATOM 2797 N N . LYS B 1 37 ? -0.765 24.188 29.297 1 97.56 37 LYS B N 1
ATOM 2798 C CA . LYS B 1 37 ? -0.33 23.609 30.562 1 97.56 37 LYS B CA 1
ATOM 2799 C C . LYS B 1 37 ? 1.057 22.984 30.422 1 97.56 37 LYS B C 1
ATOM 2801 O O . LYS B 1 37 ? 1.849 23.016 31.375 1 97.56 37 LYS B O 1
ATOM 2806 N N . ASN B 1 38 ? 1.308 22.484 29.297 1 97.69 38 ASN B N 1
ATOM 2807 C CA . ASN B 1 38 ? 2.584 21.797 29.094 1 97.69 38 ASN B CA 1
ATOM 2808 C C . ASN B 1 38 ? 3.617 22.734 28.469 1 97.69 38 ASN B C 1
ATOM 2810 O O . ASN B 1 38 ? 4.754 22.312 28.219 1 97.69 38 ASN B O 1
ATOM 2814 N N . GLY B 1 39 ? 3.227 23.953 28.125 1 98.25 39 GLY B N 1
ATOM 2815 C CA . GLY B 1 39 ? 4.141 24.953 27.594 1 98.25 39 GLY B CA 1
ATOM 2816 C C . GLY B 1 39 ? 4.664 24.609 26.219 1 98.25 39 GLY B C 1
ATOM 2817 O O . GLY B 1 39 ? 5.816 24.891 25.891 1 98.25 39 GLY B O 1
ATOM 2818 N N . LEU B 1 40 ? 3.873 24.031 25.344 1 98.38 40 LEU B N 1
ATOM 2819 C CA . LEU B 1 40 ? 4.336 23.5 24.062 1 98.38 40 LEU B CA 1
ATOM 2820 C C . LEU B 1 40 ? 4.324 24.594 23 1 98.38 40 LEU B C 1
ATOM 2822 O O . LEU B 1 40 ? 5.102 24.531 22.031 1 98.38 40 LEU B O 1
ATOM 2826 N N . ALA B 1 41 ? 3.404 25.578 23.141 1 98.75 41 ALA B N 1
ATOM 2827 C CA . ALA B 1 41 ? 3.232 26.641 22.156 1 98.75 41 ALA B CA 1
ATOM 2828 C C . ALA B 1 41 ? 2.365 27.766 22.719 1 98.75 41 ALA B C 1
ATOM 2830 O O . ALA B 1 41 ? 1.643 27.562 23.703 1 98.75 41 ALA B O 1
ATOM 2831 N N . ASN B 1 42 ? 2.564 28.969 22.203 1 98.75 42 ASN B N 1
ATOM 2832 C CA . ASN B 1 42 ? 1.514 29.969 22.297 1 98.75 42 ASN B CA 1
ATOM 2833 C C . ASN B 1 42 ? 0.363 29.672 21.344 1 98.75 42 ASN B C 1
ATOM 2835 O O . ASN B 1 42 ? 0.573 29.547 20.141 1 98.75 42 ASN B O 1
ATOM 2839 N N . VAL B 1 43 ? -0.86 29.594 21.891 1 98.81 43 VAL B N 1
ATOM 2840 C CA . VAL B 1 43 ? -1.96 29.094 21.062 1 98.81 43 VAL B CA 1
ATOM 2841 C C . VAL B 1 43 ? -2.908 30.25 20.719 1 98.81 43 VAL B C 1
ATOM 2843 O O . VAL B 1 43 ? -3.244 31.062 21.594 1 98.81 43 VAL B O 1
ATOM 2846 N N . ILE B 1 44 ? -3.24 30.359 19.469 1 98.88 44 ILE B N 1
ATOM 2847 C CA . ILE B 1 44 ? -4.328 31.203 19 1 98.88 44 ILE B CA 1
ATOM 2848 C C . ILE B 1 44 ? -5.484 30.344 18.5 1 98.88 44 ILE B C 1
ATOM 2850 O O . ILE B 1 44 ? -5.281 29.422 17.719 1 98.88 44 ILE B O 1
ATOM 2854 N N . MET B 1 45 ? -6.695 30.594 18.922 1 98.69 45 MET B N 1
ATOM 2855 C CA . MET B 1 45 ? -7.887 29.906 18.453 1 98.69 45 MET B CA 1
ATOM 2856 C C . MET B 1 45 ? -8.758 30.844 17.609 1 98.69 45 MET B C 1
ATOM 2858 O O . MET B 1 45 ? -9.125 31.922 18.062 1 98.69 45 MET B O 1
ATOM 2862 N N . VAL B 1 46 ? -9.039 30.406 16.484 1 98.81 46 VAL B N 1
ATOM 2863 C CA . VAL B 1 46 ? -9.828 31.234 15.57 1 98.81 46 VAL B CA 1
ATOM 2864 C C . VAL B 1 46 ? -11.273 30.75 15.562 1 98.81 46 VAL B C 1
ATOM 2866 O O . VAL B 1 46 ? -11.539 29.547 15.367 1 98.81 46 VAL B O 1
ATOM 2869 N N . GLY B 1 47 ? -12.219 31.594 15.75 1 98.44 47 GLY B N 1
ATOM 2870 C CA . GLY B 1 47 ? -13.648 31.312 15.75 1 98.44 47 GLY B CA 1
ATOM 2871 C C . GLY B 1 47 ? -14.461 32.375 16.469 1 98.44 47 GLY B C 1
ATOM 2872 O O . GLY B 1 47 ? -13.922 33.375 16.922 1 98.44 47 GLY B O 1
ATOM 2873 N N . ASN B 1 48 ? -15.734 32.094 16.516 1 98.5 48 ASN B N 1
ATOM 2874 C CA . ASN B 1 48 ? -16.625 33 17.266 1 98.5 48 ASN B CA 1
ATOM 2875 C C . ASN B 1 48 ? -16.312 32.938 18.766 1 98.5 48 ASN B C 1
ATOM 2877 O O . ASN B 1 48 ? -16.5 31.922 19.406 1 98.5 48 ASN B O 1
ATOM 2881 N N . ILE B 1 49 ? -15.961 34.125 19.312 1 98.38 49 ILE B N 1
ATOM 2882 C CA . ILE B 1 49 ? -15.461 34.188 20.672 1 98.38 49 ILE B CA 1
ATOM 2883 C C . ILE B 1 49 ? -16.578 33.781 21.641 1 98.38 49 ILE B C 1
ATOM 2885 O O . ILE B 1 49 ? -16.328 33.094 22.625 1 98.38 49 ILE B O 1
ATOM 2889 N N . ASP B 1 50 ? -17.781 34.156 21.344 1 98.19 50 ASP B N 1
ATOM 2890 C CA . ASP B 1 50 ? -18.891 33.844 22.234 1 98.19 50 ASP B CA 1
ATOM 2891 C C . ASP B 1 50 ? -19.156 32.344 22.25 1 98.19 50 ASP B C 1
ATOM 2893 O O . ASP B 1 50 ? -19.406 31.766 23.312 1 98.19 50 ASP B O 1
ATOM 2897 N N . VAL B 1 51 ? -19.094 31.766 21.109 1 98.31 51 VAL B N 1
ATOM 2898 C CA . VAL B 1 51 ? -19.312 30.312 21 1 98.31 51 VAL B CA 1
ATOM 2899 C C . VAL B 1 51 ? -18.203 29.578 21.766 1 98.31 51 VAL B C 1
ATOM 2901 O O . VAL B 1 51 ? -18.484 28.625 22.484 1 98.31 51 VAL B O 1
ATOM 2904 N N . ILE B 1 52 ? -16.938 30.031 21.609 1 98.38 52 ILE B N 1
ATOM 2905 C CA . ILE B 1 52 ? -15.797 29.406 22.281 1 98.38 52 ILE B CA 1
ATOM 2906 C C . ILE B 1 52 ? -15.969 29.5 23.797 1 98.38 52 ILE B C 1
ATOM 2908 O O . ILE B 1 52 ? -15.828 28.5 24.5 1 98.38 52 ILE B O 1
ATOM 2912 N N . LYS B 1 53 ? -16.359 30.641 24.266 1 97.81 53 LYS B N 1
ATOM 2913 C CA . LYS B 1 53 ? -16.5 30.859 25.703 1 97.81 53 LYS B CA 1
ATOM 2914 C C . LYS B 1 53 ? -17.609 29.984 26.281 1 97.81 53 LYS B C 1
ATOM 2916 O O . LYS B 1 53 ? -17.484 29.438 27.375 1 97.81 53 LYS B O 1
ATOM 2921 N N . GLU B 1 54 ? -18.688 29.906 25.594 1 98.12 54 GLU B N 1
ATOM 2922 C CA . GLU B 1 54 ? -19.797 29.078 26.031 1 98.12 54 GLU B CA 1
ATOM 2923 C C . GLU B 1 54 ? -19.375 27.609 26.156 1 98.12 54 GLU B C 1
ATOM 2925 O O . GLU B 1 54 ? -19.672 26.953 27.156 1 98.12 54 GLU B O 1
ATOM 2930 N N . LYS B 1 55 ? -18.688 27.141 25.156 1 98.06 55 LYS B N 1
ATOM 2931 C CA . LYS B 1 55 ? -18.266 25.734 25.141 1 98.06 55 LYS B CA 1
ATOM 2932 C C . LYS B 1 55 ? -17.219 25.469 26.219 1 98.06 55 LYS B C 1
ATOM 2934 O O . LYS B 1 55 ? -17.203 24.406 26.828 1 98.06 55 LYS B O 1
ATOM 2939 N N . VAL B 1 56 ? -16.359 26.422 26.391 1 97.81 56 VAL B N 1
ATOM 2940 C CA . VAL B 1 56 ? -15.312 26.312 27.406 1 97.81 56 VAL B CA 1
ATOM 2941 C C . VAL B 1 56 ? -15.945 26.141 28.781 1 97.81 56 VAL B C 1
ATOM 2943 O O . VAL B 1 56 ? -15.5 25.312 29.578 1 97.81 56 VAL B O 1
ATOM 2946 N N . SER B 1 57 ? -16.984 26.938 29 1 97.44 57 SER B N 1
ATOM 2947 C CA . SER B 1 57 ? -17.703 26.844 30.266 1 97.44 57 SER B CA 1
ATOM 2948 C C . SER B 1 57 ? -18.406 25.5 30.422 1 97.44 57 SER B C 1
ATOM 2950 O O . SER B 1 57 ? -18.328 24.875 31.469 1 97.44 57 SER B O 1
ATOM 2952 N N . LYS B 1 58 ? -19 25.062 29.406 1 97.75 58 LYS B N 1
ATOM 2953 C CA . LYS B 1 58 ? -19.75 23.797 29.438 1 97.75 58 LYS B CA 1
ATOM 2954 C C . LYS B 1 58 ? -18.812 22.609 29.641 1 97.75 58 LYS B C 1
ATOM 2956 O O . LYS B 1 58 ? -19.156 21.656 30.328 1 97.75 58 LYS B O 1
ATOM 2961 N N . LEU B 1 59 ? -17.609 22.688 29.047 1 97.62 59 LEU B N 1
ATOM 2962 C CA . LEU B 1 59 ? -16.672 21.578 29.062 1 97.62 59 LEU B CA 1
ATOM 2963 C C . LEU B 1 59 ? -15.758 21.656 30.281 1 97.62 59 LEU B C 1
ATOM 2965 O O . LEU B 1 59 ? -15.047 20.688 30.578 1 97.62 59 LEU B O 1
ATOM 2969 N N . ASN B 1 60 ? -15.805 22.781 30.969 1 97.44 60 ASN B N 1
ATOM 2970 C CA . ASN B 1 60 ? -14.914 23.016 32.094 1 97.44 60 ASN B CA 1
ATOM 2971 C C . ASN B 1 60 ? -13.445 22.953 31.672 1 97.44 60 ASN B C 1
ATOM 2973 O O . ASN B 1 60 ? -12.656 22.219 32.281 1 97.44 60 ASN B O 1
ATOM 2977 N N . VAL B 1 61 ? -13.172 23.594 30.562 1 97.75 61 VAL B N 1
ATOM 2978 C CA . VAL B 1 61 ? -11.82 23.703 30.031 1 97.75 61 VAL B CA 1
ATOM 2979 C C . VAL B 1 61 ? -11.203 25.047 30.422 1 97.75 61 VAL B C 1
ATOM 2981 O O . VAL B 1 61 ? -11.906 26.047 30.5 1 97.75 61 VAL B O 1
ATOM 2984 N N . ASP B 1 62 ? -9.961 25.047 30.766 1 97.81 62 ASP B N 1
ATOM 2985 C CA . ASP B 1 62 ? -9.227 26.266 31.109 1 97.81 62 ASP B CA 1
ATOM 2986 C C . ASP B 1 62 ? -8.383 26.75 29.938 1 97.81 62 ASP B C 1
ATOM 2988 O O . ASP B 1 62 ? -7.387 26.109 29.578 1 97.81 62 ASP B O 1
ATOM 2992 N N . LEU B 1 63 ? -8.719 27.891 29.359 1 97.62 63 LEU B N 1
ATOM 2993 C CA . LEU B 1 63 ? -7.992 28.438 28.219 1 97.62 63 LEU B CA 1
ATOM 2994 C C . LEU B 1 63 ? -7.172 29.656 28.625 1 97.62 63 LEU B C 1
ATOM 2996 O O . LEU B 1 63 ? -6.914 30.531 27.797 1 97.62 63 LEU B O 1
ATOM 3000 N N . THR B 1 64 ? -6.883 29.688 29.922 1 96.75 64 THR B N 1
ATOM 3001 C CA . THR B 1 64 ? -5.992 30.75 30.344 1 96.75 64 THR B CA 1
ATOM 3002 C C . THR B 1 64 ? -4.699 30.734 29.531 1 96.75 64 THR B C 1
ATOM 3004 O O . THR B 1 64 ? -4.059 29.688 29.391 1 96.75 64 THR B O 1
ATOM 3007 N N . GLY B 1 65 ? -4.316 31.844 28.906 1 96.44 65 GLY B N 1
ATOM 3008 C CA . GLY B 1 65 ? -3.098 31.953 28.125 1 96.44 65 GLY B CA 1
ATOM 3009 C C . GLY B 1 65 ? -3.328 31.766 26.641 1 96.44 65 GLY B C 1
ATOM 3010 O O . GLY B 1 65 ? -2.42 31.969 25.828 1 96.44 65 GLY B O 1
ATOM 3011 N N . VAL B 1 66 ? -4.551 31.359 26.234 1 98.38 66 VAL B N 1
ATOM 3012 C CA . VAL B 1 66 ? -4.879 31.172 24.828 1 98.38 66 VAL B CA 1
ATOM 3013 C C . VAL B 1 66 ? -5.48 32.438 24.266 1 98.38 66 VAL B C 1
ATOM 3015 O O . VAL B 1 66 ? -6.332 33.062 24.906 1 98.38 66 VAL B O 1
ATOM 3018 N N . THR B 1 67 ? -5.012 32.844 23.172 1 98.62 67 THR B N 1
ATOM 3019 C CA . THR B 1 67 ? -5.57 34 22.484 1 98.62 67 THR B CA 1
ATOM 3020 C C . THR B 1 67 ? -6.746 33.594 21.594 1 98.62 67 THR B C 1
ATOM 3022 O O . THR B 1 67 ? -6.637 32.656 20.797 1 98.62 67 THR B O 1
ATOM 3025 N N . LEU B 1 68 ? -7.855 34.281 21.766 1 98.69 68 LEU B N 1
ATOM 3026 C CA . LEU B 1 68 ? -9.031 34.031 20.922 1 98.69 68 LEU B CA 1
ATOM 3027 C C . LEU B 1 68 ? -9.195 35.125 19.891 1 98.69 68 LEU B C 1
ATOM 3029 O O . LEU B 1 68 ? -9.062 36.312 20.203 1 98.69 68 LEU B O 1
ATOM 3033 N N . VAL B 1 69 ? -9.414 34.719 18.672 1 98.75 69 VAL B N 1
ATOM 3034 C CA . VAL B 1 69 ? -9.578 35.719 17.609 1 98.75 69 VAL B CA 1
ATOM 3035 C C . VAL B 1 69 ? -10.812 35.375 16.781 1 98.75 69 VAL B C 1
ATOM 3037 O O . VAL B 1 69 ? -10.977 34.219 16.359 1 98.75 69 VAL B O 1
ATOM 3040 N N . ASP B 1 70 ? -11.68 36.281 16.547 1 98.69 70 ASP B N 1
ATOM 3041 C CA . ASP B 1 70 ? -12.836 36.156 15.664 1 98.69 70 ASP B CA 1
ATOM 3042 C C . ASP B 1 70 ? -12.594 36.844 14.328 1 98.69 70 ASP B C 1
ATOM 3044 O O . ASP B 1 70 ? -12.461 38.062 14.281 1 98.69 70 ASP B O 1
ATOM 3048 N N . PRO B 1 71 ? -12.578 36.094 13.211 1 98.44 71 PRO B N 1
ATOM 3049 C CA . PRO B 1 71 ? -12.32 36.688 11.906 1 98.44 71 PRO B CA 1
ATOM 3050 C C . PRO B 1 71 ? -13.312 37.812 11.57 1 98.44 71 PRO B C 1
ATOM 3052 O O . PRO B 1 71 ? -12.969 38.75 10.852 1 98.44 71 PRO B O 1
ATOM 3055 N N . GLN B 1 72 ? -14.484 37.75 12.133 1 98.19 72 GLN B N 1
ATOM 3056 C CA . GLN B 1 72 ? -15.547 38.688 11.781 1 98.19 72 GLN B CA 1
ATOM 3057 C C . GLN B 1 72 ? -15.312 40.062 12.438 1 98.19 72 GLN B C 1
ATOM 3059 O O . GLN B 1 72 ? -15.781 41.062 11.93 1 98.19 72 GLN B O 1
ATOM 3064 N N . THR B 1 73 ? -14.617 40.062 13.508 1 97.69 73 THR B N 1
ATOM 3065 C CA . THR B 1 73 ? -14.555 41.312 14.289 1 97.69 73 THR B CA 1
ATOM 3066 C C . THR B 1 73 ? -13.109 41.719 14.531 1 97.69 73 THR B C 1
ATOM 3068 O O . THR B 1 73 ? -12.852 42.781 15.117 1 97.69 73 THR B O 1
ATOM 3071 N N . SER B 1 74 ? -12.203 40.938 14.094 1 98.25 74 SER B N 1
ATOM 3072 C CA . SER B 1 74 ? -10.789 41.188 14.336 1 98.25 74 SER B CA 1
ATOM 3073 C C . SER B 1 74 ? -10.359 42.531 13.742 1 98.25 74 SER B C 1
ATOM 3075 O O . SER B 1 74 ? -10.789 42.875 12.641 1 98.25 74 SER B O 1
ATOM 3077 N N . ASP B 1 75 ? -9.461 43.188 14.406 1 97.94 75 ASP B N 1
ATOM 3078 C CA . ASP B 1 75 ? -8.914 44.438 13.898 1 97.94 75 ASP B CA 1
ATOM 3079 C C . ASP B 1 75 ? -7.934 44.188 12.758 1 97.94 75 ASP B C 1
ATOM 3081 O O . ASP B 1 75 ? -7.508 45.125 12.078 1 97.94 75 ASP B O 1
ATOM 3085 N N . LYS B 1 76 ? -7.68 42.906 12.477 1 98.19 76 LYS B N 1
ATOM 3086 C CA . LYS B 1 76 ? -6.734 42.562 11.422 1 98.19 76 LYS B CA 1
ATOM 3087 C C . LYS B 1 76 ? -7.457 42.188 10.141 1 98.19 76 LYS B C 1
ATOM 3089 O O . LYS B 1 76 ? -6.824 41.969 9.102 1 98.19 76 LYS B O 1
ATOM 3094 N N . LEU B 1 77 ? -8.758 42.094 10.164 1 98.38 77 LEU B N 1
ATOM 3095 C CA . LEU B 1 77 ? -9.555 41.594 9.047 1 98.38 77 LEU B CA 1
ATOM 3096 C C . LEU B 1 77 ? -9.289 42.406 7.789 1 98.38 77 LEU B C 1
ATOM 3098 O O . LEU B 1 77 ? -9.039 41.844 6.719 1 98.38 77 LEU B O 1
ATOM 3102 N N . GLU B 1 78 ? -9.305 43.719 7.91 1 98.25 78 GLU B N 1
ATOM 3103 C CA . GLU B 1 78 ? -9.133 44.594 6.75 1 98.25 78 GLU B CA 1
ATOM 3104 C C . GLU B 1 78 ? -7.746 44.406 6.137 1 98.25 78 GLU B C 1
ATOM 3106 O O . GLU B 1 78 ? -7.605 44.344 4.914 1 98.25 78 GLU B O 1
ATOM 3111 N N . LYS B 1 79 ? -6.801 44.375 6.996 1 98.62 79 LYS B N 1
ATOM 3112 C CA . LYS B 1 79 ? -5.434 44.156 6.523 1 98.62 79 LYS B CA 1
ATOM 3113 C C . LYS B 1 79 ? -5.289 42.812 5.809 1 98.62 79 LYS B C 1
ATOM 3115 O O . LYS B 1 79 ? -4.719 42.75 4.719 1 98.62 79 LYS B O 1
ATOM 3120 N N . TYR B 1 80 ? -5.789 41.75 6.418 1 98.81 80 TYR B N 1
ATOM 3121 C CA . TYR B 1 80 ? -5.695 40.438 5.832 1 98.81 80 TYR B CA 1
ATOM 3122 C C . TYR B 1 80 ? -6.434 40.375 4.5 1 98.81 80 TYR B C 1
ATOM 3124 O O . TYR B 1 80 ? -5.949 39.781 3.539 1 98.81 80 TYR B O 1
ATOM 3132 N N . ALA B 1 81 ? -7.602 41 4.445 1 98.69 81 ALA B N 1
ATOM 3133 C CA . ALA B 1 81 ? -8.391 41 3.217 1 98.69 81 ALA B CA 1
ATOM 3134 C C . ALA B 1 81 ? -7.641 41.719 2.096 1 98.69 81 ALA B C 1
ATOM 3136 O O . ALA B 1 81 ? -7.633 41.25 0.952 1 98.69 81 ALA B O 1
ATOM 3137 N N . HIS B 1 82 ? -7.062 42.844 2.461 1 98.69 82 HIS B N 1
ATOM 3138 C CA . HIS B 1 82 ? -6.309 43.594 1.479 1 98.69 82 HIS B CA 1
ATOM 3139 C C . HIS B 1 82 ? -5.117 42.812 0.954 1 98.69 82 HIS B C 1
ATOM 3141 O O . HIS B 1 82 ? -4.875 42.781 -0.255 1 98.69 82 HIS B O 1
ATOM 3147 N N . GLU B 1 83 ? -4.371 42.219 1.864 1 98.75 83 GLU B N 1
ATOM 3148 C CA . GLU B 1 83 ? -3.199 41.469 1.461 1 98.75 83 GLU B CA 1
ATOM 3149 C C . GLU B 1 83 ? -3.598 40.25 0.624 1 98.75 83 GLU B C 1
ATOM 3151 O O . GLU B 1 83 ? -2.895 39.875 -0.32 1 98.75 83 GLU B O 1
ATOM 3156 N N . PHE B 1 84 ? -4.664 39.594 0.967 1 98.75 84 PHE B N 1
ATOM 3157 C CA . PHE B 1 84 ? -5.145 38.469 0.181 1 98.75 84 PHE B CA 1
ATOM 3158 C C . PHE B 1 84 ? -5.535 38.906 -1.223 1 98.75 84 PHE B C 1
ATOM 3160 O O . PHE B 1 84 ? -5.25 38.219 -2.203 1 98.75 84 PHE B O 1
ATOM 3167 N N . TYR B 1 85 ? -6.199 40 -1.292 1 98.62 85 TYR B N 1
ATOM 3168 C CA . TYR B 1 85 ? -6.539 40.594 -2.586 1 98.62 85 TYR B CA 1
ATOM 3169 C C . TYR B 1 85 ? -5.293 40.812 -3.428 1 98.62 85 TYR B C 1
ATOM 3171 O O . TYR B 1 85 ? -5.25 40.438 -4.602 1 98.62 85 TYR B O 1
ATOM 3179 N N . GLU B 1 86 ? -4.305 41.375 -2.822 1 98.5 86 GLU B N 1
ATOM 3180 C CA . GLU B 1 86 ? -3.068 41.656 -3.545 1 98.5 86 GLU B CA 1
ATOM 3181 C C . GLU B 1 86 ? -2.434 40.375 -4.055 1 98.5 86 GLU B C 1
ATOM 3183 O O . GLU B 1 86 ? -1.893 40.312 -5.16 1 98.5 86 GLU B O 1
ATOM 3188 N N . LEU B 1 87 ? -2.533 39.312 -3.277 1 97.88 87 LEU B N 1
ATOM 3189 C CA . LEU B 1 87 ? -1.932 38.031 -3.629 1 97.88 87 LEU B CA 1
ATOM 3190 C C . LEU B 1 87 ? -2.68 37.375 -4.785 1 97.88 87 LEU B C 1
ATOM 3192 O O . LEU B 1 87 ? -2.086 36.656 -5.586 1 97.88 87 LEU B O 1
ATOM 3196 N N . ARG B 1 88 ? -4.008 37.688 -4.883 1 98.06 88 ARG B N 1
ATOM 3197 C CA . ARG B 1 88 ? -4.832 36.875 -5.762 1 98.06 88 ARG B CA 1
ATOM 3198 C C . ARG B 1 88 ? -5.492 37.719 -6.848 1 98.06 88 ARG B C 1
ATOM 3200 O O . ARG B 1 88 ? -6.289 37.219 -7.637 1 98.06 88 ARG B O 1
ATOM 3207 N N . LYS B 1 89 ? -5.195 38.969 -6.918 1 96.94 89 LYS B N 1
ATOM 3208 C CA . LYS B 1 89 ? -5.867 39.875 -7.852 1 96.94 89 LYS B CA 1
ATOM 3209 C C . LYS B 1 89 ? -5.633 39.438 -9.297 1 96.94 89 LYS B C 1
ATOM 3211 O O . LYS B 1 89 ? -6.52 39.562 -10.141 1 96.94 89 LYS B O 1
ATOM 3216 N N . LYS B 1 90 ? -4.477 38.938 -9.609 1 97.19 90 LYS B N 1
ATOM 3217 C CA . LYS B 1 90 ? -4.172 38.469 -10.961 1 97.19 90 LYS B CA 1
ATOM 3218 C C . LYS B 1 90 ? -4.996 37.25 -11.344 1 97.19 90 LYS B C 1
ATOM 3220 O O . LYS B 1 90 ? -5.133 36.938 -12.531 1 97.19 90 LYS B O 1
ATOM 3225 N N . LYS B 1 91 ? -5.52 36.656 -10.312 1 96.25 91 LYS B N 1
ATOM 3226 C CA . LYS B 1 91 ? -6.352 35.469 -10.555 1 96.25 91 LYS B CA 1
ATOM 3227 C C . LYS B 1 91 ? -7.836 35.844 -10.523 1 96.25 91 LYS B C 1
ATOM 3229 O O . LYS B 1 91 ? -8.688 34.938 -10.422 1 96.25 91 LYS B O 1
ATOM 3234 N N . GLY B 1 92 ? -8.148 37.125 -10.5 1 95.81 92 GLY B N 1
ATOM 3235 C CA . GLY B 1 92 ? -9.516 37.562 -10.695 1 95.81 92 GLY B CA 1
ATOM 3236 C C . GLY B 1 92 ? -10.242 37.844 -9.391 1 95.81 92 GLY B C 1
ATOM 3237 O O . GLY B 1 92 ? -11.445 38.125 -9.391 1 95.81 92 GLY B O 1
ATOM 3238 N N . ILE B 1 93 ? -9.555 37.781 -8.336 1 97.19 93 ILE B N 1
ATOM 3239 C CA . ILE B 1 93 ? -10.188 38.062 -7.055 1 97.19 93 ILE B CA 1
ATOM 3240 C C . ILE B 1 93 ? -10.398 39.562 -6.914 1 97.19 93 ILE B C 1
ATOM 3242 O O . ILE B 1 93 ? -9.508 40.375 -7.223 1 97.19 93 ILE B O 1
ATOM 3246 N N . THR B 1 94 ? -11.609 39.938 -6.434 1 97.94 94 THR B N 1
ATOM 3247 C CA . THR B 1 94 ? -11.914 41.312 -6.156 1 97.94 94 THR B CA 1
ATOM 3248 C C . THR B 1 94 ? -11.734 41.625 -4.672 1 97.94 94 THR B C 1
ATOM 3250 O O . THR B 1 94 ? -11.711 40.719 -3.844 1 97.94 94 THR B O 1
ATOM 3253 N N . PRO B 1 95 ? -11.617 42.906 -4.355 1 97.81 95 PRO B N 1
ATOM 3254 C CA . PRO B 1 95 ? -11.508 43.281 -2.939 1 97.81 95 PRO B CA 1
ATOM 3255 C C . PRO B 1 95 ? -12.688 42.781 -2.107 1 97.81 95 PRO B C 1
ATOM 3257 O O . PRO B 1 95 ? -12.492 42.281 -0.991 1 97.81 95 PRO B O 1
ATOM 3260 N N . ASP B 1 96 ? -13.859 42.844 -2.637 1 98.12 96 ASP B N 1
ATOM 3261 C CA . ASP B 1 96 ? -15.047 42.406 -1.921 1 98.12 96 ASP B CA 1
ATOM 3262 C C . ASP B 1 96 ? -15.016 40.906 -1.689 1 98.12 96 ASP B C 1
ATOM 3264 O O . ASP B 1 96 ? -15.352 40.438 -0.601 1 98.12 96 ASP B O 1
ATOM 3268 N N . LYS B 1 97 ? -14.664 40.219 -2.715 1 98.19 97 LYS B N 1
ATOM 3269 C CA . LYS B 1 97 ? -14.562 38.781 -2.59 1 98.19 97 LYS B CA 1
ATOM 3270 C C . LYS B 1 97 ? -13.477 38.375 -1.593 1 98.19 97 LYS B C 1
ATOM 3272 O O . LYS B 1 97 ? -13.648 37.438 -0.824 1 98.19 97 LYS B O 1
ATOM 3277 N N . ALA B 1 98 ? -12.352 39.062 -1.64 1 98.62 98 ALA B N 1
ATOM 3278 C CA . ALA B 1 98 ? -11.258 38.812 -0.704 1 98.62 98 ALA B CA 1
ATOM 3279 C C . ALA B 1 98 ? -11.719 39 0.74 1 98.62 98 ALA B C 1
ATOM 3281 O O . ALA B 1 98 ? -11.398 38.188 1.604 1 98.62 98 ALA B O 1
ATOM 3282 N N . ASN B 1 99 ? -12.438 40.062 0.942 1 98.38 99 ASN B N 1
ATOM 3283 C CA . ASN B 1 99 ? -12.969 40.344 2.273 1 98.38 99 ASN B CA 1
ATOM 3284 C C . ASN B 1 99 ? -13.883 39.219 2.754 1 98.38 99 ASN B C 1
ATOM 3286 O O . ASN B 1 99 ? -13.82 38.812 3.916 1 98.38 99 ASN B O 1
ATOM 3290 N N . LYS B 1 100 ? -14.641 38.688 1.904 1 98.44 100 LYS B N 1
ATOM 3291 C CA . LYS B 1 100 ? -15.547 37.625 2.248 1 98.44 100 LYS B CA 1
ATOM 3292 C C . LYS B 1 100 ? -14.781 36.312 2.516 1 98.44 100 LYS B C 1
ATOM 3294 O O . LYS B 1 100 ? -15.07 35.594 3.48 1 98.44 100 LYS B O 1
ATOM 3299 N N . ILE B 1 101 ? -13.797 36.062 1.7 1 98.5 101 ILE B N 1
ATOM 3300 C CA . ILE B 1 101 ? -13.047 34.781 1.765 1 98.5 101 ILE B CA 1
ATOM 3301 C C . ILE B 1 101 ? -12.227 34.75 3.053 1 98.5 101 ILE B C 1
ATOM 3303 O O . ILE B 1 101 ? -12.203 33.719 3.742 1 98.5 101 ILE B O 1
ATOM 3307 N N . VAL B 1 102 ? -11.648 35.875 3.439 1 98.62 102 VAL B N 1
ATOM 3308 C CA . VAL B 1 102 ? -10.711 35.906 4.555 1 98.62 102 VAL B CA 1
ATOM 3309 C C . VAL B 1 102 ? -11.469 35.75 5.875 1 98.62 102 VAL B C 1
ATOM 3311 O O . VAL B 1 102 ? -10.875 35.406 6.902 1 98.62 102 VAL B O 1
ATOM 3314 N N . ARG B 1 103 ? -12.766 35.938 5.871 1 98.5 103 ARG B N 1
ATOM 3315 C CA . ARG B 1 103 ? -13.578 35.781 7.07 1 98.5 103 ARG B CA 1
ATOM 3316 C C . ARG B 1 103 ? -13.711 34.281 7.445 1 98.5 103 ARG B C 1
ATOM 3318 O O . ARG B 1 103 ? -14.055 33.969 8.586 1 98.5 103 ARG B O 1
ATOM 3325 N N . ASP B 1 104 ? -13.445 33.438 6.434 1 98.25 104 ASP B N 1
ATOM 3326 C CA . ASP B 1 104 ? -13.336 32.031 6.734 1 98.25 104 ASP B CA 1
ATOM 3327 C C . ASP B 1 104 ? -12.18 31.75 7.695 1 98.25 104 ASP B C 1
ATOM 3329 O O . ASP B 1 104 ? -11.062 32.219 7.48 1 98.25 104 ASP B O 1
ATOM 3333 N N . PRO B 1 105 ? -12.445 31 8.758 1 98.25 105 PRO B N 1
ATOM 3334 C CA . PRO B 1 105 ? -11.406 30.797 9.773 1 98.25 105 PRO B CA 1
ATOM 3335 C C . PRO B 1 105 ? -10.117 30.219 9.203 1 98.25 105 PRO B C 1
ATOM 3337 O O . PRO B 1 105 ? -9.023 30.562 9.664 1 98.25 105 PRO B O 1
ATOM 3340 N N . LEU B 1 106 ? -10.219 29.359 8.266 1 98.19 106 LEU B N 1
ATOM 3341 C CA . LEU B 1 106 ? -9.031 28.75 7.684 1 98.19 106 LEU B CA 1
ATOM 3342 C C . LEU B 1 106 ? -8.227 29.766 6.895 1 98.19 106 LEU B C 1
ATOM 3344 O O . LEU B 1 106 ? -6.996 29.797 6.992 1 98.19 106 LEU B O 1
ATOM 3348 N N . TYR B 1 107 ? -8.867 30.531 6.066 1 98.75 107 TYR B N 1
ATOM 3349 C CA . TYR B 1 107 ? -8.195 31.578 5.316 1 98.75 107 TYR B CA 1
ATOM 3350 C C . TYR B 1 107 ? -7.609 32.625 6.258 1 98.75 107 TYR B C 1
ATOM 3352 O O . TYR B 1 107 ? -6.488 33.094 6.059 1 98.75 107 TYR B O 1
ATOM 3360 N N . PHE B 1 108 ? -8.391 33 7.289 1 98.88 108 PHE B N 1
ATOM 3361 C CA . PHE B 1 108 ? -7.926 33.969 8.281 1 98.88 108 PHE B CA 1
ATOM 3362 C C . PHE B 1 108 ? -6.656 33.469 8.961 1 98.88 108 PHE B C 1
ATOM 3364 O O . PHE B 1 108 ? -5.668 34.219 9.055 1 98.88 108 PHE B O 1
ATOM 3371 N N . ALA B 1 109 ? -6.684 32.219 9.383 1 98.88 109 ALA B N 1
ATOM 3372 C CA . ALA B 1 109 ? -5.535 31.609 10.055 1 98.88 109 ALA B CA 1
ATOM 3373 C C . ALA B 1 109 ? -4.332 31.531 9.117 1 98.88 109 ALA B C 1
ATOM 3375 O O . ALA B 1 109 ? -3.195 31.75 9.547 1 98.88 109 ALA B O 1
ATOM 3376 N N . THR B 1 110 ? -4.574 31.203 7.875 1 98.88 110 THR B N 1
ATOM 3377 C CA . THR B 1 110 ? -3.486 31.125 6.91 1 98.88 110 THR B CA 1
ATOM 3378 C C . THR B 1 110 ? -2.846 32.5 6.695 1 98.88 110 THR B C 1
ATOM 3380 O O . THR B 1 110 ? -1.624 32.594 6.566 1 98.88 110 THR B O 1
ATOM 3383 N N . MET B 1 111 ? -3.645 33.531 6.672 1 98.88 111 MET B N 1
ATOM 3384 C CA . MET B 1 111 ? -3.119 34.906 6.555 1 98.88 111 MET B CA 1
ATOM 3385 C C . MET B 1 111 ? -2.305 35.281 7.785 1 98.88 111 MET B C 1
ATOM 3387 O O . MET B 1 111 ? -1.303 35.969 7.676 1 98.88 111 MET B O 1
ATOM 3391 N N . MET B 1 112 ? -2.762 34.812 8.984 1 98.75 112 MET B N 1
ATOM 3392 C CA . MET B 1 112 ? -1.993 35.031 10.203 1 98.75 112 MET B CA 1
ATOM 3393 C C . MET B 1 112 ? -0.573 34.5 10.055 1 98.75 112 MET B C 1
ATOM 3395 O O . MET B 1 112 ? 0.39 35.156 10.43 1 98.75 112 MET B O 1
ATOM 3399 N N . VAL B 1 113 ? -0.498 33.312 9.5 1 98.75 113 VAL B N 1
ATOM 3400 C CA . VAL B 1 113 ? 0.8 32.688 9.32 1 98.75 113 VAL B CA 1
ATOM 3401 C C . VAL B 1 113 ? 1.611 33.438 8.266 1 98.75 113 VAL B C 1
ATOM 3403 O O . VAL B 1 113 ? 2.791 33.719 8.477 1 98.75 113 VAL B O 1
ATOM 3406 N N . LYS B 1 114 ? 0.968 33.781 7.16 1 98.56 114 LYS B N 1
ATOM 3407 C CA . LYS B 1 114 ? 1.625 34.469 6.055 1 98.56 114 LYS B CA 1
ATOM 3408 C C . LYS B 1 114 ? 2.236 35.812 6.516 1 98.56 114 LYS B C 1
ATOM 3410 O O . LYS B 1 114 ? 3.365 36.125 6.145 1 98.56 114 LYS B O 1
ATOM 3415 N N . LEU B 1 115 ? 1.52 36.5 7.363 1 98.38 115 LEU B N 1
ATOM 3416 C CA . LEU B 1 115 ? 1.905 37.844 7.715 1 98.38 115 LEU B CA 1
ATOM 3417 C C . LEU B 1 115 ? 2.676 37.875 9.031 1 98.38 115 LEU B C 1
ATOM 3419 O O . LEU B 1 115 ? 2.996 38.938 9.547 1 98.38 115 LEU B O 1
ATOM 3423 N N . GLY B 1 116 ? 2.902 36.719 9.656 1 97.88 116 GLY B N 1
ATOM 3424 C CA . GLY B 1 116 ? 3.814 36.625 10.789 1 97.88 116 GLY B CA 1
ATOM 3425 C C . GLY B 1 116 ? 3.125 36.781 12.125 1 97.88 116 GLY B C 1
ATOM 3426 O O . GLY B 1 116 ? 3.785 36.938 13.156 1 97.88 116 GLY B O 1
ATOM 3427 N N . ASP B 1 117 ? 1.812 36.781 12.141 1 98.56 117 ASP B N 1
ATOM 3428 C CA . ASP B 1 117 ? 1.074 36.875 13.398 1 98.56 117 ASP B CA 1
ATOM 3429 C C . ASP B 1 117 ? 1.018 35.531 14.102 1 98.56 117 ASP B C 1
ATOM 3431 O O . ASP B 1 117 ? 0.694 35.438 15.289 1 98.56 117 ASP B O 1
ATOM 3435 N N . ALA B 1 118 ? 1.318 34.5 13.406 1 98.69 118 ALA B N 1
ATOM 3436 C CA . ALA B 1 118 ? 1.524 33.125 13.898 1 98.69 118 ALA B CA 1
ATOM 3437 C C . ALA B 1 118 ? 2.672 32.438 13.164 1 98.69 118 ALA B C 1
ATOM 3439 O O . ALA B 1 118 ? 3.021 32.844 12.047 1 98.69 118 ALA B O 1
ATOM 3440 N N . ASP B 1 119 ? 3.207 31.438 13.828 1 98.56 119 ASP B N 1
ATOM 3441 C CA . ASP B 1 119 ? 4.355 30.75 13.242 1 98.56 119 ASP B CA 1
ATOM 3442 C C . ASP B 1 119 ? 3.916 29.516 12.469 1 98.56 119 ASP B C 1
ATOM 3444 O O . ASP B 1 119 ? 4.672 28.984 11.648 1 98.56 119 ASP B O 1
ATOM 3448 N N . GLY B 1 120 ? 2.77 29.031 12.719 1 98.56 120 GLY B N 1
ATOM 3449 C CA . GLY B 1 120 ? 2.244 27.844 12.062 1 98.56 120 GLY B CA 1
ATOM 3450 C C . GLY B 1 120 ? 0.75 27.672 12.25 1 98.56 120 GLY B C 1
ATOM 3451 O O . GLY B 1 120 ? 0.128 28.391 13.031 1 98.56 120 GLY B O 1
ATOM 3452 N N . LEU B 1 121 ? 0.207 26.75 11.516 1 98.75 121 LEU B N 1
ATOM 3453 C CA . LEU B 1 121 ? -1.232 26.516 11.477 1 98.75 121 LEU B CA 1
ATOM 3454 C C . LEU B 1 121 ? -1.542 25.016 11.562 1 98.75 121 LEU B C 1
ATOM 3456 O O . LEU B 1 121 ? -0.882 24.203 10.914 1 98.75 121 LEU B O 1
ATOM 3460 N N . VAL B 1 122 ? -2.471 24.625 12.383 1 98.5 122 VAL B N 1
ATOM 3461 C CA . VAL B 1 122 ? -2.996 23.266 12.461 1 98.5 122 VAL B CA 1
ATOM 3462 C C . VAL B 1 122 ? -4.512 23.281 12.266 1 98.5 122 VAL B C 1
ATOM 3464 O O . VAL B 1 122 ? -5.211 24.094 12.867 1 98.5 122 VAL B O 1
ATOM 3467 N N . SER B 1 123 ? -5 22.484 11.43 1 97.81 123 SER B N 1
ATOM 3468 C CA . SER B 1 123 ? -6.426 22.328 11.164 1 97.81 123 SER B CA 1
ATOM 3469 C C . SER B 1 123 ? -6.746 20.938 10.641 1 97.81 123 SER B C 1
ATOM 3471 O O . SER B 1 123 ? -5.848 20.188 10.234 1 97.81 123 SER B O 1
ATOM 3473 N N . GLY B 1 124 ? -8.047 20.547 10.727 1 93.31 124 GLY B N 1
ATOM 3474 C CA . GLY B 1 124 ? -8.438 19.297 10.117 1 93.31 124 GLY B CA 1
ATOM 3475 C C . GLY B 1 124 ? -9.414 18.5 10.961 1 93.31 124 GLY B C 1
ATOM 3476 O O . GLY B 1 124 ? -9.953 17.484 10.508 1 93.31 124 GLY B O 1
ATOM 3477 N N . SER B 1 125 ? -9.719 18.938 12.18 1 91.12 125 SER B N 1
ATOM 3478 C CA . SER B 1 125 ? -10.68 18.234 13.031 1 91.12 125 SER B CA 1
ATOM 3479 C C . SER B 1 125 ? -12.094 18.359 12.477 1 91.12 125 SER B C 1
ATOM 3481 O O . SER B 1 125 ? -12.945 17.5 12.75 1 91.12 125 SER B O 1
ATOM 3483 N N . ILE B 1 126 ? -12.305 19.391 11.695 1 91.06 126 ILE B N 1
ATOM 3484 C CA . ILE B 1 126 ? -13.594 19.625 11.047 1 91.06 126 ILE B CA 1
ATOM 3485 C C . ILE B 1 126 ? -13.391 19.781 9.547 1 91.06 126 ILE B C 1
ATOM 3487 O O . ILE B 1 126 ? -14.102 19.156 8.75 1 91.06 126 ILE B O 1
ATOM 3491 N N . HIS B 1 127 ? -12.391 20.484 9.164 1 91.81 127 HIS B N 1
ATOM 3492 C CA . HIS B 1 127 ? -12.094 20.75 7.766 1 91.81 127 HIS B CA 1
ATOM 3493 C C . HIS B 1 127 ? -11.398 19.578 7.105 1 91.81 127 HIS B C 1
ATOM 3495 O O . HIS B 1 127 ? -10.688 18.812 7.77 1 91.81 127 HIS B O 1
ATOM 3501 N N . THR B 1 128 ? -11.57 19.438 5.82 1 88.25 128 THR B N 1
ATOM 3502 C CA . THR B 1 128 ? -10.875 18.406 5.051 1 88.25 128 THR B CA 1
ATOM 3503 C C . THR B 1 128 ? -9.445 18.828 4.738 1 88.25 128 THR B C 1
ATOM 3505 O O . THR B 1 128 ? -9.102 20.016 4.863 1 88.25 128 THR B O 1
ATOM 3508 N N . THR B 1 129 ? -8.672 17.859 4.316 1 89.75 129 THR B N 1
ATOM 3509 C CA . THR B 1 129 ? -7.312 18.141 3.869 1 89.75 129 THR B CA 1
ATOM 3510 C C . THR B 1 129 ? -7.32 19.156 2.721 1 89.75 129 THR B C 1
ATOM 3512 O O . THR B 1 129 ? -6.508 20.078 2.691 1 89.75 129 THR B O 1
ATOM 3515 N N . GLY B 1 130 ? -8.266 19.016 1.815 1 90.62 130 GLY B N 1
ATOM 3516 C CA . GLY B 1 130 ? -8.398 19.953 0.704 1 90.62 130 GLY B CA 1
ATOM 3517 C C . GLY B 1 130 ? -8.688 21.375 1.146 1 90.62 130 GLY B C 1
ATOM 3518 O O . GLY B 1 130 ? -8.141 22.328 0.582 1 90.62 130 GLY B O 1
ATOM 3519 N N . ASP B 1 131 ? -9.5 21.469 2.174 1 94.81 131 ASP B N 1
ATOM 3520 C CA . ASP B 1 131 ? -9.836 22.781 2.723 1 94.81 131 ASP B CA 1
ATOM 3521 C C . ASP B 1 131 ? -8.594 23.484 3.25 1 94.81 131 ASP B C 1
ATOM 3523 O O . ASP B 1 131 ? -8.477 24.719 3.146 1 94.81 131 ASP B O 1
ATOM 3527 N N . LEU B 1 132 ? -7.746 22.703 3.846 1 96.56 132 LEU B N 1
ATOM 3528 C CA . LEU B 1 132 ? -6.539 23.266 4.438 1 96.56 132 LEU B CA 1
ATOM 3529 C C . LEU B 1 132 ? -5.5 23.578 3.365 1 96.56 132 LEU B C 1
ATOM 3531 O O . LEU B 1 132 ? -4.848 24.625 3.416 1 96.56 132 LEU B O 1
ATOM 3535 N N . LEU B 1 133 ? -5.355 22.719 2.434 1 96.12 133 LEU B N 1
ATOM 3536 C CA . LEU B 1 133 ? -4.309 22.859 1.428 1 96.12 133 LEU B CA 1
ATOM 3537 C C . LEU B 1 133 ? -4.586 24.031 0.502 1 96.12 133 LEU B C 1
ATOM 3539 O O . LEU B 1 133 ? -3.658 24.703 0.05 1 96.12 133 LEU B O 1
ATOM 3543 N N . ARG B 1 134 ? -5.793 24.297 0.217 1 96.5 134 ARG B N 1
ATOM 3544 C CA . ARG B 1 134 ? -6.16 25.328 -0.756 1 96.5 134 ARG B CA 1
ATOM 3545 C C . ARG B 1 134 ? -5.656 26.703 -0.323 1 96.5 134 ARG B C 1
ATOM 3547 O O . ARG B 1 134 ? -4.852 27.312 -1.02 1 96.5 134 ARG B O 1
ATOM 3554 N N . PRO B 1 135 ? -6.047 27.219 0.813 1 98.19 135 PRO B N 1
ATOM 3555 C CA . PRO B 1 135 ? -5.477 28.5 1.22 1 98.19 135 PRO B CA 1
ATOM 3556 C C . PRO B 1 135 ? -3.975 28.422 1.49 1 98.19 135 PRO B C 1
ATOM 3558 O O . PRO B 1 135 ? -3.25 29.391 1.272 1 98.19 135 PRO B O 1
ATOM 3561 N N . GLY B 1 136 ? -3.473 27.281 2.008 1 98.12 136 GLY B N 1
ATOM 3562 C CA . GLY B 1 136 ? -2.039 27.125 2.18 1 98.12 136 GLY B CA 1
ATOM 3563 C C . GLY B 1 136 ? -1.253 27.359 0.905 1 98.12 136 GLY B C 1
ATOM 3564 O O . GLY B 1 136 ? -0.239 28.062 0.917 1 98.12 136 GLY B O 1
ATOM 3565 N N . LEU B 1 137 ? -1.767 26.828 -0.177 1 96.94 137 LEU B N 1
ATOM 3566 C CA . LEU B 1 137 ? -1.078 26.906 -1.461 1 96.94 137 LEU B CA 1
ATOM 3567 C C . LEU B 1 137 ? -1.299 28.281 -2.104 1 96.94 137 LEU B C 1
ATOM 3569 O O . LEU B 1 137 ? -0.437 28.766 -2.834 1 96.94 137 LEU B O 1
ATOM 3573 N N . GLN B 1 138 ? -2.424 28.922 -1.86 1 97.62 138 GLN B N 1
ATOM 3574 C CA . GLN B 1 138 ? -2.746 30.219 -2.445 1 97.62 138 GLN B CA 1
ATOM 3575 C C . GLN B 1 138 ? -1.99 31.344 -1.743 1 97.62 138 GLN B C 1
ATOM 3577 O O . GLN B 1 138 ? -1.642 32.344 -2.367 1 97.62 138 GLN B O 1
ATOM 3582 N N . ILE B 1 139 ? -1.729 31.141 -0.434 1 98.5 139 ILE B N 1
ATOM 3583 C CA . ILE B 1 139 ? -1.296 32.25 0.398 1 98.5 139 ILE B CA 1
ATOM 3584 C C . ILE B 1 139 ? 0.159 32.062 0.817 1 98.5 139 ILE B C 1
ATOM 3586 O O . ILE B 1 139 ? 1.015 32.906 0.542 1 98.5 139 ILE B O 1
ATOM 3590 N N . VAL B 1 140 ? 0.444 30.938 1.396 1 97.75 140 VAL B N 1
ATOM 3591 C CA . VAL B 1 140 ? 1.772 30.656 1.933 1 97.75 140 VAL B CA 1
ATOM 3592 C C . VAL B 1 140 ? 2.676 30.125 0.827 1 97.75 140 VAL B C 1
ATOM 3594 O O . VAL B 1 140 ? 3.869 30.422 0.783 1 97.75 140 VAL B O 1
ATOM 3597 N N . LYS B 1 141 ? 2.104 29.312 -0.066 1 96.62 141 LYS B N 1
ATOM 3598 C CA . LYS B 1 141 ? 2.795 28.719 -1.203 1 96.62 141 LYS B CA 1
ATOM 3599 C C . LYS B 1 141 ? 3.912 27.781 -0.739 1 96.62 141 LYS B C 1
ATOM 3601 O O . LYS B 1 141 ? 3.988 27.438 0.442 1 96.62 141 LYS B O 1
ATOM 3606 N N . THR B 1 142 ? 4.641 27.203 -1.667 1 95.19 142 THR B N 1
ATOM 3607 C CA . THR B 1 142 ? 5.723 26.281 -1.367 1 95.19 142 THR B CA 1
ATOM 3608 C C . THR B 1 142 ? 6.988 27.031 -0.968 1 95.19 142 THR B C 1
ATOM 3610 O O . THR B 1 142 ? 7.141 28.203 -1.297 1 95.19 142 THR B O 1
ATOM 3613 N N . ALA B 1 143 ? 7.816 26.438 -0.183 1 92.44 143 ALA B N 1
ATOM 3614 C CA . ALA B 1 143 ? 9.125 27 0.152 1 92.44 143 ALA B CA 1
ATOM 3615 C C . ALA B 1 143 ? 9.984 27.172 -1.1 1 92.44 143 ALA B C 1
ATOM 3617 O O . ALA B 1 143 ? 9.773 26.484 -2.104 1 92.44 143 ALA B O 1
ATOM 3618 N N . PRO B 1 144 ? 10.914 28.109 -1.026 1 88.12 144 PRO B N 1
ATOM 3619 C CA . PRO B 1 144 ? 11.82 28.266 -2.166 1 88.12 144 PRO B CA 1
ATOM 3620 C C . PRO B 1 144 ? 12.539 26.953 -2.523 1 88.12 144 PRO B C 1
ATOM 3622 O O . PRO B 1 144 ? 13.047 26.266 -1.639 1 88.12 144 PRO B O 1
ATOM 3625 N N . GLY B 1 145 ? 12.477 26.594 -3.762 1 84.62 145 GLY B N 1
ATOM 3626 C CA . GLY B 1 145 ? 13.172 25.406 -4.223 1 84.62 145 GLY B CA 1
ATOM 3627 C C . GLY B 1 145 ? 12.312 24.156 -4.176 1 84.62 145 GLY B C 1
ATOM 3628 O O . GLY B 1 145 ? 12.742 23.078 -4.609 1 84.62 145 GLY B O 1
ATOM 3629 N N . THR B 1 146 ? 11.172 24.328 -3.607 1 87.75 146 THR B N 1
ATOM 3630 C CA . THR B 1 146 ? 10.258 23.203 -3.525 1 87.75 146 THR B CA 1
ATOM 3631 C C . THR B 1 146 ? 9.078 23.391 -4.477 1 87.75 146 THR B C 1
ATOM 3633 O O . THR B 1 146 ? 8.492 24.469 -4.539 1 87.75 146 THR B O 1
ATOM 3636 N N . SER B 1 147 ? 8.75 22.344 -5.207 1 89.44 147 SER B N 1
ATOM 3637 C CA . SER B 1 147 ? 7.754 22.516 -6.254 1 89.44 147 SER B CA 1
ATOM 3638 C C . SER B 1 147 ? 6.414 21.906 -5.844 1 89.44 147 SER B C 1
ATOM 3640 O O . SER B 1 147 ? 5.402 22.125 -6.516 1 89.44 147 SER B O 1
ATOM 3642 N N . VAL B 1 148 ? 6.445 21.188 -4.695 1 96.12 148 VAL B N 1
ATOM 3643 C CA . VAL B 1 148 ? 5.215 20.469 -4.371 1 96.12 148 VAL B CA 1
ATOM 3644 C C . VAL B 1 148 ? 5.082 20.328 -2.855 1 96.12 148 VAL B C 1
ATOM 3646 O O . VAL B 1 148 ? 6.086 20.188 -2.148 1 96.12 148 VAL B O 1
ATOM 3649 N N . VAL B 1 149 ? 3.846 20.453 -2.342 1 97.25 149 VAL B N 1
ATOM 3650 C CA . VAL B 1 149 ? 3.537 20.125 -0.953 1 97.25 149 VAL B CA 1
ATOM 3651 C C . VAL B 1 149 ? 3.174 18.656 -0.835 1 97.25 149 VAL B C 1
ATOM 3653 O O . VAL B 1 149 ? 2.457 18.109 -1.683 1 97.25 149 VAL B O 1
ATOM 3656 N N . SER B 1 150 ? 3.764 18.016 0.138 1 97.81 150 SER B N 1
ATOM 3657 C CA . SER B 1 150 ? 3.479 16.609 0.406 1 97.81 150 SER B CA 1
ATOM 3658 C C . SER B 1 150 ? 3.275 16.359 1.896 1 97.81 150 SER B C 1
ATOM 3660 O O . SER B 1 150 ? 3.24 17.297 2.689 1 97.81 150 SER B O 1
ATOM 3662 N N . SER B 1 151 ? 3.037 15.102 2.229 1 96.94 151 SER B N 1
ATOM 3663 C CA . SER B 1 151 ? 2.83 14.75 3.631 1 96.94 151 SER B CA 1
ATOM 3664 C C . SER B 1 151 ? 3.748 13.609 4.059 1 96.94 151 SER B C 1
ATOM 3666 O O . SER B 1 151 ? 4.277 12.883 3.219 1 96.94 151 SER B O 1
ATOM 3668 N N . ILE B 1 152 ? 3.912 13.547 5.359 1 97.06 152 ILE B N 1
ATOM 3669 C CA . ILE B 1 152 ? 4.57 12.375 5.934 1 97.06 152 ILE B CA 1
ATOM 3670 C C . ILE B 1 152 ? 3.75 11.852 7.105 1 97.06 152 ILE B C 1
ATOM 3672 O O . ILE B 1 152 ? 2.996 12.602 7.734 1 97.06 152 ILE B O 1
ATOM 3676 N N . PHE B 1 153 ? 3.842 10.594 7.301 1 95.69 153 PHE B N 1
ATOM 3677 C CA . PHE B 1 153 ? 3.51 9.953 8.57 1 95.69 153 PHE B CA 1
ATOM 3678 C C . PHE B 1 153 ? 4.762 9.43 9.258 1 95.69 153 PHE B C 1
ATOM 3680 O O . PHE B 1 153 ? 5.555 8.711 8.648 1 95.69 153 PHE B O 1
ATOM 3687 N N . MET B 1 154 ? 4.969 9.867 10.484 1 95.06 154 MET B N 1
ATOM 3688 C CA . MET B 1 154 ? 5.992 9.266 11.328 1 95.06 154 MET B CA 1
ATOM 3689 C C . MET B 1 154 ? 5.473 7.988 11.984 1 95.06 154 MET B C 1
ATOM 3691 O O . MET B 1 154 ? 4.57 8.031 12.82 1 95.06 154 MET B O 1
ATOM 3695 N N . MET B 1 155 ? 6.078 6.859 11.57 1 96 155 MET B N 1
ATOM 3696 C CA . MET B 1 155 ? 5.613 5.547 12.008 1 96 155 MET B CA 1
ATOM 3697 C C . MET B 1 155 ? 6.508 4.992 13.117 1 96 155 MET B C 1
ATOM 3699 O O . MET B 1 155 ? 7.727 4.914 12.953 1 96 155 MET B O 1
ATOM 3703 N N . GLU B 1 156 ? 5.93 4.668 14.203 1 94.94 156 GLU B N 1
ATOM 3704 C CA . GLU B 1 156 ? 6.625 3.957 15.273 1 94.94 156 GLU B CA 1
ATOM 3705 C C . GLU B 1 156 ? 6.055 2.557 15.469 1 94.94 156 GLU B C 1
ATOM 3707 O O . GLU B 1 156 ? 4.988 2.395 16.062 1 94.94 156 GLU B O 1
ATOM 3712 N N . VAL B 1 157 ? 6.773 1.567 15.039 1 96.81 157 VAL B N 1
ATOM 3713 C CA . VAL B 1 157 ? 6.328 0.179 15.078 1 96.81 157 VAL B CA 1
ATOM 3714 C C . VAL B 1 157 ? 6.902 -0.515 16.312 1 96.81 157 VAL B C 1
ATOM 3716 O O . VAL B 1 157 ? 8.125 -0.558 16.484 1 96.81 157 VAL B O 1
ATOM 3719 N N . PRO B 1 158 ? 6.117 -1.081 17.172 1 95.5 158 PRO B N 1
ATOM 3720 C CA . PRO B 1 158 ? 6.625 -1.728 18.375 1 95.5 158 PRO B CA 1
ATOM 3721 C C . PRO B 1 158 ? 7.355 -3.037 18.094 1 95.5 158 PRO B C 1
ATOM 3723 O O . PRO B 1 158 ? 6.992 -3.758 17.156 1 95.5 158 PRO B O 1
ATOM 3726 N N . ASN B 1 159 ? 8.391 -3.326 18.922 1 95.19 159 ASN B N 1
ATOM 3727 C CA . ASN B 1 159 ? 9.125 -4.586 18.828 1 95.19 159 ASN B CA 1
ATOM 3728 C C . ASN B 1 159 ? 9.633 -4.836 17.406 1 95.19 159 ASN B C 1
ATOM 3730 O O . ASN B 1 159 ? 9.414 -5.914 16.859 1 95.19 159 ASN B O 1
ATOM 3734 N N . CYS B 1 160 ? 10.18 -3.77 16.828 1 96.56 160 CYS B N 1
ATOM 3735 C CA . CYS B 1 160 ? 10.586 -3.812 15.43 1 96.56 160 CYS B CA 1
ATOM 3736 C C . CYS B 1 160 ? 12.016 -3.307 15.266 1 96.56 160 CYS B C 1
ATOM 3738 O O . CYS B 1 160 ? 12.406 -2.318 15.891 1 96.56 160 CYS B O 1
ATOM 3740 N N . ASP B 1 161 ? 12.812 -3.988 14.453 1 96.81 161 ASP B N 1
ATOM 3741 C CA . ASP B 1 161 ? 14.203 -3.582 14.234 1 96.81 161 ASP B CA 1
ATOM 3742 C C . ASP B 1 161 ? 14.391 -3.012 12.836 1 96.81 161 ASP B C 1
ATOM 3744 O O . ASP B 1 161 ? 15.516 -2.684 12.438 1 96.81 161 ASP B O 1
ATOM 3748 N N . LEU B 1 162 ? 13.367 -2.826 12.086 1 97.75 162 LEU B N 1
ATOM 3749 C CA . LEU B 1 162 ? 13.453 -2.246 10.75 1 97.75 162 LEU B CA 1
ATOM 3750 C C . LEU B 1 162 ? 13.531 -0.725 10.82 1 97.75 162 LEU B C 1
ATOM 3752 O O . LEU B 1 162 ? 13.133 -0.124 11.82 1 97.75 162 LEU B O 1
ATOM 3756 N N . GLY B 1 163 ? 14.023 -0.136 9.758 1 96.75 163 GLY B N 1
ATOM 3757 C CA . GLY B 1 163 ? 14.227 1.303 9.805 1 96.75 163 GLY B CA 1
ATOM 3758 C C . GLY B 1 163 ? 15.172 1.738 10.906 1 96.75 163 GLY B C 1
ATOM 3759 O O . GLY B 1 163 ? 16.281 1.207 11.031 1 96.75 163 GLY B O 1
ATOM 3760 N N . ASP B 1 164 ? 14.812 2.766 11.602 1 95.81 164 ASP B N 1
ATOM 3761 C CA . ASP B 1 164 ? 15.562 3.199 12.773 1 95.81 164 ASP B CA 1
ATOM 3762 C C . ASP B 1 164 ? 14.945 2.643 14.055 1 95.81 164 ASP B C 1
ATOM 3764 O O . ASP B 1 164 ? 14.32 3.381 14.828 1 95.81 164 ASP B O 1
ATOM 3768 N N . ASN B 1 165 ? 15.148 1.293 14.258 1 95 165 ASN B N 1
ATOM 3769 C CA . ASN B 1 165 ? 14.625 0.577 15.414 1 95 165 ASN B CA 1
ATOM 3770 C C . ASN B 1 165 ? 13.109 0.759 15.539 1 95 165 ASN B C 1
ATOM 3772 O O . ASN B 1 165 ? 12.617 1.141 16.594 1 95 165 ASN B O 1
ATOM 3776 N N . GLY B 1 166 ? 12.469 0.586 14.414 1 96.5 166 GLY B N 1
ATOM 3777 C CA . GLY B 1 166 ? 11.008 0.622 14.398 1 96.5 166 GLY B CA 1
ATOM 3778 C C . GLY B 1 166 ? 10.453 1.991 14.062 1 96.5 166 GLY B C 1
ATOM 3779 O O . GLY B 1 166 ? 9.234 2.164 13.961 1 96.5 166 GLY B O 1
ATOM 3780 N N . PHE B 1 167 ? 11.344 3.006 13.867 1 96.44 167 PHE B N 1
ATOM 3781 C CA . PHE B 1 167 ? 10.906 4.348 13.492 1 96.44 167 PHE B CA 1
ATOM 3782 C C . PHE B 1 167 ? 11.188 4.609 12.016 1 96.44 167 PHE B C 1
ATOM 3784 O O . PHE B 1 167 ? 12.305 4.414 11.547 1 96.44 167 PHE B O 1
ATOM 3791 N N . LEU B 1 168 ? 10.141 4.992 11.195 1 98.44 168 LEU B N 1
ATOM 3792 C CA . LEU B 1 168 ? 10.258 5.266 9.766 1 98.44 168 LEU B CA 1
ATOM 3793 C C . LEU B 1 168 ? 9.367 6.438 9.359 1 98.44 168 LEU B C 1
ATOM 3795 O O . LEU B 1 168 ? 8.367 6.719 10.023 1 98.44 168 LEU B O 1
ATOM 3799 N N . LEU B 1 169 ? 9.75 7.086 8.328 1 98.56 169 LEU B N 1
ATOM 3800 C CA . LEU B 1 169 ? 8.883 8.07 7.695 1 98.56 169 LEU B CA 1
ATOM 3801 C C . LEU B 1 169 ? 8.242 7.5 6.43 1 98.56 169 LEU B C 1
ATOM 3803 O O . LEU B 1 169 ? 8.93 6.895 5.605 1 98.56 169 LEU B O 1
ATOM 3807 N N . PHE B 1 170 ? 6.918 7.594 6.312 1 98.81 170 PHE B N 1
ATOM 3808 C CA . PHE B 1 170 ? 6.156 7.199 5.137 1 98.81 170 PHE B CA 1
ATOM 3809 C C . PHE B 1 170 ? 5.656 8.422 4.375 1 98.81 170 PHE B C 1
ATOM 3811 O O . PHE B 1 170 ? 5.039 9.312 4.961 1 98.81 170 PHE B O 1
ATOM 3818 N N . SER B 1 171 ? 5.957 8.547 3.115 1 98.81 171 SER B N 1
ATOM 3819 C CA . SER B 1 171 ? 5.539 9.688 2.312 1 98.81 171 SER B CA 1
ATOM 3820 C C . SER B 1 171 ? 5.316 9.297 0.858 1 98.81 171 SER B C 1
ATOM 3822 O O . SER B 1 171 ? 6.012 8.422 0.332 1 98.81 171 SER B O 1
ATOM 3824 N N . ASP B 1 172 ? 4.461 9.93 0.217 1 98.12 172 ASP B N 1
ATOM 3825 C CA . ASP B 1 172 ? 3.311 10.766 0.555 1 98.12 172 ASP B CA 1
ATOM 3826 C C . ASP B 1 172 ? 2.07 9.914 0.809 1 98.12 172 ASP B C 1
ATOM 3828 O O . ASP B 1 172 ? 1.753 9.016 0.021 1 98.12 172 ASP B O 1
ATOM 3832 N N . CYS B 1 173 ? 1.405 10.266 1.831 1 97.25 173 CYS B N 1
ATOM 3833 C CA . CYS B 1 173 ? 0.312 9.383 2.223 1 97.25 173 CYS B CA 1
ATOM 3834 C C . CYS B 1 173 ? -1.005 10.141 2.301 1 97.25 173 CYS B C 1
ATOM 3836 O O . CYS B 1 173 ? -2.035 9.578 2.668 1 97.25 173 CYS B O 1
ATOM 3838 N N . ALA B 1 174 ? -1.006 11.469 1.917 1 95.12 174 ALA B N 1
ATOM 3839 C CA . ALA B 1 174 ? -2.252 12.188 2.18 1 95.12 174 ALA B CA 1
ATOM 3840 C C . ALA B 1 174 ? -2.512 13.242 1.113 1 95.12 174 ALA B C 1
ATOM 3842 O O . ALA B 1 174 ? -3.641 13.719 0.963 1 95.12 174 ALA B O 1
ATOM 3843 N N . VAL B 1 175 ? -1.562 13.594 0.277 1 95.81 175 VAL B N 1
ATOM 3844 C CA . VAL B 1 175 ? -1.716 14.875 -0.395 1 95.81 175 VAL B CA 1
ATOM 3845 C C . VAL B 1 175 ? -1.779 14.664 -1.906 1 95.81 175 VAL B C 1
ATOM 3847 O O . VAL B 1 175 ? -2.693 15.164 -2.57 1 95.81 175 VAL B O 1
ATOM 3850 N N . ASN B 1 176 ? -0.79 13.961 -2.486 1 97 176 ASN B N 1
ATOM 3851 C CA . ASN B 1 176 ? -0.668 13.922 -3.941 1 97 176 ASN B CA 1
ATOM 3852 C C . ASN B 1 176 ? -1.18 12.602 -4.512 1 97 176 ASN B C 1
ATOM 3854 O O . ASN B 1 176 ? -0.499 11.578 -4.43 1 97 176 ASN B O 1
ATOM 3858 N N . PRO B 1 177 ? -2.279 12.609 -5.184 1 97.19 177 PRO B N 1
ATOM 3859 C CA . PRO B 1 177 ? -2.863 11.359 -5.672 1 97.19 177 PRO B CA 1
ATOM 3860 C C . PRO B 1 177 ? -1.966 10.641 -6.68 1 97.19 177 PRO B C 1
ATOM 3862 O O . PRO B 1 177 ? -1.752 9.43 -6.566 1 97.19 177 PRO B O 1
ATOM 3865 N N . VAL B 1 178 ? -1.451 11.398 -7.684 1 97.81 178 VAL B N 1
ATOM 3866 C CA . VAL B 1 178 ? -0.608 10.82 -8.727 1 97.81 178 VAL B CA 1
ATOM 3867 C C . VAL B 1 178 ? 0.579 11.742 -9 1 97.81 178 VAL B C 1
ATOM 3869 O O . VAL B 1 178 ? 0.628 12.406 -10.039 1 97.81 178 VAL B O 1
ATOM 3872 N N . PRO B 1 179 ? 1.552 11.75 -8.117 1 98.25 179 PRO B N 1
ATOM 3873 C CA . PRO B 1 179 ? 2.709 12.609 -8.383 1 98.25 179 PRO B CA 1
ATOM 3874 C C . PRO B 1 179 ? 3.439 12.242 -9.672 1 98.25 179 PRO B C 1
ATOM 3876 O O . PRO B 1 179 ? 3.568 11.055 -9.984 1 98.25 179 PRO B O 1
ATOM 3879 N N . ASN B 1 180 ? 3.824 13.172 -10.461 1 97.94 180 ASN B N 1
ATOM 3880 C CA . ASN B 1 180 ? 4.695 12.914 -11.602 1 97.94 180 ASN B CA 1
ATOM 3881 C C . ASN B 1 180 ? 6.148 12.734 -11.164 1 97.94 180 ASN B C 1
ATOM 3883 O O . ASN B 1 180 ? 6.449 12.75 -9.977 1 97.94 180 ASN B O 1
ATOM 3887 N N . THR B 1 181 ? 7.016 12.539 -12.172 1 98.38 181 THR B N 1
ATOM 3888 C CA . THR B 1 181 ? 8.422 12.242 -11.922 1 98.38 181 THR B CA 1
ATOM 3889 C C . THR B 1 181 ? 9.07 13.344 -11.086 1 98.38 181 THR B C 1
ATOM 3891 O O . THR B 1 181 ? 9.742 13.062 -10.094 1 98.38 181 THR B O 1
ATOM 3894 N N . GLU B 1 182 ? 8.883 14.594 -11.414 1 97.62 182 GLU B N 1
ATOM 3895 C CA . GLU B 1 182 ? 9.484 15.727 -10.719 1 97.62 182 GLU B CA 1
ATOM 3896 C C . GLU B 1 182 ? 8.945 15.859 -9.297 1 97.62 182 GLU B C 1
ATOM 3898 O O . GLU B 1 182 ? 9.703 16.109 -8.359 1 97.62 182 GLU B O 1
ATOM 3903 N N . GLN B 1 183 ? 7.691 15.688 -9.195 1 97.75 183 GLN B N 1
ATOM 3904 C CA . GLN B 1 183 ? 7.055 15.773 -7.883 1 97.75 183 GLN B CA 1
ATOM 3905 C C . GLN B 1 183 ? 7.562 14.672 -6.953 1 97.75 183 GLN B C 1
ATOM 3907 O O . GLN B 1 183 ? 7.836 14.93 -5.777 1 97.75 183 GLN B O 1
ATOM 3912 N N . LEU B 1 184 ? 7.676 13.477 -7.5 1 98.62 184 LEU B N 1
ATOM 3913 C CA . LEU B 1 184 ? 8.133 12.352 -6.695 1 98.62 184 LEU B CA 1
ATOM 3914 C C . LEU B 1 184 ? 9.555 12.578 -6.203 1 98.62 184 LEU B C 1
ATOM 3916 O O . LEU B 1 184 ? 9.875 12.266 -5.055 1 98.62 184 LEU B O 1
ATOM 3920 N N . ALA B 1 185 ? 10.391 13.141 -7.055 1 98.25 185 ALA B N 1
ATOM 3921 C CA . ALA B 1 185 ? 11.75 13.492 -6.664 1 98.25 185 ALA B CA 1
ATOM 3922 C C . ALA B 1 185 ? 11.75 14.539 -5.555 1 98.25 185 ALA B C 1
ATOM 3924 O O . ALA B 1 185 ? 12.484 14.398 -4.566 1 98.25 185 ALA B O 1
ATOM 3925 N N . ALA B 1 186 ? 10.938 15.539 -5.695 1 97.38 186 ALA B N 1
ATOM 3926 C CA . ALA B 1 186 ? 10.844 16.625 -4.711 1 97.38 186 ALA B CA 1
ATOM 3927 C C . ALA B 1 186 ? 10.336 16.094 -3.371 1 97.38 186 ALA B C 1
ATOM 3929 O O . ALA B 1 186 ? 10.805 16.531 -2.312 1 97.38 186 ALA B O 1
ATOM 3930 N N . ILE B 1 187 ? 9.383 15.195 -3.42 1 98.25 187 ILE B N 1
ATOM 3931 C CA . ILE B 1 187 ? 8.82 14.594 -2.217 1 98.25 187 ILE B CA 1
ATOM 3932 C C . ILE B 1 187 ? 9.898 13.82 -1.467 1 98.25 187 ILE B C 1
ATOM 3934 O O . ILE B 1 187 ? 10.016 13.938 -0.245 1 98.25 187 ILE B O 1
ATOM 3938 N N . ALA B 1 188 ? 10.695 13.078 -2.209 1 98.56 188 ALA B N 1
ATOM 3939 C CA . ALA B 1 188 ? 11.773 12.305 -1.599 1 98.56 188 ALA B CA 1
ATOM 3940 C C . ALA B 1 188 ? 12.766 13.227 -0.895 1 98.56 188 ALA B C 1
ATOM 3942 O O . ALA B 1 188 ? 13.148 12.977 0.25 1 98.56 188 ALA B O 1
ATOM 3943 N N . ILE B 1 189 ? 13.117 14.289 -1.548 1 97.25 189 ILE B N 1
ATOM 3944 C CA . ILE B 1 189 ? 14.094 15.227 -1.011 1 97.25 189 ILE B CA 1
ATOM 3945 C C . ILE B 1 189 ? 13.523 15.922 0.223 1 97.25 189 ILE B C 1
ATOM 3947 O O . ILE B 1 189 ? 14.188 16.016 1.258 1 97.25 189 ILE B O 1
ATOM 3951 N N . SER B 1 190 ? 12.289 16.391 0.14 1 96 190 SER B N 1
ATOM 3952 C CA . SER B 1 190 ? 11.633 17.047 1.261 1 96 190 SER B CA 1
ATOM 3953 C C . SER B 1 190 ? 11.516 16.125 2.463 1 96 190 SER B C 1
ATOM 3955 O O . SER B 1 190 ? 11.695 16.547 3.605 1 96 190 SER B O 1
ATOM 3957 N N . THR B 1 191 ? 11.234 14.859 2.176 1 98 191 THR B N 1
ATOM 3958 C CA . THR B 1 191 ? 11.055 13.898 3.256 1 98 191 THR B CA 1
ATOM 3959 C C . THR B 1 191 ? 12.391 13.617 3.949 1 98 191 THR B C 1
ATOM 3961 O O . THR B 1 191 ? 12.438 13.477 5.172 1 98 191 THR B O 1
ATOM 3964 N N . ALA B 1 192 ? 13.43 13.516 3.156 1 97.56 192 ALA B N 1
ATOM 3965 C CA . ALA B 1 192 ? 14.758 13.336 3.725 1 97.56 192 ALA B CA 1
ATOM 3966 C C . ALA B 1 192 ? 15.133 14.516 4.625 1 97.56 192 ALA B C 1
ATOM 3968 O O . ALA B 1 192 ? 15.711 14.32 5.699 1 97.56 192 ALA B O 1
ATOM 3969 N N . GLU B 1 193 ? 14.805 15.68 4.18 1 93.38 193 GLU B N 1
ATOM 3970 C CA . GLU B 1 193 ? 15.086 16.875 4.973 1 93.38 193 GLU B CA 1
ATOM 3971 C C . GLU B 1 193 ? 14.312 16.859 6.289 1 93.38 193 GLU B C 1
ATOM 3973 O O . GLU B 1 193 ? 14.859 17.203 7.34 1 93.38 193 GLU B O 1
ATOM 3978 N N . THR B 1 194 ? 13.078 16.5 6.191 1 93.62 194 THR B N 1
ATOM 3979 C CA . THR B 1 194 ? 12.266 16.391 7.395 1 93.62 194 THR B CA 1
ATOM 3980 C C . THR B 1 194 ? 12.836 15.352 8.352 1 93.62 194 THR B C 1
ATOM 3982 O O . THR B 1 194 ? 12.898 15.578 9.562 1 93.62 194 THR B O 1
ATOM 3985 N N . ALA B 1 195 ? 13.25 14.203 7.816 1 95.75 195 ALA B N 1
ATOM 3986 C CA . ALA B 1 195 ? 13.844 13.148 8.633 1 95.75 195 ALA B CA 1
ATOM 3987 C C . ALA B 1 195 ? 15.047 13.672 9.414 1 95.75 195 ALA B C 1
ATOM 3989 O O . ALA B 1 195 ? 15.211 13.367 10.594 1 95.75 195 ALA B O 1
ATOM 3990 N N . LYS B 1 196 ? 15.805 14.461 8.742 1 93.5 196 LYS B N 1
ATOM 3991 C CA . LYS B 1 196 ? 17.016 15.008 9.359 1 93.5 196 LYS B CA 1
ATOM 3992 C C . LYS B 1 196 ? 16.672 16.094 10.375 1 93.5 196 LYS B C 1
ATOM 3994 O O . LYS B 1 196 ? 17.078 16.031 11.531 1 93.5 196 LYS B O 1
ATOM 3999 N N . SER B 1 197 ? 15.883 17.062 9.977 1 88.88 197 SER B N 1
ATOM 4000 C CA . SER B 1 197 ? 15.695 18.281 10.75 1 88.88 197 SER B CA 1
ATOM 4001 C C . SER B 1 197 ? 14.711 18.062 11.891 1 88.88 197 SER B C 1
ATOM 4003 O O . SER B 1 197 ? 14.922 18.562 13 1 88.88 197 SER B O 1
ATOM 4005 N N . LEU B 1 198 ? 13.68 17.328 11.617 1 90.25 198 LEU B N 1
ATOM 4006 C CA . LEU B 1 198 ? 12.617 17.172 12.602 1 90.25 198 LEU B CA 1
ATOM 4007 C C . LEU B 1 198 ? 12.867 15.945 13.484 1 90.25 198 LEU B C 1
ATOM 4009 O O . LEU B 1 198 ? 12.602 15.977 14.688 1 90.25 198 LEU B O 1
ATOM 4013 N N . CYS B 1 199 ? 13.453 14.867 12.867 1 91.5 199 CYS B N 1
ATOM 4014 C CA . CYS B 1 199 ? 13.5 13.594 13.586 1 91.5 199 CYS B CA 1
ATOM 4015 C C . CYS B 1 199 ? 14.922 13.266 14.016 1 91.5 199 CYS B C 1
ATOM 4017 O O . CYS B 1 199 ? 15.141 12.344 14.805 1 91.5 199 CYS B O 1
ATOM 4019 N N . GLY B 1 200 ? 15.922 13.992 13.516 1 90.25 200 GLY B N 1
ATOM 4020 C CA . GLY B 1 200 ? 17.312 13.711 13.852 1 90.25 200 GLY B CA 1
ATOM 4021 C C . GLY B 1 200 ? 17.797 12.391 13.281 1 90.25 200 GLY B C 1
ATOM 4022 O O . GLY B 1 200 ? 18.672 11.742 13.867 1 90.25 200 GLY B O 1
ATOM 4023 N N . MET B 1 201 ? 17.25 12.008 12.172 1 94.06 201 MET B N 1
ATOM 4024 C CA . MET B 1 201 ? 17.594 10.742 11.539 1 94.06 201 MET B CA 1
ATOM 4025 C C . MET B 1 201 ? 18.641 10.953 10.438 1 94.06 201 MET B C 1
ATOM 4027 O O . MET B 1 201 ? 18.766 12.055 9.898 1 94.06 201 MET B O 1
ATOM 4031 N N . ASP B 1 202 ? 19.438 9.961 10.258 1 97.12 202 ASP B N 1
ATOM 4032 C CA . ASP B 1 202 ? 20.203 9.852 9.008 1 97.12 202 ASP B CA 1
ATOM 4033 C C . ASP B 1 202 ? 19.359 9.188 7.918 1 97.12 202 ASP B C 1
ATOM 4035 O O . ASP B 1 202 ? 19.281 7.957 7.859 1 97.12 202 ASP B O 1
ATOM 4039 N N . PRO B 1 203 ? 18.828 9.977 7.031 1 98.5 203 PRO B N 1
ATOM 4040 C CA . PRO B 1 203 ? 17.844 9.422 6.105 1 98.5 203 PRO B CA 1
ATOM 4041 C C . PRO B 1 203 ? 18.453 8.445 5.105 1 98.5 203 PRO B C 1
ATOM 4043 O O . PRO B 1 203 ? 19.5 8.734 4.508 1 98.5 203 PRO B O 1
ATOM 4046 N N . LYS B 1 204 ? 17.938 7.312 4.961 1 98.88 204 LYS B N 1
ATOM 4047 C CA . LYS B 1 204 ? 18.109 6.336 3.889 1 98.88 204 LYS B CA 1
ATOM 4048 C C . LYS B 1 204 ? 16.797 6.129 3.125 1 98.88 204 LYS B C 1
ATOM 4050 O O . LYS B 1 204 ? 15.93 5.371 3.564 1 98.88 204 LYS B O 1
ATOM 4055 N N . VAL B 1 205 ? 16.734 6.742 1.942 1 98.94 205 VAL B N 1
ATOM 4056 C CA . VAL B 1 205 ? 15.469 6.953 1.25 1 98.94 205 VAL B CA 1
ATOM 4057 C C . VAL B 1 205 ? 15.266 5.863 0.199 1 98.94 205 VAL B C 1
ATOM 4059 O O . VAL B 1 205 ? 16.031 5.773 -0.763 1 98.94 205 VAL B O 1
ATOM 4062 N N . ALA B 1 206 ? 14.266 5.031 0.348 1 98.94 206 ALA B N 1
ATOM 4063 C CA . ALA B 1 206 ? 13.891 4.031 -0.649 1 98.94 206 ALA B CA 1
ATOM 4064 C C . ALA B 1 206 ? 12.719 4.523 -1.503 1 98.94 206 ALA B C 1
ATOM 4066 O O . ALA B 1 206 ? 11.664 4.871 -0.977 1 98.94 206 ALA B O 1
ATOM 4067 N N . MET B 1 207 ? 12.93 4.59 -2.799 1 98.94 207 MET B N 1
ATOM 4068 C CA . MET B 1 207 ? 11.859 4.871 -3.76 1 98.94 207 MET B CA 1
ATOM 4069 C C . MET B 1 207 ? 11.117 3.596 -4.137 1 98.94 207 MET B C 1
ATOM 4071 O O . MET B 1 207 ? 11.633 2.779 -4.906 1 98.94 207 MET B O 1
ATOM 4075 N N . LEU B 1 208 ? 9.891 3.445 -3.705 1 98.94 208 LEU B N 1
ATOM 4076 C CA . LEU B 1 208 ? 9.211 2.154 -3.721 1 98.94 208 LEU B CA 1
ATOM 4077 C C . LEU B 1 208 ? 8.539 1.907 -5.07 1 98.94 208 LEU B C 1
ATOM 4079 O O . LEU B 1 208 ? 8.008 2.834 -5.68 1 98.94 208 LEU B O 1
ATOM 4083 N N . SER B 1 209 ? 8.539 0.731 -5.445 1 98.62 209 SER B N 1
ATOM 4084 C CA . SER B 1 209 ? 7.91 0.197 -6.648 1 98.62 209 SER B CA 1
ATOM 4085 C C . SER B 1 209 ? 7.66 -1.302 -6.523 1 98.62 209 SER B C 1
ATOM 4087 O O . SER B 1 209 ? 8.133 -1.938 -5.582 1 98.62 209 SER B O 1
ATOM 4089 N N . PHE B 1 210 ? 6.871 -1.827 -7.484 1 96.69 210 PHE B N 1
ATOM 4090 C CA . PHE B 1 210 ? 6.727 -3.277 -7.516 1 96.69 210 PHE B CA 1
ATOM 4091 C C . PHE B 1 210 ? 7.906 -3.924 -8.227 1 96.69 210 PHE B C 1
ATOM 4093 O O . PHE B 1 210 ? 7.957 -5.148 -8.375 1 96.69 210 PHE B O 1
ATOM 4100 N N . SER B 1 211 ? 8.883 -3.209 -8.562 1 95.62 211 SER B N 1
ATOM 4101 C CA . SER B 1 211 ? 10.109 -3.637 -9.227 1 95.62 211 SER B CA 1
ATOM 4102 C C . SER B 1 211 ? 11.336 -3.273 -8.398 1 95.62 211 SER B C 1
ATOM 4104 O O . SER B 1 211 ? 11.336 -2.279 -7.672 1 95.62 211 SER B O 1
ATOM 4106 N N . THR B 1 212 ? 12.336 -4.117 -8.477 1 95.94 212 THR B N 1
ATOM 4107 C CA . THR B 1 212 ? 13.656 -3.787 -7.941 1 95.94 212 THR B CA 1
ATOM 4108 C C . THR B 1 212 ? 14.703 -3.766 -9.047 1 95.94 212 THR B C 1
ATOM 4110 O O . THR B 1 212 ? 14.984 -4.797 -9.656 1 95.94 212 THR B O 1
ATOM 4113 N N . LYS B 1 213 ? 15.312 -2.672 -9.281 1 95.94 213 LYS B N 1
ATOM 4114 C CA . LYS B 1 213 ? 16.453 -2.48 -10.18 1 95.94 213 LYS B CA 1
ATOM 4115 C C . LYS B 1 213 ? 16.219 -3.168 -11.523 1 95.94 213 LYS B C 1
ATOM 4117 O O . LYS B 1 213 ? 17.062 -3.93 -11.992 1 95.94 213 LYS B O 1
ATOM 4122 N N . GLY B 1 214 ? 15.008 -2.953 -12.078 1 92.44 214 GLY B N 1
ATOM 4123 C CA . GLY B 1 214 ? 14.742 -3.406 -13.438 1 92.44 214 GLY B CA 1
ATOM 4124 C C . GLY B 1 214 ? 14.117 -4.789 -13.492 1 92.44 214 GLY B C 1
ATOM 4125 O O . GLY B 1 214 ? 14.008 -5.379 -14.57 1 92.44 214 GLY B O 1
ATOM 4126 N N . SER B 1 215 ? 13.664 -5.34 -12.391 1 89.44 215 SER B N 1
ATOM 4127 C CA . SER B 1 215 ? 13.062 -6.668 -12.359 1 89.44 215 SER B CA 1
ATOM 4128 C C . SER B 1 215 ? 11.742 -6.695 -13.133 1 89.44 215 SER B C 1
ATOM 4130 O O . SER B 1 215 ? 11.25 -7.77 -13.492 1 89.44 215 SER B O 1
ATOM 4132 N N . ALA B 1 216 ? 11.117 -5.531 -13.367 1 89.69 216 ALA B N 1
ATOM 4133 C CA . ALA B 1 216 ? 9.898 -5.41 -14.156 1 89.69 216 ALA B CA 1
ATOM 4134 C C . ALA B 1 216 ? 9.977 -4.211 -15.102 1 89.69 216 ALA B C 1
ATOM 4136 O O . ALA B 1 216 ? 10.812 -3.322 -14.914 1 89.69 216 ALA B O 1
ATOM 4137 N N . GLN B 1 217 ? 9.141 -4.297 -16.125 1 92.56 217 GLN B N 1
ATOM 4138 C CA . GLN B 1 217 ? 9.039 -3.195 -17.078 1 92.56 217 GLN B CA 1
ATOM 4139 C C . GLN B 1 217 ? 7.617 -2.658 -17.141 1 92.56 217 GLN B C 1
ATOM 4141 O O . GLN B 1 217 ? 6.68 -3.404 -17.438 1 92.56 217 GLN B O 1
ATOM 4146 N N . HIS B 1 218 ? 7.492 -1.427 -16.859 1 96.12 218 HIS B N 1
ATOM 4147 C CA . HIS B 1 218 ? 6.219 -0.719 -16.875 1 96.12 218 HIS B CA 1
ATOM 4148 C C . HIS B 1 218 ? 6.418 0.783 -16.703 1 96.12 218 HIS B C 1
ATOM 4150 O O . HIS B 1 218 ? 7.406 1.218 -16.109 1 96.12 218 HIS B O 1
ATOM 4156 N N . GLU B 1 219 ? 5.473 1.555 -17.125 1 97.75 219 GLU B N 1
ATOM 4157 C CA . GLU B 1 219 ? 5.562 3.006 -17.016 1 97.75 219 GLU B CA 1
ATOM 4158 C C . GLU B 1 219 ? 5.617 3.443 -15.547 1 97.75 219 GLU B C 1
ATOM 4160 O O . GLU B 1 219 ? 6.305 4.41 -15.211 1 97.75 219 GLU B O 1
ATOM 4165 N N . ASN B 1 220 ? 4.883 2.789 -14.688 1 97.81 220 ASN B N 1
ATOM 4166 C CA . ASN B 1 220 ? 4.898 3.098 -13.258 1 97.81 220 ASN B CA 1
ATOM 4167 C C . ASN B 1 220 ? 6.277 2.859 -12.648 1 97.81 220 ASN B C 1
ATOM 4169 O O . ASN B 1 220 ? 6.68 3.561 -11.719 1 97.81 220 ASN B O 1
ATOM 4173 N N . VAL B 1 221 ? 6.988 1.855 -13.133 1 98.06 221 VAL B N 1
ATOM 4174 C CA . VAL B 1 221 ? 8.352 1.549 -12.703 1 98.06 221 VAL B CA 1
ATOM 4175 C C . VAL B 1 221 ? 9.305 2.623 -13.219 1 98.06 221 VAL B C 1
ATOM 4177 O O . VAL B 1 221 ? 10.148 3.125 -12.461 1 98.06 221 VAL B O 1
ATOM 4180 N N . ASP B 1 222 ? 9.086 3.016 -14.461 1 98.56 222 ASP B N 1
ATOM 4181 C CA . ASP B 1 222 ? 9.938 4.027 -15.086 1 98.56 222 ASP B CA 1
ATOM 4182 C C . ASP B 1 222 ? 9.844 5.359 -14.352 1 98.56 222 ASP B C 1
ATOM 4184 O O . ASP B 1 222 ? 10.844 6.047 -14.164 1 98.56 222 ASP B O 1
ATOM 4188 N N . LYS B 1 223 ? 8.664 5.672 -13.961 1 98.62 223 LYS B N 1
ATOM 4189 C CA . LYS B 1 223 ? 8.445 6.918 -13.234 1 98.62 223 LYS B CA 1
ATOM 4190 C C . LYS B 1 223 ? 9.281 6.965 -11.961 1 98.62 223 LYS B C 1
ATOM 4192 O O . LYS B 1 223 ? 9.914 7.98 -11.664 1 98.62 223 LYS B O 1
ATOM 4197 N N . VAL B 1 224 ? 9.336 5.91 -11.234 1 98.81 224 VAL B N 1
ATOM 4198 C CA . VAL B 1 224 ? 10.07 5.848 -9.977 1 98.81 224 VAL B CA 1
ATOM 4199 C C . VAL B 1 224 ? 11.57 5.875 -10.25 1 98.81 224 VAL B C 1
ATOM 4201 O O . VAL B 1 224 ? 12.32 6.555 -9.547 1 98.81 224 VAL B O 1
ATOM 4204 N N . ARG B 1 225 ? 11.984 5.133 -11.273 1 98.62 225 ARG B N 1
ATOM 4205 C CA . ARG B 1 225 ? 13.391 5.105 -11.656 1 98.62 225 ARG B CA 1
ATOM 4206 C C . ARG B 1 225 ? 13.883 6.496 -12.031 1 98.62 225 ARG B C 1
ATOM 4208 O O . ARG B 1 225 ? 14.945 6.93 -11.57 1 98.62 225 ARG B O 1
ATOM 4215 N N . GLU B 1 226 ? 13.102 7.164 -12.836 1 98.81 226 GLU B N 1
ATOM 4216 C CA . GLU B 1 226 ? 13.469 8.5 -13.297 1 98.81 226 GLU B CA 1
ATOM 4217 C C . GLU B 1 226 ? 13.438 9.5 -12.148 1 98.81 226 GLU B C 1
ATOM 4219 O O . GLU B 1 226 ? 14.289 10.391 -12.07 1 98.81 226 GLU B O 1
ATOM 4224 N N . ALA B 1 227 ? 12.453 9.406 -11.266 1 98.81 227 ALA B N 1
ATOM 4225 C CA . ALA B 1 227 ? 12.391 10.273 -10.094 1 98.81 227 ALA B CA 1
ATOM 4226 C C . ALA B 1 227 ? 13.617 10.094 -9.203 1 98.81 227 ALA B C 1
ATOM 4228 O O . ALA B 1 227 ? 14.133 11.062 -8.641 1 98.81 227 ALA B O 1
ATOM 4229 N N . THR B 1 228 ? 14.039 8.812 -9.055 1 98.88 228 THR B N 1
ATOM 4230 C CA . THR B 1 228 ? 15.227 8.508 -8.258 1 98.88 228 THR B CA 1
ATOM 4231 C C . THR B 1 228 ? 16.453 9.188 -8.852 1 98.88 228 THR B C 1
ATOM 4233 O O . THR B 1 228 ? 17.234 9.812 -8.125 1 98.88 228 THR B O 1
ATOM 4236 N N . LYS B 1 229 ? 16.594 9.031 -10.133 1 98.62 229 LYS B N 1
ATOM 4237 C CA . LYS B 1 229 ? 17.703 9.648 -10.836 1 98.62 229 LYS B CA 1
ATOM 4238 C C . LYS B 1 229 ? 17.703 11.164 -10.648 1 98.62 229 LYS B C 1
ATOM 4240 O O . LYS B 1 229 ? 18.734 11.766 -10.367 1 98.62 229 LYS B O 1
ATOM 4245 N N . LEU B 1 230 ? 16.562 11.742 -10.82 1 98.31 230 LEU B N 1
ATOM 4246 C CA . LEU B 1 230 ? 16.422 13.188 -10.695 1 98.31 230 LEU B CA 1
ATOM 4247 C C . LEU B 1 230 ? 16.75 13.648 -9.281 1 98.31 230 LEU B C 1
ATOM 4249 O O . LEU B 1 230 ? 17.453 14.656 -9.102 1 98.31 230 LEU B O 1
ATOM 4253 N N . ALA B 1 231 ? 16.234 12.977 -8.258 1 98.12 231 ALA B N 1
ATOM 4254 C CA . ALA B 1 231 ? 16.531 13.328 -6.871 1 98.12 231 ALA B CA 1
ATOM 4255 C C . ALA B 1 231 ? 18.031 13.273 -6.594 1 98.12 231 ALA B C 1
ATOM 4257 O O . ALA B 1 231 ? 18.562 14.141 -5.902 1 98.12 231 ALA B O 1
ATOM 4258 N N . LYS B 1 232 ? 18.703 12.242 -7.117 1 98.06 232 LYS B N 1
ATOM 4259 C CA . LYS B 1 232 ? 20.141 12.102 -6.945 1 98.06 232 LYS B CA 1
ATOM 4260 C C . LYS B 1 232 ? 20.891 13.266 -7.586 1 98.06 232 LYS B C 1
ATOM 4262 O O . LYS B 1 232 ? 21.891 13.734 -7.051 1 98.06 232 LYS B O 1
ATOM 4267 N N . GLN B 1 233 ? 20.422 13.656 -8.703 1 97.94 233 GLN B N 1
ATOM 4268 C CA . GLN B 1 233 ? 21.031 14.781 -9.398 1 97.94 233 GLN B CA 1
ATOM 4269 C C . GLN B 1 233 ? 20.875 16.078 -8.594 1 97.94 233 GLN B C 1
ATOM 4271 O O . GLN B 1 233 ? 21.797 16.875 -8.516 1 97.94 233 GLN B O 1
ATOM 4276 N N . MET B 1 234 ? 19.734 16.219 -8.039 1 95.94 234 MET B N 1
ATOM 4277 C CA . MET B 1 234 ? 19.422 17.438 -7.297 1 95.94 234 MET B CA 1
ATOM 4278 C C . MET B 1 234 ? 20.141 17.469 -5.953 1 95.94 234 MET B C 1
ATOM 4280 O O . MET B 1 234 ? 20.5 18.531 -5.461 1 95.94 234 MET B O 1
ATOM 4284 N N . GLN B 1 235 ? 20.297 16.312 -5.332 1 96.56 235 GLN B N 1
ATOM 4285 C CA . GLN B 1 235 ? 20.969 16.156 -4.047 1 96.56 235 GLN B CA 1
ATOM 4286 C C . GLN B 1 235 ? 21.922 14.984 -4.07 1 96.56 235 GLN B C 1
ATOM 4288 O O . GLN B 1 235 ? 21.641 13.922 -3.51 1 96.56 235 GLN B O 1
ATOM 4293 N N . PRO B 1 236 ? 23.109 15.164 -4.52 1 97.12 236 PRO B N 1
ATOM 4294 C CA . PRO B 1 236 ? 24.047 14.07 -4.762 1 97.12 236 PRO B CA 1
ATOM 4295 C C . PRO B 1 236 ? 24.484 13.375 -3.475 1 97.12 236 PRO B C 1
ATOM 4297 O O . PRO B 1 236 ? 24.875 12.203 -3.508 1 97.12 236 PRO B O 1
ATOM 4300 N N . ASP B 1 237 ? 24.375 14.016 -2.357 1 96.94 237 ASP B N 1
ATOM 4301 C CA . ASP B 1 237 ? 24.844 13.438 -1.101 1 96.94 237 ASP B CA 1
ATOM 4302 C C . ASP B 1 237 ? 23.719 12.664 -0.407 1 96.94 237 ASP B C 1
ATOM 4304 O O . ASP B 1 237 ? 23.953 11.977 0.586 1 96.94 237 ASP B O 1
ATOM 4308 N N . LEU B 1 238 ? 22.547 12.789 -0.916 1 97.06 238 LEU B N 1
ATOM 4309 C CA . LEU B 1 238 ? 21.406 12.109 -0.322 1 97.06 238 LEU B CA 1
ATOM 4310 C C . LEU B 1 238 ? 21.5 10.602 -0.522 1 97.06 238 LEU B C 1
ATOM 4312 O O . LEU B 1 238 ? 21.719 10.133 -1.643 1 97.06 238 LEU B O 1
ATOM 4316 N N . LYS B 1 239 ? 21.484 9.836 0.553 1 98.5 239 LYS B N 1
ATOM 4317 C CA . LYS B 1 239 ? 21.375 8.383 0.428 1 98.5 239 LYS B CA 1
ATOM 4318 C C . LYS B 1 239 ? 19.984 7.977 -0.049 1 98.5 239 LYS B C 1
ATOM 4320 O O . LYS B 1 239 ? 19.062 7.824 0.758 1 98.5 239 LYS B O 1
ATOM 4325 N N . ILE B 1 240 ? 19.875 7.797 -1.3 1 98.81 240 ILE B N 1
ATOM 4326 C CA . ILE B 1 240 ? 18.609 7.488 -1.949 1 98.81 240 ILE B CA 1
ATOM 4327 C C . ILE B 1 240 ? 18.812 6.395 -2.994 1 98.81 240 ILE B C 1
ATOM 4329 O O . ILE B 1 240 ? 19.859 6.34 -3.645 1 98.81 240 ILE B O 1
ATOM 4333 N N . ASP B 1 241 ? 17.891 5.469 -3.078 1 98.88 241 ASP B N 1
ATOM 4334 C CA . ASP B 1 241 ? 17.953 4.441 -4.117 1 98.88 241 ASP B CA 1
ATOM 4335 C C . ASP B 1 241 ? 16.547 3.998 -4.527 1 98.88 241 ASP B C 1
ATOM 4337 O O . ASP B 1 241 ? 15.586 4.184 -3.777 1 98.88 241 ASP B O 1
ATOM 4341 N N . GLY B 1 242 ? 16.469 3.494 -5.742 1 98.56 242 GLY B N 1
ATOM 4342 C CA . GLY B 1 242 ? 15.227 3.049 -6.352 1 98.56 242 GLY B CA 1
ATOM 4343 C C . GLY B 1 242 ? 15.375 2.686 -7.816 1 98.56 242 GLY B C 1
ATOM 4344 O O . GLY B 1 242 ? 16.422 2.949 -8.422 1 98.56 242 GLY B O 1
ATOM 4345 N N . GLU B 1 243 ? 14.43 2.141 -8.469 1 98.56 243 GLU B N 1
ATOM 4346 C CA . GLU B 1 243 ? 13.211 1.681 -7.809 1 98.56 243 GLU B CA 1
ATOM 4347 C C . GLU B 1 243 ? 13.461 0.401 -7.02 1 98.56 243 GLU B C 1
ATOM 4349 O O . GLU B 1 243 ? 14.258 -0.445 -7.43 1 98.56 243 GLU B O 1
ATOM 4354 N N . LEU B 1 244 ? 12.852 0.275 -5.832 1 98.69 244 LEU B N 1
ATOM 4355 C CA . LEU B 1 244 ? 13.016 -0.87 -4.945 1 98.69 244 LEU B CA 1
ATOM 4356 C C . LEU B 1 244 ? 11.672 -1.403 -4.477 1 98.69 244 LEU B C 1
ATOM 4358 O O . LEU B 1 244 ? 10.766 -0.626 -4.16 1 98.69 244 LEU B O 1
ATOM 4362 N N . GLN B 1 245 ? 11.516 -2.709 -4.484 1 97.44 245 GLN B N 1
ATOM 4363 C CA . GLN B 1 245 ? 10.398 -3.309 -3.756 1 97.44 245 GLN B CA 1
ATOM 4364 C C . GLN B 1 245 ? 10.562 -3.115 -2.25 1 97.44 245 GLN B C 1
ATOM 4366 O O . GLN B 1 245 ? 11.68 -2.922 -1.759 1 97.44 245 GLN B O 1
ATOM 4371 N N . LEU B 1 246 ? 9.469 -3.168 -1.522 1 98.38 246 LEU B N 1
ATOM 4372 C CA . LEU B 1 246 ? 9.477 -2.9 -0.089 1 98.38 246 LEU B CA 1
ATOM 4373 C C . LEU B 1 246 ? 10.422 -3.855 0.636 1 98.38 246 LEU B C 1
ATOM 4375 O O . LEU B 1 246 ? 11.18 -3.438 1.511 1 98.38 246 LEU B O 1
ATOM 4379 N N . ASP B 1 247 ? 10.367 -5.168 0.293 1 95.94 247 ASP B N 1
ATOM 4380 C CA . ASP B 1 247 ? 11.203 -6.133 1 1 95.94 247 ASP B CA 1
ATOM 4381 C C . ASP B 1 247 ? 12.68 -5.895 0.714 1 95.94 247 ASP B C 1
ATOM 4383 O O . ASP B 1 247 ? 13.523 -6.023 1.606 1 95.94 247 ASP B O 1
ATOM 4387 N N . ALA B 1 248 ? 13.047 -5.527 -0.48 1 97 248 ALA B N 1
ATOM 4388 C CA . ALA B 1 248 ? 14.43 -5.188 -0.826 1 97 248 ALA B CA 1
ATOM 4389 C C . ALA B 1 248 ? 14.883 -3.93 -0.093 1 97 248 ALA B C 1
ATOM 4391 O O . ALA B 1 248 ? 16.078 -3.762 0.185 1 97 248 ALA B O 1
ATOM 4392 N N . SER B 1 249 ? 13.977 -3.035 0.239 1 98.62 249 SER B N 1
ATOM 4393 C CA . SER B 1 249 ? 14.281 -1.782 0.924 1 98.62 249 SER B CA 1
ATOM 4394 C C . SER B 1 249 ? 14.594 -2.02 2.398 1 98.62 249 SER B C 1
ATOM 4396 O O . SER B 1 249 ? 15.344 -1.259 3.012 1 98.62 249 SER B O 1
ATOM 4398 N N . LEU B 1 250 ? 14.008 -3.113 2.971 1 98.31 250 LEU B N 1
ATOM 4399 C CA . LEU B 1 250 ? 13.984 -3.217 4.426 1 98.31 250 LEU B CA 1
ATOM 4400 C C . LEU B 1 250 ? 14.805 -4.41 4.902 1 98.31 250 LEU B C 1
ATOM 4402 O O . LEU B 1 250 ? 15.305 -4.418 6.031 1 98.31 250 LEU B O 1
ATOM 4406 N N . ILE B 1 251 ? 14.836 -5.484 4.086 1 96.44 251 ILE B N 1
ATOM 4407 C CA . ILE B 1 251 ? 15.43 -6.75 4.516 1 96.44 251 ILE B CA 1
ATOM 4408 C C . ILE B 1 251 ? 16.797 -6.93 3.852 1 96.44 251 ILE B C 1
ATOM 4410 O O . ILE B 1 251 ? 16.875 -7.121 2.637 1 96.44 251 ILE B O 1
ATOM 4414 N N . GLN B 1 252 ? 17.828 -6.98 4.672 1 96.19 252 GLN B N 1
ATOM 4415 C CA . GLN B 1 252 ? 19.203 -7.004 4.164 1 96.19 252 GLN B CA 1
ATOM 4416 C C . GLN B 1 252 ? 19.438 -8.219 3.268 1 96.19 252 GLN B C 1
ATOM 4418 O O . GLN B 1 252 ? 20.078 -8.109 2.223 1 96.19 252 GLN B O 1
ATOM 4423 N N . GLU B 1 253 ? 18.953 -9.352 3.664 1 92.25 253 GLU B N 1
ATOM 4424 C CA . GLU B 1 253 ? 19.141 -10.57 2.883 1 92.25 253 GLU B CA 1
ATOM 4425 C C . GLU B 1 253 ? 18.531 -10.438 1.492 1 92.25 253 GLU B C 1
ATOM 4427 O O . GLU B 1 253 ? 19.125 -10.875 0.503 1 92.25 253 GLU B O 1
ATOM 4432 N N . VAL B 1 254 ? 17.359 -9.852 1.411 1 92.31 254 VAL B N 1
ATOM 4433 C CA . VAL B 1 254 ? 16.688 -9.656 0.131 1 92.31 254 VAL B CA 1
ATOM 4434 C C . VAL B 1 254 ? 17.438 -8.609 -0.689 1 92.31 254 VAL B C 1
ATOM 4436 O O . VAL B 1 254 ? 17.609 -8.766 -1.899 1 92.31 254 VAL B O 1
ATOM 4439 N N . ALA B 1 255 ? 17.859 -7.578 0.016 1 96.06 255 ALA B N 1
ATOM 4440 C CA . ALA B 1 255 ? 18.625 -6.516 -0.636 1 96.06 255 ALA B CA 1
ATOM 4441 C C . ALA B 1 255 ? 19.891 -7.062 -1.278 1 96.06 255 ALA B C 1
ATOM 4443 O O . ALA B 1 255 ? 20.25 -6.672 -2.391 1 96.06 255 ALA B O 1
ATOM 4444 N N . ASN B 1 256 ? 20.594 -7.934 -0.579 1 94.56 256 ASN B N 1
ATOM 4445 C CA . ASN B 1 256 ? 21.828 -8.516 -1.087 1 94.56 256 ASN B CA 1
ATOM 4446 C C . ASN B 1 256 ? 21.594 -9.242 -2.41 1 94.56 256 ASN B C 1
ATOM 4448 O O . ASN B 1 256 ? 22.484 -9.25 -3.273 1 94.56 256 ASN B O 1
ATOM 4452 N N . LEU B 1 257 ? 20.469 -9.727 -2.562 1 88.69 257 LEU B N 1
ATOM 4453 C CA . LEU B 1 257 ? 20.141 -10.508 -3.754 1 88.69 257 LEU B CA 1
ATOM 4454 C C . LEU B 1 257 ? 19.641 -9.602 -4.871 1 88.69 257 LEU B C 1
ATOM 4456 O O . LEU B 1 257 ? 20.016 -9.773 -6.031 1 88.69 257 LEU B O 1
ATOM 4460 N N . LYS B 1 258 ? 18.781 -8.672 -4.551 1 91.12 258 LYS B N 1
ATOM 4461 C CA . LYS B 1 258 ? 18.016 -7.957 -5.574 1 91.12 258 LYS B CA 1
ATOM 4462 C C . LYS B 1 258 ? 18.672 -6.617 -5.902 1 91.12 258 LYS B C 1
ATOM 4464 O O . LYS B 1 258 ? 18.453 -6.066 -6.984 1 91.12 258 LYS B O 1
ATOM 4469 N N . ALA B 1 259 ? 19.406 -6.047 -4.992 1 96.12 259 ALA B N 1
ATOM 4470 C CA . ALA B 1 259 ? 20.016 -4.73 -5.16 1 96.12 259 ALA B CA 1
ATOM 4471 C C . ALA B 1 259 ? 21.375 -4.676 -4.488 1 96.12 259 ALA B C 1
ATOM 4473 O O . ALA B 1 259 ? 21.641 -3.791 -3.67 1 96.12 259 ALA B O 1
ATOM 4474 N N . PRO B 1 260 ? 22.234 -5.559 -4.957 1 95.12 260 PRO B N 1
ATOM 4475 C CA . PRO B 1 260 ? 23.547 -5.586 -4.316 1 95.12 260 PRO B CA 1
ATOM 4476 C C . PRO B 1 260 ? 24.297 -4.258 -4.445 1 95.12 260 PRO B C 1
ATOM 4478 O O . PRO B 1 260 ? 24.219 -3.604 -5.488 1 95.12 260 PRO B O 1
ATOM 4481 N N . GLY B 1 261 ? 24.938 -3.824 -3.336 1 94.75 261 GLY B N 1
ATOM 4482 C CA . GLY B 1 261 ? 25.766 -2.635 -3.363 1 94.75 261 GLY B CA 1
ATOM 4483 C C . GLY B 1 261 ? 25 -1.36 -3.062 1 94.75 261 GLY B C 1
ATOM 4484 O O . GLY B 1 261 ? 25.594 -0.29 -2.922 1 94.75 261 GLY B O 1
ATOM 4485 N N . SER B 1 262 ? 23.719 -1.402 -3.014 1 97.19 262 SER B N 1
ATOM 4486 C CA . SER B 1 262 ? 22.906 -0.224 -2.721 1 97.19 262 SER B CA 1
ATOM 4487 C C . SER B 1 262 ? 23.219 0.322 -1.329 1 97.19 262 SER B C 1
ATOM 4489 O O . SER B 1 262 ? 23.297 -0.438 -0.362 1 97.19 262 SER B O 1
ATOM 4491 N N . PRO B 1 263 ? 23.375 1.572 -1.235 1 96 263 PRO B N 1
ATOM 4492 C CA . PRO B 1 263 ? 23.609 2.166 0.085 1 96 263 PRO B CA 1
ATOM 4493 C C . PRO B 1 263 ? 22.328 2.283 0.905 1 96 263 PRO B C 1
ATOM 4495 O O . PRO B 1 263 ? 22.375 2.615 2.092 1 96 263 PRO B O 1
ATOM 4498 N N . VAL B 1 264 ? 21.203 1.983 0.351 1 98.44 264 VAL B N 1
ATOM 4499 C CA . VAL B 1 264 ? 19.906 2.229 0.975 1 98.44 264 VAL B CA 1
ATOM 4500 C C . VAL B 1 264 ? 19.156 0.907 1.157 1 98.44 264 VAL B C 1
ATOM 4502 O O . VAL B 1 264 ? 18.531 0.679 2.193 1 98.44 264 VAL B O 1
ATOM 4505 N N . ALA B 1 265 ? 19.281 -0.035 0.161 1 98.31 265 ALA B N 1
ATOM 4506 C CA . ALA B 1 265 ? 18.531 -1.289 0.189 1 98.31 265 ALA B CA 1
ATOM 4507 C C . ALA B 1 265 ? 18.844 -2.092 1.446 1 98.31 265 ALA B C 1
ATOM 4509 O O . ALA B 1 265 ? 20 -2.158 1.869 1 98.31 265 ALA B O 1
ATOM 4510 N N . GLY B 1 266 ? 17.828 -2.59 2.105 1 98.06 266 GLY B N 1
ATOM 4511 C CA . GLY B 1 266 ? 17.984 -3.402 3.303 1 98.06 266 GLY B CA 1
ATOM 4512 C C . GLY B 1 266 ? 18.016 -2.584 4.578 1 98.06 266 GLY B C 1
ATOM 4513 O O . GLY B 1 266 ? 17.859 -3.127 5.676 1 98.06 266 GLY B O 1
ATOM 4514 N N . LYS B 1 267 ? 18.094 -1.216 4.414 1 97.81 267 LYS B N 1
ATOM 4515 C CA . LYS B 1 267 ? 18.312 -0.396 5.598 1 97.81 267 LYS B CA 1
ATOM 4516 C C . LYS B 1 267 ? 17.469 0.875 5.559 1 97.81 267 LYS B C 1
ATOM 4518 O O . LYS B 1 267 ? 17.688 1.8 6.344 1 97.81 267 LYS B O 1
ATOM 4523 N N . ALA B 1 268 ? 16.562 0.935 4.715 1 98.81 268 ALA B N 1
ATOM 4524 C CA . ALA B 1 268 ? 15.805 2.164 4.512 1 98.81 268 ALA B CA 1
ATOM 4525 C C . ALA B 1 268 ? 15.039 2.551 5.777 1 98.81 268 ALA B C 1
ATOM 4527 O O . ALA B 1 268 ? 14.531 1.684 6.492 1 98.81 268 ALA B O 1
ATOM 4528 N N . ASN B 1 269 ? 15.008 3.848 6.035 1 98.75 269 ASN B N 1
ATOM 4529 C CA . ASN B 1 269 ? 14.203 4.367 7.133 1 98.75 269 ASN B CA 1
ATOM 4530 C C . ASN B 1 269 ? 13.258 5.473 6.66 1 98.75 269 ASN B C 1
ATOM 4532 O O . ASN B 1 269 ? 12.5 6.027 7.457 1 98.75 269 ASN B O 1
ATOM 4536 N N . VAL B 1 270 ? 13.305 5.805 5.445 1 98.88 270 VAL B N 1
ATOM 4537 C CA . VAL B 1 270 ? 12.359 6.672 4.75 1 98.88 270 VAL B CA 1
ATOM 4538 C C . VAL B 1 270 ? 11.781 5.945 3.539 1 98.88 270 VAL B C 1
ATOM 4540 O O . VAL B 1 270 ? 12.523 5.52 2.65 1 98.88 270 VAL B O 1
ATOM 4543 N N . LEU B 1 271 ? 10.5 5.746 3.488 1 98.94 271 LEU B N 1
ATOM 4544 C CA . LEU B 1 271 ? 9.82 5.047 2.4 1 98.94 271 LEU B CA 1
ATOM 4545 C C . LEU B 1 271 ? 8.977 6.016 1.576 1 98.94 271 LEU B C 1
ATOM 4547 O O . LEU B 1 271 ? 8.031 6.613 2.09 1 98.94 271 LEU B O 1
ATOM 4551 N N . ILE B 1 272 ? 9.32 6.195 0.334 1 98.94 272 ILE B N 1
ATOM 4552 C CA . ILE B 1 272 ? 8.586 7.055 -0.585 1 98.94 272 ILE B CA 1
ATOM 4553 C C . ILE B 1 272 ? 7.648 6.203 -1.442 1 98.94 272 ILE B C 1
ATOM 4555 O O . ILE B 1 272 ? 8.102 5.43 -2.287 1 98.94 272 ILE B O 1
ATOM 4559 N N . PHE B 1 273 ? 6.371 6.336 -1.237 1 98.94 273 PHE B N 1
ATOM 4560 C CA . PHE B 1 273 ? 5.371 5.598 -2 1 98.94 273 PHE B CA 1
ATOM 4561 C C . PHE B 1 273 ? 5.18 6.215 -3.381 1 98.94 273 PHE B C 1
ATOM 4563 O O . PHE B 1 273 ? 5.293 7.43 -3.545 1 98.94 273 PHE B O 1
ATOM 4570 N N . PRO B 1 274 ? 4.867 5.453 -4.355 1 98.88 274 PRO B N 1
ATOM 4571 C CA . PRO B 1 274 ? 4.824 5.93 -5.742 1 98.88 274 PRO B CA 1
ATOM 4572 C C . PRO B 1 274 ? 3.58 6.762 -6.039 1 98.88 274 PRO B C 1
ATOM 4574 O O . PRO B 1 274 ? 3.566 7.531 -7.004 1 98.88 274 PRO B O 1
ATOM 4577 N N . GLU B 1 275 ? 2.521 6.594 -5.25 1 98.5 275 GLU B N 1
ATOM 4578 C CA . GLU B 1 275 ? 1.271 7.336 -5.383 1 98.5 275 GLU B CA 1
ATOM 4579 C C . GLU B 1 275 ? 0.436 7.238 -4.109 1 98.5 275 GLU B C 1
ATOM 4581 O O . GLU B 1 275 ? 0.75 6.453 -3.213 1 98.5 275 GLU B O 1
ATOM 4586 N N . LEU B 1 276 ? -0.591 8 -4.051 1 98.19 276 LEU B N 1
ATOM 4587 C CA . LEU B 1 276 ? -1.335 8.234 -2.814 1 98.19 276 LEU B CA 1
ATOM 4588 C C . LEU B 1 276 ? -2.025 6.961 -2.348 1 98.19 276 LEU B C 1
ATOM 4590 O O . LEU B 1 276 ? -2.076 6.68 -1.148 1 98.19 276 LEU B O 1
ATOM 4594 N N . GLN B 1 277 ? -2.615 6.191 -3.254 1 98.38 277 GLN B N 1
ATOM 4595 C CA . GLN B 1 277 ? -3.33 4.988 -2.846 1 98.38 277 GLN B CA 1
ATOM 4596 C C . GLN B 1 277 ? -2.402 4.016 -2.123 1 98.38 277 GLN B C 1
ATOM 4598 O O . GLN B 1 277 ? -2.758 3.475 -1.074 1 98.38 277 GLN B O 1
ATOM 4603 N N . ALA B 1 278 ? -1.221 3.885 -2.688 1 98.75 278 ALA B N 1
ATOM 4604 C CA . ALA B 1 278 ? -0.242 3.006 -2.055 1 98.75 278 ALA B CA 1
ATOM 4605 C C . ALA B 1 278 ? 0.181 3.547 -0.692 1 98.75 278 ALA B C 1
ATOM 4607 O O . ALA B 1 278 ? 0.297 2.791 0.275 1 98.75 278 ALA B O 1
ATOM 4608 N N . GLY B 1 279 ? 0.37 4.844 -0.661 1 98.69 279 GLY B N 1
ATOM 4609 C CA . GLY B 1 279 ? 0.795 5.453 0.589 1 98.69 279 GLY B CA 1
ATOM 4610 C C . GLY B 1 279 ? -0.276 5.422 1.662 1 98.69 279 GLY B C 1
ATOM 4611 O O . GLY B 1 279 ? -0.013 5.027 2.799 1 98.69 279 GLY B O 1
ATOM 4612 N N . ASN B 1 280 ? -1.456 5.84 1.308 1 97.38 280 ASN B N 1
ATOM 4613 C CA . ASN B 1 280 ? -2.568 5.895 2.25 1 97.38 280 ASN B CA 1
ATOM 4614 C C . ASN B 1 280 ? -2.918 4.512 2.787 1 97.38 280 ASN B C 1
ATOM 4616 O O . ASN B 1 280 ? -3.062 4.328 3.998 1 97.38 280 ASN B O 1
ATOM 4620 N N . ILE B 1 281 ? -2.988 3.553 1.873 1 98.69 281 ILE B N 1
ATOM 4621 C CA . ILE B 1 281 ? -3.279 2.184 2.281 1 98.69 281 ILE B CA 1
ATOM 4622 C C . ILE B 1 281 ? -2.111 1.626 3.092 1 98.69 281 ILE B C 1
ATOM 4624 O O . ILE B 1 281 ? -2.312 0.967 4.113 1 98.69 281 ILE B O 1
ATOM 4628 N N . GLY B 1 282 ? -0.944 1.958 2.666 1 98.75 282 GLY B N 1
ATOM 4629 C CA . GLY B 1 282 ? 0.268 1.42 3.262 1 98.75 282 GLY B CA 1
ATOM 4630 C C . GLY B 1 282 ? 0.439 1.807 4.719 1 98.75 282 GLY B C 1
ATOM 4631 O O . GLY B 1 282 ? 0.659 0.946 5.574 1 98.75 282 GLY B O 1
ATOM 4632 N N . TYR B 1 283 ? 0.345 3.154 5.043 1 97.94 283 TYR B N 1
ATOM 4633 C CA . TYR B 1 283 ? 0.586 3.527 6.43 1 97.94 283 TYR B CA 1
ATOM 4634 C C . TYR B 1 283 ? -0.497 2.963 7.344 1 97.94 283 TYR B C 1
ATOM 4636 O O . TYR B 1 283 ? -0.224 2.598 8.492 1 97.94 283 TYR B O 1
ATOM 4644 N N . LYS B 1 284 ? -1.728 2.842 6.824 1 97.81 284 LYS B N 1
ATOM 4645 C CA . LYS B 1 284 ? -2.828 2.322 7.629 1 97.81 284 LYS B CA 1
ATOM 4646 C C . LYS B 1 284 ? -2.666 0.827 7.883 1 97.81 284 LYS B C 1
ATOM 4648 O O . LYS B 1 284 ? -3.047 0.326 8.945 1 97.81 284 LYS B O 1
ATOM 4653 N N . LEU B 1 285 ? -2.135 0.083 6.863 1 98.75 285 LEU B N 1
ATOM 4654 C CA . LEU B 1 285 ? -1.837 -1.331 7.07 1 98.75 285 LEU B CA 1
ATOM 4655 C C . LEU B 1 285 ? -0.884 -1.521 8.242 1 98.75 285 LEU B C 1
ATOM 4657 O O . LEU B 1 285 ? -1.136 -2.344 9.125 1 98.75 285 LEU B O 1
ATOM 4661 N N . VAL B 1 286 ? 0.168 -0.693 8.266 1 98.44 286 VAL B N 1
ATOM 4662 C CA . VAL B 1 286 ? 1.178 -0.825 9.312 1 98.44 286 VAL B CA 1
ATOM 4663 C C . VAL B 1 286 ? 0.605 -0.353 10.648 1 98.44 286 VAL B C 1
ATOM 4665 O O . VAL B 1 286 ? 0.87 -0.955 11.688 1 98.44 286 VAL B O 1
ATOM 4668 N N . GLN B 1 287 ? -0.177 0.691 10.586 1 96.31 287 GLN B N 1
ATOM 4669 C CA . GLN B 1 287 ? -0.82 1.206 11.789 1 96.31 287 GLN B CA 1
ATOM 4670 C C . GLN B 1 287 ? -1.718 0.15 12.43 1 96.31 287 GLN B C 1
ATOM 4672 O O . GLN B 1 287 ? -1.688 -0.044 13.641 1 96.31 287 GLN B O 1
ATOM 4677 N N . ARG B 1 288 ? -2.465 -0.545 11.656 1 97.38 288 ARG B N 1
ATOM 4678 C CA . ARG B 1 288 ? -3.49 -1.426 12.203 1 97.38 288 ARG B CA 1
ATOM 4679 C C . ARG B 1 288 ? -2.936 -2.824 12.453 1 97.38 288 ARG B C 1
ATOM 4681 O O . ARG B 1 288 ? -3.133 -3.395 13.531 1 97.38 288 ARG B O 1
ATOM 4688 N N . PHE B 1 289 ? -2.209 -3.396 11.484 1 98.44 289 PHE B N 1
ATOM 4689 C CA . PHE B 1 289 ? -1.784 -4.789 11.602 1 98.44 289 PHE B CA 1
ATOM 4690 C C . PHE B 1 289 ? -0.521 -4.898 12.453 1 98.44 289 PHE B C 1
ATOM 4692 O O . PHE B 1 289 ? -0.328 -5.887 13.156 1 98.44 289 PHE B O 1
ATOM 4699 N N . ALA B 1 290 ? 0.366 -3.877 12.336 1 98.12 290 ALA B N 1
ATOM 4700 C CA . ALA B 1 290 ? 1.601 -3.92 13.109 1 98.12 290 ALA B CA 1
ATOM 4701 C C . ALA B 1 290 ? 1.455 -3.139 14.414 1 98.12 290 ALA B C 1
ATOM 4703 O O . ALA B 1 290 ? 2.42 -2.994 15.172 1 98.12 290 ALA B O 1
ATOM 4704 N N . LYS B 1 291 ? 0.238 -2.543 14.633 1 96.5 291 LYS B N 1
ATOM 4705 C CA . LYS B 1 291 ? -0.075 -1.781 15.836 1 96.5 291 LYS B CA 1
ATOM 4706 C C . LYS B 1 291 ? 0.885 -0.608 16.016 1 96.5 291 LYS B C 1
ATOM 4708 O O . LYS B 1 291 ? 1.34 -0.332 17.125 1 96.5 291 LYS B O 1
ATOM 4713 N N . ALA B 1 292 ? 1.233 -0.044 14.922 1 95.69 292 ALA B N 1
ATOM 4714 C CA . ALA B 1 292 ? 2.135 1.105 14.93 1 95.69 292 ALA B CA 1
ATOM 4715 C C . ALA B 1 292 ? 1.396 2.377 15.344 1 95.69 292 ALA B C 1
ATOM 4717 O O . ALA B 1 292 ? 0.205 2.529 15.062 1 95.69 292 ALA B O 1
ATOM 4718 N N . GLU B 1 293 ? 2.086 3.234 16.016 1 90.75 293 GLU B N 1
ATOM 4719 C CA . GLU B 1 293 ? 1.626 4.613 16.156 1 90.75 293 GLU B CA 1
ATOM 4720 C C . GLU B 1 293 ? 1.934 5.43 14.906 1 90.75 293 GLU B C 1
ATOM 4722 O O . GLU B 1 293 ? 3.053 5.387 14.391 1 90.75 293 GLU B O 1
ATOM 4727 N N . ALA B 1 294 ? 0.967 6.059 14.391 1 91.44 294 ALA B N 1
ATOM 4728 C CA . ALA B 1 294 ? 1.122 6.918 13.219 1 91.44 294 ALA B CA 1
ATOM 4729 C C . ALA B 1 294 ? 0.889 8.383 13.578 1 91.44 294 ALA B C 1
ATOM 4731 O O . ALA B 1 294 ? -0.198 8.75 14.023 1 91.44 294 ALA B O 1
ATOM 4732 N N . ILE B 1 295 ? 1.886 9.188 13.438 1 89.12 295 ILE B N 1
ATOM 4733 C CA . ILE B 1 295 ? 1.776 10.617 13.703 1 89.12 295 ILE B CA 1
ATOM 4734 C C . ILE B 1 295 ? 1.728 11.375 12.375 1 89.12 295 ILE B C 1
ATOM 4736 O O . ILE B 1 295 ? 2.678 11.336 11.594 1 89.12 295 ILE B O 1
ATOM 4740 N N . GLY B 1 296 ? 0.75 12.062 12.133 1 89.81 296 GLY B N 1
ATOM 4741 C CA . GLY B 1 296 ? 0.535 12.82 10.914 1 89.81 296 GLY B CA 1
ATOM 4742 C C . GLY B 1 296 ? -0.93 12.961 10.547 1 89.81 296 GLY B C 1
ATOM 4743 O O . GLY B 1 296 ? -1.81 12.648 11.352 1 89.81 296 GLY B O 1
ATOM 4744 N N . PRO B 1 297 ? -1.092 13.383 9.375 1 93.5 297 PR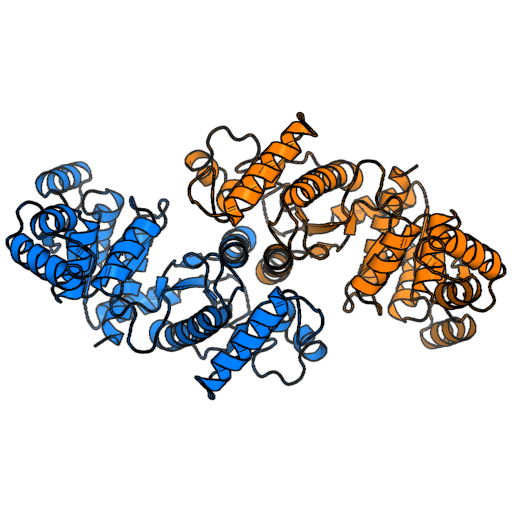O B N 1
ATOM 4745 C CA . PRO B 1 297 ? -0.117 13.805 8.367 1 93.5 297 PRO B CA 1
ATOM 4746 C C . PRO B 1 297 ? 0.575 15.117 8.734 1 93.5 297 PRO B C 1
ATOM 4748 O O . PRO B 1 297 ? -0.066 16.031 9.258 1 93.5 297 PRO B O 1
ATOM 4751 N N . ILE B 1 298 ? 1.875 15.141 8.555 1 95.5 298 ILE B N 1
ATOM 4752 C CA . ILE B 1 298 ? 2.658 16.359 8.664 1 95.5 298 ILE B CA 1
ATOM 4753 C C . ILE B 1 298 ? 2.998 16.875 7.266 1 95.5 298 ILE B C 1
ATOM 4755 O O . ILE B 1 298 ? 3.553 16.141 6.445 1 95.5 298 ILE B O 1
ATOM 4759 N N . CYS B 1 299 ? 2.66 18.094 6.988 1 96.56 299 CYS B N 1
ATOM 4760 C CA . CYS B 1 299 ? 2.908 18.641 5.664 1 96.56 299 CYS B CA 1
ATOM 4761 C C . CYS B 1 299 ? 4.375 19.031 5.496 1 96.56 299 CYS B C 1
ATOM 4763 O O . CYS B 1 299 ? 5.016 19.469 6.449 1 96.56 299 CYS B O 1
ATOM 4765 N N . GLN B 1 300 ? 4.805 18.844 4.312 1 95.06 300 GLN B N 1
ATOM 4766 C CA . GLN B 1 300 ? 6.141 19.266 3.904 1 95.06 300 GLN B CA 1
ATOM 4767 C C . GLN B 1 300 ? 6.086 20.156 2.668 1 95.06 300 GLN B C 1
ATOM 4769 O O . GLN B 1 300 ? 5.242 19.953 1.791 1 95.06 300 GLN B O 1
ATOM 4774 N N . GLY B 1 301 ? 6.949 21.109 2.654 1 93.69 301 GLY B N 1
ATOM 4775 C CA . GLY B 1 301 ? 7.121 21.859 1.421 1 93.69 301 GLY B CA 1
ATOM 4776 C C . GLY B 1 301 ? 6.512 23.25 1.479 1 93.69 301 GLY B C 1
ATOM 4777 O O . GLY B 1 301 ? 6.828 24.109 0.652 1 93.69 301 GLY B O 1
ATOM 4778 N N . PHE B 1 302 ? 5.633 23.547 2.434 1 96.12 302 PHE B N 1
ATOM 4779 C CA . PHE B 1 302 ? 5.109 24.891 2.578 1 96.12 302 PHE B CA 1
ATOM 4780 C C . PHE B 1 302 ? 6.215 25.859 2.994 1 96.12 302 PHE B C 1
ATOM 4782 O O . PHE B 1 302 ? 7.16 25.469 3.682 1 96.12 302 PHE B O 1
ATOM 4789 N N . ALA B 1 303 ? 6.055 27.109 2.656 1 96.19 303 ALA B N 1
ATOM 4790 C CA . ALA B 1 303 ? 7.023 28.141 3.033 1 96.19 303 ALA B CA 1
ATOM 4791 C C . ALA B 1 303 ? 6.984 28.406 4.535 1 96.19 303 ALA B C 1
ATOM 4793 O O . ALA B 1 303 ? 7.965 28.891 5.113 1 96.19 303 ALA B O 1
ATOM 4794 N N . LYS B 1 304 ? 5.875 28.141 5.148 1 97 304 LYS B N 1
ATOM 4795 C CA . LYS B 1 304 ? 5.648 28.188 6.59 1 97 304 LYS B CA 1
ATOM 4796 C C . LYS B 1 304 ? 4.859 26.969 7.062 1 97 304 LYS B C 1
ATOM 4798 O O . LYS B 1 304 ? 4.113 26.359 6.289 1 97 304 LYS B O 1
ATOM 4803 N N . PRO B 1 305 ? 4.988 26.562 8.312 1 97.06 305 PRO B N 1
ATOM 4804 C CA . PRO B 1 305 ? 4.395 25.312 8.773 1 97.06 305 PRO B CA 1
ATOM 4805 C C . PRO B 1 305 ? 2.869 25.328 8.758 1 97.06 305 PRO B C 1
ATOM 4807 O O . PRO B 1 305 ? 2.254 26.188 9.398 1 97.06 305 PRO B O 1
ATOM 4810 N N . ILE B 1 306 ? 2.287 24.5 8.047 1 98.06 306 ILE B N 1
ATOM 4811 C CA . ILE B 1 306 ? 0.856 24.234 7.973 1 98.06 306 ILE B CA 1
ATOM 4812 C C . ILE B 1 306 ? 0.617 22.719 8.07 1 98.06 306 ILE B C 1
ATOM 4814 O O . ILE B 1 306 ? 1.146 21.953 7.262 1 98.06 306 ILE B O 1
ATOM 4818 N N . ASN B 1 307 ? -0.148 22.297 9.039 1 97.81 307 ASN B N 1
ATOM 4819 C CA . ASN B 1 307 ? -0.313 20.859 9.203 1 97.81 307 ASN B CA 1
ATOM 4820 C C . ASN B 1 307 ? -1.783 20.469 9.352 1 97.81 307 ASN B C 1
ATOM 4822 O O . ASN B 1 307 ? -2.576 21.234 9.906 1 97.81 307 ASN B O 1
ATOM 4826 N N . ASP B 1 308 ? -2.057 19.344 8.852 1 95.38 308 ASP B N 1
ATOM 4827 C CA . ASP B 1 308 ? -3.4 18.766 8.773 1 95.38 308 ASP B CA 1
ATOM 4828 C C . ASP B 1 308 ? -3.656 17.812 9.93 1 95.38 308 ASP B C 1
ATOM 4830 O O . ASP B 1 308 ? -2.721 17.391 10.625 1 95.38 308 ASP B O 1
ATOM 4834 N N . LEU B 1 309 ? -4.902 17.641 10.297 1 91 309 LEU B N 1
ATOM 4835 C CA . LEU B 1 309 ? -5.387 16.609 11.211 1 91 309 LEU B CA 1
ATOM 4836 C C . LEU B 1 309 ? -6.375 15.688 10.516 1 91 309 LEU B C 1
ATOM 4838 O O . LEU B 1 309 ? -6.953 16.047 9.484 1 91 309 LEU B O 1
ATOM 4842 N N . SER B 1 310 ? -6.457 14.43 11.055 1 83.25 310 SER B N 1
ATOM 4843 C CA . SER B 1 310 ? -7.574 13.578 10.641 1 83.25 310 SER B CA 1
ATOM 4844 C C . SER B 1 310 ? -8.875 14.016 11.305 1 83.25 310 SER B C 1
ATOM 4846 O O . SER B 1 310 ? -8.883 14.391 12.484 1 83.25 310 SER B O 1
ATOM 4848 N N . ARG B 1 311 ? -9.977 13.875 10.602 1 81.19 311 ARG B N 1
ATOM 4849 C CA . ARG B 1 311 ? -11.266 14.234 11.18 1 81.19 311 ARG B CA 1
ATOM 4850 C C . ARG B 1 311 ? -11.562 13.406 12.422 1 81.19 311 ARG B C 1
ATOM 4852 O O . ARG B 1 311 ? -12.383 13.789 13.25 1 81.19 311 ARG B O 1
ATOM 4859 N N . GLY B 1 312 ? -10.914 12.305 12.562 1 77.56 312 GLY B N 1
ATOM 4860 C CA . GLY B 1 312 ? -11.109 11.43 13.711 1 77.56 312 GLY B CA 1
ATOM 4861 C C . GLY B 1 312 ? -10.047 11.602 14.773 1 77.56 312 GLY B C 1
ATOM 4862 O O . GLY B 1 312 ? -9.93 10.781 15.688 1 77.56 312 GLY B O 1
ATOM 4863 N N . CYS B 1 313 ? -9.336 12.664 14.742 1 86 313 CYS B N 1
ATOM 4864 C CA . CYS B 1 313 ? -8.25 12.875 15.688 1 86 313 CYS B CA 1
ATOM 4865 C C . CYS B 1 313 ? -8.781 13.109 17.094 1 86 313 CYS B C 1
ATOM 4867 O O . CYS B 1 313 ? -9.914 13.562 17.266 1 86 313 CYS B O 1
ATOM 4869 N N . SER B 1 314 ? -8.016 12.781 18.078 1 90.69 314 SER B N 1
ATOM 4870 C CA . SER B 1 314 ? -8.281 13.117 19.484 1 90.69 314 SER B CA 1
ATOM 4871 C C . SER B 1 314 ? -7.633 14.445 19.859 1 90.69 314 SER B C 1
ATOM 4873 O O . SER B 1 314 ? -6.848 15 19.094 1 90.69 314 SER B O 1
ATOM 4875 N N . SER B 1 315 ? -7.996 14.906 21.016 1 96.38 315 SER B N 1
ATOM 4876 C CA . SER B 1 315 ? -7.328 16.094 21.531 1 96.38 315 SER B CA 1
ATOM 4877 C C . SER B 1 315 ? -5.832 15.867 21.703 1 96.38 315 SER B C 1
ATOM 4879 O O . SER B 1 315 ? -5.027 16.781 21.469 1 96.38 315 SER B O 1
ATOM 4881 N N . ASP B 1 316 ? -5.477 14.664 22.062 1 94.38 316 ASP B N 1
ATOM 4882 C CA . ASP B 1 316 ? -4.062 14.336 22.234 1 94.38 316 ASP B CA 1
ATOM 4883 C C . ASP B 1 316 ? -3.336 14.367 20.891 1 94.38 316 ASP B C 1
ATOM 4885 O O . ASP B 1 316 ? -2.176 14.773 20.812 1 94.38 316 ASP B O 1
ATOM 4889 N N . ASP B 1 317 ? -3.996 13.961 19.859 1 90.81 317 ASP B N 1
ATOM 4890 C CA . ASP B 1 317 ? -3.418 14.039 18.531 1 90.81 317 ASP B CA 1
ATOM 4891 C C . ASP B 1 317 ? -3.143 15.492 18.141 1 90.81 317 ASP B C 1
ATOM 4893 O O . ASP B 1 317 ? -2.111 15.789 17.531 1 90.81 317 ASP B O 1
ATOM 4897 N N . ILE B 1 318 ? -4.07 16.328 18.469 1 96.44 318 ILE B N 1
ATOM 4898 C CA . ILE B 1 318 ? -3.939 17.75 18.156 1 96.44 318 ILE B CA 1
ATOM 4899 C C . ILE B 1 318 ? -2.729 18.328 18.891 1 96.44 318 ILE B C 1
ATOM 4901 O O . ILE B 1 318 ? -1.934 19.062 18.297 1 96.44 318 ILE B O 1
ATOM 4905 N N . VAL B 1 319 ? -2.598 17.938 20.172 1 97.44 319 VAL B N 1
ATOM 4906 C CA . VAL B 1 319 ? -1.464 18.391 20.969 1 97.44 319 VAL B CA 1
ATOM 4907 C C . VAL B 1 319 ? -0.158 17.984 20.297 1 97.44 319 VAL B C 1
ATOM 4909 O O . VAL B 1 319 ? 0.758 18.797 20.156 1 97.44 319 VAL B O 1
ATOM 4912 N N . ASN B 1 320 ? -0.109 16.797 19.828 1 94.44 320 ASN B N 1
ATOM 4913 C CA . ASN B 1 320 ? 1.097 16.281 19.188 1 94.44 320 ASN B CA 1
ATOM 4914 C C . ASN B 1 320 ? 1.41 17.016 17.891 1 94.44 320 ASN B C 1
ATOM 4916 O O . ASN B 1 320 ? 2.564 17.344 17.625 1 94.44 320 ASN B O 1
ATOM 4920 N N . VAL B 1 321 ? 0.435 17.281 17.062 1 95.94 321 VAL B N 1
ATOM 4921 C CA . VAL B 1 321 ? 0.655 17.938 15.781 1 95.94 321 VAL B CA 1
ATOM 4922 C C . VAL B 1 321 ? 1.059 19.391 16 1 95.94 321 VAL B C 1
ATOM 4924 O O . VAL B 1 321 ? 1.88 19.938 15.266 1 95.94 321 VAL B O 1
ATOM 4927 N N . VAL B 1 322 ? 0.509 19.969 17.062 1 98 322 VAL B N 1
ATOM 4928 C CA . VAL B 1 322 ? 0.9 21.344 17.406 1 98 322 VAL B CA 1
ATOM 4929 C C . VAL B 1 322 ? 2.373 21.375 17.797 1 98 322 VAL B C 1
ATOM 4931 O O . VAL B 1 322 ? 3.119 22.266 17.375 1 98 322 VAL B O 1
ATOM 4934 N N . ALA B 1 323 ? 2.736 20.391 18.594 1 97.12 323 ALA B N 1
ATOM 4935 C CA . ALA B 1 323 ? 4.141 20.312 19 1 97.12 323 ALA B CA 1
ATOM 4936 C C . ALA B 1 323 ? 5.051 20.156 17.781 1 97.12 323 ALA B C 1
ATOM 4938 O O . ALA B 1 323 ? 6.086 20.812 17.672 1 97.12 323 ALA B O 1
ATOM 4939 N N . VAL B 1 324 ? 4.668 19.328 16.875 1 96.06 324 VAL B N 1
ATOM 4940 C CA . VAL B 1 324 ? 5.434 19.094 15.656 1 96.06 324 VAL B CA 1
ATOM 4941 C C . VAL B 1 324 ? 5.504 20.391 14.852 1 96.06 324 VAL B C 1
ATOM 4943 O O . VAL B 1 324 ? 6.57 20.766 14.344 1 96.06 324 VAL B O 1
ATOM 4946 N N . THR B 1 325 ? 4.375 21.062 14.75 1 97.62 325 THR B N 1
ATOM 4947 C CA . THR B 1 325 ? 4.293 22.312 14.008 1 97.62 325 THR B CA 1
ATOM 4948 C C . THR B 1 325 ? 5.203 23.375 14.625 1 97.62 325 THR B C 1
ATOM 4950 O O . THR B 1 325 ? 5.859 24.125 13.906 1 97.62 325 THR B O 1
ATOM 4953 N N . ALA B 1 326 ? 5.211 23.406 15.93 1 97.75 326 ALA B N 1
ATOM 4954 C CA . ALA B 1 326 ? 6.078 24.344 16.641 1 97.75 326 ALA B CA 1
ATOM 4955 C C . ALA B 1 326 ? 7.547 24.094 16.328 1 97.75 326 ALA B C 1
ATOM 4957 O O . ALA B 1 326 ? 8.312 25.016 16.078 1 97.75 326 ALA B O 1
ATOM 4958 N N . VAL B 1 327 ? 7.902 22.859 16.312 1 95.75 327 VAL B N 1
ATOM 4959 C CA . VAL B 1 327 ? 9.289 22.5 16.047 1 95.75 327 VAL B CA 1
ATOM 4960 C C . VAL B 1 327 ? 9.648 22.828 14.602 1 95.75 327 VAL B C 1
ATOM 4962 O O . VAL B 1 327 ? 10.75 23.297 14.32 1 95.75 327 VAL B O 1
ATOM 4965 N N . GLN B 1 328 ? 8.711 22.562 13.68 1 95.25 328 GLN B N 1
ATOM 4966 C CA . GLN B 1 328 ? 8.922 22.969 12.297 1 95.25 328 GLN B CA 1
ATOM 4967 C C . GLN B 1 328 ? 9.172 24.484 12.203 1 95.25 328 GLN B C 1
ATOM 4969 O O . GLN B 1 328 ? 10.016 24.922 11.43 1 95.25 328 GLN B O 1
ATOM 4974 N N . ALA B 1 329 ? 8.43 25.234 12.984 1 96.31 329 ALA B N 1
ATOM 4975 C CA . ALA B 1 329 ? 8.508 26.688 12.953 1 96.31 329 ALA B CA 1
ATOM 4976 C C . ALA B 1 329 ? 9.844 27.172 13.516 1 96.31 329 ALA B C 1
ATOM 4978 O O . ALA B 1 329 ? 10.352 28.219 13.109 1 96.31 329 ALA B O 1
ATOM 4979 N N . GLN B 1 330 ? 10.359 26.391 14.445 1 95 330 GLN B N 1
ATOM 4980 C CA . GLN B 1 330 ? 11.672 26.703 15.008 1 95 330 GLN B CA 1
ATOM 4981 C C . GLN B 1 330 ? 12.758 26.625 13.938 1 95 330 GLN B C 1
ATOM 4983 O O . GLN B 1 330 ? 13.727 27.391 13.969 1 95 330 GLN B O 1
ATOM 4988 N N . ALA B 1 331 ? 12.594 25.75 13.023 1 84.12 331 ALA B N 1
ATOM 4989 C CA . ALA B 1 331 ? 13.609 25.484 12 1 84.12 331 ALA B CA 1
ATOM 4990 C C . ALA B 1 331 ? 13.484 26.484 10.852 1 84.12 331 ALA B C 1
ATOM 4992 O O . ALA B 1 331 ? 14.445 26.703 10.109 1 84.12 331 ALA B O 1
ATOM 4993 N N . ALA B 1 332 ? 12.32 27 10.547 1 72.88 332 ALA B N 1
ATOM 4994 C CA . ALA B 1 332 ? 12.086 27.953 9.461 1 72.88 332 ALA B CA 1
ATOM 4995 C C . ALA B 1 332 ? 12.648 29.328 9.797 1 72.88 332 ALA B C 1
ATOM 4997 O O . ALA B 1 332 ? 12.711 30.203 8.938 1 72.88 332 ALA B O 1
ATOM 4998 N N . LYS B 1 333 ? 13.203 29.609 10.938 1 56.91 333 LYS B N 1
ATOM 4999 C CA . LYS B 1 333 ? 13.797 30.906 11.289 1 56.91 333 LYS B CA 1
ATOM 5000 C C . LYS B 1 333 ? 15.164 31.078 10.641 1 56.91 333 LYS B C 1
ATOM 5002 O O . LYS B 1 333 ? 15.914 30.109 10.5 1 56.91 333 LYS B O 1
#

Secondary structure (DSSP, 8-state):
-HHHHHHHHHHHHT--EEEES-TTSHHHHHHHHHHHHTT--EEEEES-HHHHHHHHHHHT---TT-EEE-TTT-TTHHHHHHHHHHHHGGGT--HHHHHHHHTSHHHHHHHHHHTTS-SEEEE-SSS-HHHHHHHIIIII-BPTT----EEEEEEE-TT--HHHHTEEEEE-SSS-SS--HHHHHHHHHHHHHHHHHTT-----EEEE-S-STTSS--HHHHHHHHHHHHHHHH-TTS-EEEEE-HHHHH-HHHHHHHSTT-SSTT--SEEE-SSHHHHHHHHHHHHHHS--EEEEEEEESBSS-EEE--TT--HHHHHHHHHHHHHHHHH--/-HHHHHHHHHHHHT--EEEES-TTSHHHHHHHHHHHHTT--EEEEES-HHHHHHHHHHHT---TT-EEE-TTT-TTHHHHHHHHHHHHGGGT--HHHHHHHHTSHHHHHHHHHHTTS-SEEEE-SSS-HHHHHHHIIIII-BPTT----EEEEEEE-TT--HHHHTEEEEE-SSS-SS--HHHHHHHHHHHHHHHHHTT-----EEEE-S-STTSS--HHHHHHHHHHHHHHHH-TTS-EEEEE-HHHHH-HHHHHHHSTT-SSTT--SEEE-SSHHHHHHHHHHHHHHS--EEEEEEEESBSS-EEE--TT--HHHHHHHHHHHHHHHHH--

Sequence (666 aa):
MRLMKQIWEKAKTDKKTIVLAEGEEERNLKAGEKITKNGLANVIMVGNIDVIKEKVSKLNVDLTGVTLVDPQTSDKLEKYAHEFYELRKKKGITPDKANKIVRDPLYFATMMVKLGDADGLVSGSIHTTGDLLRPGLQIVKTAPGTSVVSSIFMMEVPNCDLGDNGFLLFSDCAVNPVPNTEQLAAIAISTAETAKSLCGMDPKVAMLSFSTKGSAQHENVDKVREATKLAKQMQPDLKIDGELQLDASLIQEVANLKAPGSPVAGKANVLIFPELQAGNIGYKLVQRFAKAEAIGPICQGFAKPINDLSRGCSSDDIVNVVAVTAVQAQAAKMRLMKQIWEKAKTDKKTIVLAEGEEERNLKAGEKITKNGLANVIMVGNIDVIKEKVSKLNVDLTGVTLVDPQTSDKLEKYAHEFYELRKKKGITPDKANKIVRDPLYFATMMVKLGDADGLVSGSIHTTGDLLRPGLQIVKTAPGTSVVSSIFMMEVPNCDLGDNGFLLFSDCAVNPVPNTEQLAAIAISTAETAKSLCGMDPKVAMLSFSTKGSAQHENVDKVREATKLAKQMQPDLKIDGELQLDASLIQEVANLKAPGSPVAGKANVLIFPELQAGNIGYKLVQRFAKAEAIGPICQGFAKPINDLSRGCSSDDIVNVVAVTAVQAQAAK

Nearest PDB structures (foldseek):
  6iox-assembly1_B  TM=9.598E-01  e=5.671E-45  Porphyromonas gingivalis ATCC 33277
  2af3-assembly1_C  TM=9.550E-01  e=2.215E-40  Methanosarcina thermophila
  7t88-assembly1_A-2  TM=9.600E-01  e=4.964E-39  Escherichia coli str. K-12 substr. MG1655
  1r5j-assembly1_A  TM=9.713E-01  e=1.233E-34  Streptococcus pyogenes
  1vmi-assembly1_A-2  TM=9.368E-01  e=4.458E-35  Escherichia coli

InterPro domains:
  IPR002505 Phosphate acetyl/butaryl transferase [PF01515] (3-326)
  IPR004614 Phosphate acetyltransferase [TIGR00651] (18-326)
  IPR012147 Phosphate acetyl/butyryltransferase [PIRSF000428] (4-331)
  IPR042112 Phosphate acetyltransferase, domain 2 [G3DSA:3.40.50.10750] (142-302)
  IPR042113 Phosphate acetyltransferase, domain 1 [G3DSA:3.40.50.10950] (10-328)
  IPR050500 Phosphate Acetyltransferase/Butyryltransferase [PTHR43356] (2-332)

Organism: NCBI:txid1408889

Solvent-accessible surface area (backbone atoms only — not comparable to full-atom values): 32541 Å² total; per-residue (Å²): 107,79,62,59,52,53,39,42,52,53,4,46,75,53,62,30,36,36,30,31,30,53,30,64,40,67,48,49,47,54,18,48,27,52,29,47,76,68,45,25,36,43,42,35,29,25,30,58,60,67,60,32,51,53,49,29,62,74,68,71,50,62,55,79,86,50,45,77,41,29,46,87,73,41,90,54,40,64,58,48,12,51,52,48,18,68,70,33,37,92,75,70,46,42,65,68,56,23,44,58,52,32,44,37,38,59,41,34,43,44,44,31,34,63,73,63,79,20,46,15,37,42,41,14,65,82,47,50,66,66,66,55,47,49,46,41,54,70,67,49,26,52,23,92,95,40,89,53,65,36,23,30,32,46,34,42,33,64,99,35,76,45,41,60,64,16,34,33,39,39,24,32,38,75,61,46,65,73,51,50,41,68,46,47,17,48,47,49,52,52,48,40,49,44,32,33,73,76,67,69,41,84,51,17,31,30,34,36,34,79,24,36,73,72,73,52,87,48,70,74,46,48,39,37,34,51,12,39,52,51,32,39,69,76,37,73,82,56,48,63,42,46,24,24,24,58,56,30,22,46,33,50,74,47,6,57,71,60,41,63,88,47,91,14,44,19,53,19,30,26,43,30,40,69,26,16,51,30,18,33,41,35,56,45,43,35,28,64,64,25,60,21,49,70,48,52,49,38,54,39,37,48,54,52,38,52,32,50,41,45,65,82,56,50,31,66,52,50,38,51,52,49,19,51,35,23,43,49,34,60,66,74,104,108,78,63,59,53,52,39,41,54,52,5,46,75,53,63,28,36,37,31,32,29,51,32,65,40,66,49,49,48,52,17,49,28,52,30,46,75,67,45,23,36,43,42,34,30,24,32,57,60,68,61,34,50,52,49,31,61,74,68,70,49,60,56,80,84,50,44,77,43,28,47,85,73,42,92,54,39,65,59,48,12,51,53,48,19,68,71,34,36,92,77,69,46,40,64,68,55,24,46,58,51,33,43,36,38,58,40,34,44,44,45,31,33,62,72,62,77,21,45,14,38,40,43,12,65,81,46,50,66,66,65,54,46,50,46,40,55,70,67,48,26,51,22,90,96,41,90,52,65,36,23,30,31,46,33,43,33,64,97,37,76,47,39,61,64,16,34,32,39,40,25,31,37,75,61,44,64,73,52,52,43,68,47,47,16,48,47,49,53,53,49,41,48,43,32,34,74,77,66,70,41,85,51,16,32,29,34,35,34,78,26,36,73,71,73,52,88,50,70,75,47,48,39,37,33,52,12,38,53,50,33,39,69,75,37,72,83,56,47,61,42,45,23,25,23,59,57,30,21,44,34,49,75,47,6,58,71,61,40,63,89,48,92,14,46,19,55,19,30,27,42,32,40,68,25,16,51,31,18,33,41,34,55,46,43,36,28,65,64,27,59,22,49,69,48,52,50,39,53,38,36,47,55,53,38,51,31,52,41,46,64,81,56,51,32,66,50,50,38,51,52,48,19,50,35,22,41,50,34,59,65,73,105

Radius of gyration: 28.19 Å; Cα contacts (8 Å, |Δi|>4): 1543; chains: 2; bounding box: 52×87×70 Å

pLDDT: mean 96.16, std 4.59, range [56.53, 98.94]